Protein AF-A0A932G5Y4-F1 (afdb_monomer_lite)

pLDDT: mean 70.38, std 21.79, range [24.22, 98.75]

Radius of gyration: 27.95 Å; chains: 1; bounding box: 98×61×85 Å

Sequence (433 aa):
MRHEMVPLAVVAVMGCSGASLDVPGEEDAAAAEPRNVFELFGDGPTLMLEGSPVDPSYVAEYPNPDEVGYMKVYVQPSGLLDARCLVGPDELPCLETPFVTQVRERPDGSRSVSVWDVRGELIAALRFDAPPKGQPELPPALEELGPDESAEQLPSDADGEGAEPCGSSVLQQRLCDGVNQRLAEEDTGFEMDCDALTTPPGSRLGTERMDGSLETFLRFCASFVEEAYLPLVRECPSSAIDLVNWGMSARMELIYEGVCQHSPLVLDLDGDGVQATSLAQGASFDLLAVGEPVECAWVRGDDALLAHDVNRNGRVDDGSELFGQATGEAMFADGFAALRHFDGNSDGSIDSADPIYHEILLWNDLGGDGASQPSELRGLQEAGIRSLDLSPRAVEGAAALDVHGNTIPLQGTFERLDGTRSSLVDVFFRFRP

Secondary structure (DSSP, 8-state):
----------------------PPPS-----PPPS-EEEEEEETTEEEEE--SS-TT-EEEEE-TT-EEEEEEEE-TTS-EEEEEEETTEEEE-SS-SEEEEEEE-TTS-EEEEEEETTS-EEEEEEEPPPPBTBPPPPSS-------TT----------SS--TT-HHHHHHHHHHHHHHHHHHTT------GGG--SS-------------HHHHSS-HHHHHHHHHHHHHHH-GGGHHHHHHHHHHHHHHHHHTTSS---BEEE-SSSS---B--GGG-EEEBTTSSSS-EEE--B-TTSEEEEE-SS-SSS--BGGGBSBTT-TTS--SSHHHHHHHT-SS-SSEEETTSGGGGTEEEE--SS-SS---TTTEEETTTTTEEEEE--PEE--GGGGB-TTS-EEEEEEEEEETTS-EEEEEEEE--EE-

Foldseek 3Di:
DDDDDDDDDDDDDDDDDDDDDDDPDDDDPPPDDDQQKAKWADDPQWTWGAQGSARRHDTDIDGDPQQFGMKMWGADLVQDIWMWTDRPNDIATDPDDQKGWDWDADPQQKIWIWIAGLQQHTRDIDIGHHDPPPDDDDDDDDPDPDDDPPPPPDDPDPDDPDPDCQPLLNLLQQLLVQLQVVCVVQVVVDRDDSVQLDPAGDDDEDDDDDQHKLCQQLDDLCVSRVRRLSVVCVVHVVCNVVSVSSSVRSSVVCVQHVSHFKWFKKWQLPFPDWDWAALVLAAFAQLVPPPGTWRWIGTALNMWFKFFPPVPPLWDHHNCRGQIQNPPVHGASTSLSSVSSQPNPNPQKDFPVTPCQQRIWTARPNVNHRTTDNVRIDHCVRSQWGIWGSDWDADIGPRQQDPNGKGFGTWGWTAGNVGDIHIITIIGIDTHD

Structure (mmCIF, N/CA/C/O backbone):
data_AF-A0A932G5Y4-F1
#
_entry.id   AF-A0A932G5Y4-F1
#
loop_
_atom_site.group_PDB
_atom_site.id
_atom_site.type_symbol
_atom_site.label_atom_id
_atom_site.label_alt_id
_atom_site.label_comp_id
_atom_site.label_asym_id
_atom_site.label_entity_id
_atom_site.label_seq_id
_atom_site.pdbx_PDB_ins_code
_atom_site.Cartn_x
_atom_site.Cartn_y
_atom_site.Cartn_z
_atom_site.occupancy
_atom_site.B_iso_or_equiv
_atom_site.auth_seq_id
_atom_site.auth_comp_id
_atom_site.auth_asym_id
_atom_site.auth_atom_id
_atom_site.pdbx_PDB_model_num
ATOM 1 N N . MET A 1 1 ? 75.586 3.365 39.618 1.00 38.12 1 MET A N 1
ATOM 2 C CA . MET A 1 1 ? 75.849 2.982 38.215 1.00 38.12 1 MET A CA 1
ATOM 3 C C . MET A 1 1 ? 75.048 3.946 37.347 1.00 38.12 1 MET A C 1
ATOM 5 O O . MET A 1 1 ? 73.839 3.967 37.503 1.00 38.12 1 MET A O 1
ATOM 9 N N . ARG A 1 2 ? 75.718 4.983 36.807 1.00 33.41 2 ARG A N 1
ATOM 10 C CA . ARG A 1 2 ? 75.712 5.393 35.378 1.00 33.41 2 ARG A CA 1
ATOM 11 C C . ARG A 1 2 ? 74.294 5.417 34.780 1.00 33.41 2 ARG A C 1
ATOM 13 O O . ARG A 1 2 ? 73.737 4.355 34.566 1.00 33.41 2 ARG A O 1
ATOM 20 N N . HIS A 1 3 ? 73.602 6.555 34.656 1.00 29.25 3 HIS A N 1
ATOM 21 C CA . HIS A 1 3 ? 73.882 7.702 33.772 1.00 29.25 3 HIS A CA 1
ATOM 22 C C . HIS A 1 3 ? 74.451 7.291 32.415 1.00 29.25 3 HIS A C 1
ATOM 24 O O . HIS A 1 3 ? 75.635 6.985 32.331 1.00 29.25 3 HIS A O 1
ATOM 30 N N . GLU A 1 4 ? 73.627 7.419 31.378 1.00 30.84 4 GLU A N 1
ATOM 31 C CA . GLU A 1 4 ? 74.081 7.927 30.090 1.00 30.84 4 GLU A CA 1
ATOM 32 C C . GLU A 1 4 ? 72.994 8.814 29.480 1.00 30.84 4 GLU A C 1
ATOM 34 O O . GLU A 1 4 ? 71.800 8.528 29.533 1.00 30.84 4 GLU A O 1
ATOM 39 N N . MET A 1 5 ? 73.457 9.966 29.023 1.00 28.45 5 MET A N 1
ATOM 40 C CA . MET A 1 5 ? 72.733 11.104 28.493 1.00 28.45 5 MET A CA 1
ATOM 41 C C . MET A 1 5 ? 73.630 11.646 27.364 1.00 28.45 5 MET A C 1
ATOM 43 O O . MET A 1 5 ? 74.853 11.629 27.526 1.00 28.45 5 MET A O 1
ATOM 47 N N . VAL A 1 6 ? 72.994 12.228 26.335 1.00 29.55 6 VAL A N 1
ATOM 48 C CA . VAL A 1 6 ? 73.505 13.182 25.308 1.00 29.55 6 VAL A CA 1
ATOM 49 C C . VAL A 1 6 ? 74.447 12.594 24.206 1.00 29.55 6 VAL A C 1
ATOM 51 O O . VAL A 1 6 ? 75.144 11.629 24.501 1.00 29.55 6 VAL A O 1
ATOM 54 N N . PRO A 1 7 ? 74.532 13.148 22.954 1.00 38.22 7 PRO A N 1
ATOM 55 C CA . PRO A 1 7 ? 74.115 14.502 22.572 1.00 38.22 7 PRO A CA 1
ATOM 56 C C . PRO A 1 7 ? 73.491 14.828 21.190 1.00 38.22 7 PRO A C 1
ATOM 58 O O . PRO A 1 7 ? 73.566 14.092 20.214 1.00 38.22 7 PRO A O 1
ATOM 61 N N . LEU A 1 8 ? 72.917 16.043 21.207 1.00 25.12 8 LEU A N 1
ATOM 62 C CA . LEU A 1 8 ? 72.700 17.076 20.180 1.00 25.12 8 LEU A CA 1
ATOM 63 C C . LEU A 1 8 ? 73.517 17.005 18.874 1.00 25.12 8 LEU A C 1
ATOM 65 O O . LEU A 1 8 ? 74.736 16.853 18.905 1.00 25.12 8 LEU A O 1
ATOM 69 N N . ALA A 1 9 ? 72.875 17.456 17.789 1.00 25.50 9 ALA A N 1
ATOM 70 C CA . ALA A 1 9 ? 73.501 18.357 16.820 1.00 25.50 9 ALA A CA 1
ATOM 71 C C . ALA A 1 9 ? 72.507 19.441 16.359 1.00 25.50 9 ALA A C 1
ATOM 73 O O . ALA A 1 9 ? 71.480 19.155 15.752 1.00 25.50 9 ALA A O 1
ATOM 74 N N . VAL A 1 10 ? 72.846 20.694 16.668 1.00 26.55 10 VAL A N 1
ATOM 75 C CA . VAL A 1 10 ? 72.319 21.920 16.056 1.00 26.55 10 VAL A CA 1
ATOM 76 C C . VAL A 1 10 ? 73.395 22.414 15.093 1.00 26.55 10 VAL A C 1
ATOM 78 O O . VAL A 1 10 ? 74.541 22.568 15.510 1.00 26.55 10 VAL A O 1
ATOM 81 N N . VAL A 1 11 ? 73.029 22.727 13.851 1.00 25.98 11 VAL A N 1
ATOM 82 C CA . VAL A 1 11 ? 73.740 23.713 13.024 1.00 25.98 11 VAL A CA 1
ATOM 83 C C . VAL A 1 11 ? 72.696 24.599 12.362 1.00 25.98 11 VAL A C 1
ATOM 85 O O . VAL A 1 11 ? 71.670 24.130 11.879 1.00 25.98 11 VAL A O 1
ATOM 88 N N . ALA A 1 12 ? 72.971 25.895 12.394 1.00 24.52 12 ALA A N 1
ATOM 89 C CA . ALA A 1 12 ? 72.111 26.971 11.962 1.00 24.52 12 ALA A CA 1
ATOM 90 C C . ALA A 1 12 ? 72.820 27.837 10.899 1.00 24.52 12 ALA A C 1
ATOM 92 O O . ALA A 1 12 ? 74.048 27.888 10.866 1.00 24.52 12 ALA A O 1
ATOM 93 N N . VAL A 1 13 ? 71.999 28.605 10.168 1.00 26.42 13 VAL A N 1
ATOM 94 C CA . VAL A 1 13 ? 72.218 29.994 9.696 1.00 26.42 13 VAL A CA 1
ATOM 95 C C . VAL A 1 13 ? 72.511 30.267 8.195 1.00 26.42 13 VAL A C 1
ATOM 97 O O . VAL A 1 13 ? 73.540 29.889 7.652 1.00 26.42 13 VAL A O 1
ATOM 100 N N . MET A 1 14 ? 71.616 31.122 7.656 1.00 25.38 14 MET A N 1
ATOM 101 C CA . MET A 1 14 ? 71.732 32.229 6.671 1.00 25.38 14 MET A CA 1
ATOM 102 C C . MET A 1 14 ? 71.521 32.035 5.163 1.00 25.38 14 MET A C 1
ATOM 104 O O . MET A 1 14 ? 72.280 31.366 4.475 1.00 25.38 14 MET A O 1
ATOM 108 N N . GLY A 1 15 ? 70.588 32.859 4.655 1.00 24.22 15 GLY A N 1
ATOM 109 C CA . GLY A 1 15 ? 70.549 33.363 3.281 1.00 24.22 15 GLY A CA 1
ATOM 110 C C . GLY A 1 15 ? 69.267 34.143 2.946 1.00 24.22 15 GLY A C 1
ATOM 111 O O . GLY A 1 15 ? 68.421 33.625 2.231 1.00 24.22 15 GLY A O 1
ATOM 112 N N . CYS A 1 16 ? 69.101 35.373 3.453 1.00 27.41 16 CYS A N 1
ATOM 113 C CA . CYS A 1 16 ? 68.067 36.311 2.983 1.00 27.41 16 CYS A CA 1
ATOM 114 C C . CYS A 1 16 ? 68.412 36.839 1.580 1.00 27.41 16 CYS A C 1
ATOM 116 O O . CYS A 1 16 ? 69.549 37.264 1.378 1.00 27.41 16 CYS A O 1
ATOM 118 N N . SER A 1 17 ? 67.433 36.948 0.675 1.00 27.77 17 SER A N 1
ATOM 119 C CA . SER A 1 17 ? 67.275 38.060 -0.287 1.00 27.77 17 SER A CA 1
ATOM 120 C C . SER A 1 17 ? 65.904 37.945 -0.955 1.00 27.77 17 SER A C 1
ATOM 122 O O . SER A 1 17 ? 65.548 36.885 -1.457 1.00 27.77 17 SER A O 1
ATOM 124 N N . GLY A 1 18 ? 65.107 39.009 -0.858 1.00 27.48 18 GLY A N 1
ATOM 125 C CA . GLY A 1 18 ? 63.686 39.007 -1.195 1.00 27.48 18 GLY A CA 1
ATOM 126 C C . GLY A 1 18 ? 63.363 39.270 -2.660 1.00 27.48 18 GLY A C 1
ATOM 127 O O . GLY A 1 18 ? 64.215 39.728 -3.412 1.00 27.48 18 GLY A O 1
ATOM 128 N N . ALA A 1 19 ? 62.096 39.050 -3.007 1.00 27.09 19 ALA A N 1
ATOM 129 C CA . ALA A 1 19 ? 61.321 39.851 -3.951 1.00 27.09 19 ALA A CA 1
ATOM 130 C C . ALA A 1 19 ? 59.849 39.399 -3.925 1.00 27.09 19 ALA A C 1
ATOM 132 O O . ALA A 1 19 ? 59.573 38.208 -3.948 1.00 27.09 19 ALA A O 1
ATOM 133 N N . SER A 1 20 ? 58.969 40.401 -3.891 1.00 26.42 20 SER A N 1
ATOM 134 C CA . SER A 1 20 ? 57.554 40.447 -4.283 1.00 26.42 20 SER A CA 1
ATOM 135 C C . SER A 1 20 ? 56.532 39.477 -3.675 1.00 26.42 20 SER A C 1
ATOM 137 O O . SER A 1 20 ? 56.528 38.276 -3.913 1.00 26.42 20 SER A O 1
ATOM 139 N N . LEU A 1 21 ? 55.583 40.086 -2.958 1.00 30.03 21 LEU A N 1
ATOM 140 C CA . LEU A 1 21 ? 54.213 39.610 -2.808 1.00 30.03 21 LEU A CA 1
ATOM 141 C C . LEU A 1 21 ? 53.551 39.634 -4.192 1.00 30.03 21 LEU A C 1
ATOM 143 O O . LEU A 1 21 ? 53.260 40.720 -4.689 1.00 30.03 21 LEU A O 1
ATOM 147 N N . ASP A 1 22 ? 53.299 38.467 -4.772 1.00 26.39 22 ASP A N 1
ATOM 148 C CA . ASP A 1 22 ? 52.252 38.306 -5.777 1.00 26.39 22 ASP A CA 1
ATOM 149 C C . ASP A 1 22 ? 51.072 37.611 -5.101 1.00 26.39 22 ASP A C 1
ATOM 151 O O . ASP A 1 22 ? 51.174 36.489 -4.606 1.00 26.39 22 ASP A O 1
ATOM 155 N N . VAL A 1 23 ? 49.966 38.345 -5.021 1.00 35.00 23 VAL A N 1
ATOM 156 C CA . VAL A 1 23 ? 48.639 37.820 -4.708 1.00 35.00 23 VAL A CA 1
ATOM 157 C C . VAL A 1 23 ? 48.189 37.044 -5.949 1.00 35.00 23 VAL A C 1
ATOM 159 O O . VAL A 1 23 ? 48.040 37.679 -6.995 1.00 35.00 23 VAL A O 1
ATOM 162 N N . PRO A 1 24 ? 47.971 35.716 -5.900 1.00 30.55 24 PRO A N 1
ATOM 163 C CA . PRO A 1 24 ? 47.241 35.049 -6.964 1.00 30.55 24 PRO A CA 1
ATOM 164 C C . PRO A 1 24 ? 45.782 35.476 -6.835 1.00 30.55 24 PRO A C 1
ATOM 166 O O . PRO A 1 24 ? 45.185 35.355 -5.762 1.00 30.55 24 PRO A O 1
ATOM 169 N N . GLY A 1 25 ? 45.282 36.078 -7.910 1.00 25.53 25 GLY A N 1
ATOM 170 C CA . GLY A 1 25 ? 43.954 36.652 -8.001 1.00 25.53 25 GLY A CA 1
ATOM 171 C C . GLY A 1 25 ? 42.837 35.630 -7.836 1.00 25.53 25 GLY A C 1
ATOM 172 O O . GLY A 1 25 ? 43.020 34.427 -8.013 1.00 25.53 25 GLY A O 1
ATOM 173 N N . GLU A 1 26 ? 41.678 36.181 -7.491 1.00 40.09 26 GLU A N 1
ATOM 174 C CA . GLU A 1 26 ? 40.367 35.608 -7.757 1.00 40.09 26 GLU A CA 1
ATOM 175 C C . GLU A 1 26 ? 40.305 35.111 -9.204 1.00 40.09 26 GLU A C 1
ATOM 177 O O . GLU A 1 26 ? 40.251 35.929 -10.114 1.00 40.09 26 GLU A O 1
ATOM 182 N N . GLU A 1 27 ? 40.320 33.797 -9.408 1.00 35.78 27 GLU A N 1
ATOM 183 C CA . GLU A 1 27 ? 39.646 33.124 -10.520 1.00 35.78 27 GLU A CA 1
ATOM 184 C C . GLU A 1 27 ? 39.597 31.614 -10.230 1.00 35.78 27 GLU A C 1
ATOM 186 O O . GLU A 1 27 ? 40.544 31.030 -9.707 1.00 35.78 27 GLU A O 1
ATOM 191 N N . ASP A 1 28 ? 38.433 31.032 -10.522 1.00 28.06 28 ASP A N 1
ATOM 192 C CA . ASP A 1 28 ? 38.035 29.628 -10.378 1.00 28.06 28 ASP A CA 1
ATOM 193 C C . ASP A 1 28 ? 37.677 29.133 -8.968 1.00 28.06 28 ASP A C 1
ATOM 195 O O . ASP A 1 28 ? 38.181 28.135 -8.451 1.00 28.06 28 ASP A O 1
ATOM 199 N N . ALA A 1 29 ? 36.638 29.754 -8.399 1.00 31.83 29 ALA A N 1
ATOM 200 C CA . ALA A 1 29 ? 35.663 29.004 -7.612 1.00 31.83 29 ALA A CA 1
ATOM 201 C C . ALA A 1 29 ? 34.905 28.054 -8.558 1.00 31.83 29 ALA A C 1
ATOM 203 O O . ALA A 1 29 ? 33.784 28.335 -8.979 1.00 31.83 29 ALA A O 1
ATOM 204 N N . ALA A 1 30 ? 35.548 26.943 -8.927 1.00 32.38 30 ALA A N 1
ATOM 205 C CA . ALA A 1 30 ? 34.855 25.791 -9.478 1.00 32.38 30 ALA A CA 1
ATOM 206 C C . ALA A 1 30 ? 33.719 25.441 -8.509 1.00 32.38 30 ALA A C 1
ATOM 208 O O . ALA A 1 30 ? 33.959 25.254 -7.312 1.00 32.38 30 ALA A O 1
ATOM 209 N N . ALA A 1 31 ? 32.485 25.453 -9.013 1.00 34.34 31 ALA A N 1
ATOM 210 C CA . ALA A 1 31 ? 31.295 25.097 -8.262 1.00 34.34 31 ALA A CA 1
ATOM 211 C C . ALA A 1 31 ? 31.551 23.767 -7.543 1.00 34.34 31 ALA A C 1
ATOM 213 O O . ALA A 1 31 ? 31.746 22.738 -8.184 1.00 34.34 31 ALA A O 1
ATOM 214 N N . ALA A 1 32 ? 31.633 23.808 -6.212 1.00 34.69 32 ALA A N 1
ATOM 215 C CA . ALA A 1 32 ? 31.747 22.600 -5.419 1.00 34.69 32 ALA A CA 1
ATOM 216 C C . ALA A 1 32 ? 30.502 21.748 -5.696 1.00 34.69 32 ALA A C 1
ATOM 218 O O . ALA A 1 32 ? 29.384 22.215 -5.471 1.00 34.69 32 ALA A O 1
ATOM 219 N N . GLU A 1 33 ? 30.710 20.535 -6.208 1.00 40.84 33 GLU A N 1
ATOM 220 C CA . GLU A 1 33 ? 29.662 19.529 -6.378 1.00 40.84 33 GLU A CA 1
ATOM 221 C C . GLU A 1 33 ? 28.857 19.345 -5.075 1.00 40.84 33 GLU A C 1
ATOM 223 O O . GLU A 1 33 ? 29.393 19.565 -3.977 1.00 40.84 33 GLU A O 1
ATOM 228 N N . PRO A 1 34 ? 27.562 18.980 -5.159 1.00 44.66 34 PRO A N 1
ATOM 229 C CA . PRO A 1 34 ? 26.706 18.878 -3.984 1.00 44.66 34 PRO A CA 1
ATOM 230 C C . PRO A 1 34 ? 27.303 17.919 -2.942 1.00 44.66 34 PRO A C 1
ATOM 232 O O . PRO A 1 34 ? 27.671 16.791 -3.240 1.00 44.66 34 PRO A O 1
ATOM 235 N N . ARG A 1 35 ? 27.382 18.377 -1.687 1.00 53.78 35 ARG A N 1
ATOM 236 C CA . ARG A 1 35 ? 28.005 17.673 -0.545 1.00 53.78 35 ARG A CA 1
ATOM 237 C C . ARG A 1 35 ? 27.175 16.518 0.043 1.00 53.78 35 ARG A C 1
ATOM 239 O O . ARG A 1 35 ? 27.526 16.009 1.102 1.00 53.78 35 ARG A O 1
ATOM 246 N N . ASN A 1 36 ? 26.092 16.114 -0.615 1.00 67.38 36 ASN A N 1
ATOM 247 C CA . ASN A 1 36 ? 25.107 15.164 -0.088 1.00 67.38 36 ASN A CA 1
ATOM 248 C C . ASN A 1 36 ? 24.965 13.972 -1.034 1.00 67.38 36 ASN A C 1
ATOM 250 O O . ASN A 1 36 ? 23.913 13.784 -1.646 1.00 67.38 36 ASN A O 1
ATOM 254 N N . VAL A 1 37 ? 26.066 13.244 -1.204 1.00 65.81 37 VAL A N 1
ATOM 255 C CA . VAL A 1 37 ? 26.195 12.175 -2.194 1.00 65.81 37 VAL A CA 1
ATOM 256 C C . VAL A 1 37 ? 26.643 10.889 -1.520 1.00 65.81 37 VAL A C 1
ATOM 258 O O . VAL A 1 37 ? 27.723 10.870 -0.944 1.00 65.81 37 VAL A O 1
ATOM 261 N N . PHE A 1 38 ? 25.861 9.821 -1.621 1.00 71.19 38 PHE A N 1
ATOM 262 C CA . PHE A 1 38 ? 26.271 8.472 -1.223 1.00 71.19 38 PHE A CA 1
ATOM 263 C C . PHE A 1 38 ? 26.927 7.782 -2.400 1.00 71.19 38 PHE A C 1
ATOM 265 O O . PHE A 1 38 ? 26.487 7.965 -3.530 1.00 71.19 38 PHE A O 1
ATOM 272 N N . GLU A 1 39 ? 27.940 6.976 -2.127 1.00 69.12 39 GLU A N 1
ATOM 273 C CA . GLU A 1 39 ? 28.589 6.120 -3.111 1.00 69.12 39 GLU A CA 1
ATOM 274 C C . GLU A 1 39 ? 28.604 4.702 -2.558 1.00 69.12 39 GLU A C 1
ATOM 276 O O . GLU A 1 39 ? 28.893 4.492 -1.384 1.00 69.12 39 GLU A O 1
ATOM 281 N N . LEU A 1 40 ? 28.208 3.739 -3.379 1.00 69.31 40 LEU A N 1
ATOM 282 C CA . LEU A 1 40 ? 27.861 2.390 -2.946 1.00 69.31 40 LEU A CA 1
ATOM 283 C C . LEU A 1 40 ? 28.408 1.414 -3.980 1.00 69.31 40 LEU A C 1
ATOM 285 O O . LEU A 1 40 ? 28.384 1.738 -5.164 1.00 69.31 40 LEU A O 1
ATOM 289 N N . PHE A 1 41 ? 28.900 0.249 -3.564 1.00 68.31 41 PHE A N 1
ATOM 290 C CA . PHE A 1 41 ? 29.621 -0.668 -4.453 1.00 68.31 41 PHE A CA 1
ATOM 291 C C . PHE A 1 41 ? 29.062 -2.090 -4.332 1.00 68.31 41 PHE A C 1
ATOM 293 O O . PHE A 1 41 ? 28.794 -2.574 -3.239 1.00 68.31 41 PHE A O 1
ATOM 300 N N . GLY A 1 42 ? 28.850 -2.779 -5.449 1.00 62.81 42 GLY A N 1
ATOM 301 C CA . GLY A 1 42 ? 28.295 -4.137 -5.463 1.00 62.81 42 GLY A CA 1
ATOM 302 C C . GLY A 1 42 ? 29.279 -5.152 -6.024 1.00 62.81 42 GLY A C 1
ATOM 303 O O . GLY A 1 42 ? 29.967 -4.858 -6.999 1.00 62.81 42 GLY A O 1
ATOM 304 N N . ASP A 1 43 ? 29.309 -6.351 -5.437 1.00 57.44 43 ASP A N 1
ATOM 305 C CA . ASP A 1 43 ? 30.092 -7.492 -5.922 1.00 57.44 43 ASP A CA 1
ATOM 306 C C . ASP A 1 43 ? 29.164 -8.707 -6.099 1.00 57.44 43 ASP A C 1
ATOM 308 O O . ASP A 1 43 ? 28.712 -9.331 -5.138 1.00 57.44 43 ASP A O 1
ATOM 312 N N . GLY A 1 44 ? 28.897 -9.097 -7.347 1.00 65.31 44 GLY A N 1
ATOM 313 C CA . GLY A 1 44 ? 28.029 -10.243 -7.635 1.00 65.31 44 GLY A CA 1
ATOM 314 C C . GLY A 1 44 ? 26.566 -10.001 -7.216 1.00 65.31 44 GLY A C 1
ATOM 315 O O . GLY A 1 44 ? 26.048 -8.916 -7.466 1.00 65.31 44 GLY A O 1
ATOM 316 N N . PRO A 1 45 ? 25.863 -10.987 -6.617 1.00 67.81 45 PRO A N 1
ATOM 317 C CA . PRO A 1 45 ? 24.420 -10.905 -6.360 1.00 67.81 45 PRO A CA 1
ATOM 318 C C . PRO A 1 45 ? 24.033 -9.949 -5.223 1.00 67.81 45 PRO A C 1
ATOM 320 O O . PRO A 1 45 ? 22.848 -9.863 -4.891 1.00 67.81 45 PRO A O 1
ATOM 323 N N . THR A 1 46 ? 24.998 -9.267 -4.594 1.00 64.12 46 THR A N 1
ATOM 324 C CA . THR A 1 46 ? 24.739 -8.361 -3.477 1.00 64.12 46 THR A CA 1
ATOM 325 C C . THR A 1 46 ? 25.402 -6.997 -3.655 1.00 64.12 46 THR A C 1
ATOM 327 O O . THR A 1 46 ? 26.506 -6.861 -4.188 1.00 64.12 46 THR A O 1
ATOM 330 N N . LEU A 1 47 ? 24.672 -5.959 -3.247 1.00 71.38 47 LEU A N 1
ATOM 331 C CA . LEU A 1 47 ? 25.105 -4.569 -3.251 1.00 71.38 47 LEU A CA 1
ATOM 332 C C . LEU A 1 47 ? 25.555 -4.234 -1.827 1.00 71.38 47 LEU A C 1
ATOM 334 O O . LEU A 1 47 ? 24.727 -4.177 -0.915 1.00 71.38 47 LEU A O 1
ATOM 338 N N . MET A 1 48 ? 26.862 -4.060 -1.634 1.00 69.94 48 MET A N 1
ATOM 339 C CA . MET A 1 48 ? 27.462 -3.743 -0.341 1.00 69.94 48 MET A CA 1
ATOM 340 C C . MET A 1 48 ? 27.577 -2.228 -0.190 1.00 69.94 48 MET A C 1
ATOM 342 O O . MET A 1 48 ? 28.444 -1.558 -0.748 1.00 69.94 48 MET A O 1
ATOM 346 N N . LEU A 1 49 ? 26.687 -1.657 0.601 1.00 66.12 49 LEU A N 1
ATOM 347 C CA . LEU A 1 49 ? 26.790 -0.262 0.978 1.00 66.12 49 LEU A CA 1
ATOM 348 C C . LEU A 1 49 ? 27.861 -0.149 2.052 1.00 66.12 49 LEU A C 1
ATOM 350 O O . LEU A 1 49 ? 27.735 -0.795 3.085 1.00 66.12 49 LEU A O 1
ATOM 354 N N . GLU A 1 50 ? 28.889 0.662 1.832 1.00 62.44 50 GLU A N 1
ATOM 355 C CA . GLU A 1 50 ? 29.902 0.977 2.838 1.00 62.44 50 GLU A CA 1
ATOM 356 C C . GLU A 1 50 ? 30.154 2.486 2.840 1.00 62.44 50 GLU A C 1
ATOM 358 O O . GLU A 1 50 ? 30.512 3.059 1.816 1.00 62.44 50 GLU A O 1
ATOM 363 N N . GLY A 1 51 ? 30.016 3.124 4.003 1.00 60.69 51 GLY A N 1
ATOM 364 C CA . GLY A 1 51 ? 30.411 4.512 4.221 1.00 60.69 51 GLY A CA 1
ATOM 365 C C . GLY A 1 51 ? 29.459 5.553 3.623 1.00 60.69 51 GLY A C 1
ATOM 366 O O . GLY A 1 51 ? 29.511 5.893 2.446 1.00 60.69 51 GLY A O 1
ATOM 367 N N . SER A 1 52 ? 28.648 6.168 4.484 1.00 64.38 52 SER A N 1
ATOM 368 C CA . SER A 1 52 ? 27.938 7.417 4.188 1.00 64.38 52 SER A CA 1
ATOM 369 C C . SER A 1 52 ? 28.877 8.619 4.411 1.00 64.38 52 SER A C 1
ATOM 371 O O . SER A 1 52 ? 29.700 8.587 5.331 1.00 64.38 52 SER A O 1
ATOM 373 N N . PRO A 1 53 ? 28.765 9.729 3.651 1.00 55.66 53 PRO A N 1
ATOM 374 C CA . PRO A 1 53 ? 29.526 10.956 3.935 1.00 55.66 53 PRO A CA 1
ATOM 375 C C . PRO A 1 53 ? 29.248 11.533 5.329 1.00 55.66 53 PRO A C 1
ATOM 377 O O . PRO A 1 53 ? 30.032 12.336 5.838 1.00 55.66 53 PRO A O 1
ATOM 380 N N . VAL A 1 54 ? 28.109 11.159 5.919 1.00 62.66 54 VAL A N 1
ATOM 381 C CA . VAL A 1 54 ? 27.633 11.614 7.229 1.00 62.66 54 VAL A CA 1
ATOM 382 C C . VAL A 1 54 ? 27.894 10.561 8.307 1.00 62.66 54 VAL A C 1
ATOM 384 O O . VAL A 1 54 ? 28.285 10.928 9.415 1.00 62.66 54 VAL A O 1
ATOM 387 N N . ASP A 1 55 ? 27.731 9.275 7.976 1.00 63.97 55 ASP A N 1
ATOM 388 C CA . ASP A 1 55 ? 28.093 8.140 8.828 1.00 63.97 55 ASP A CA 1
ATOM 389 C C . ASP A 1 55 ? 29.025 7.162 8.085 1.00 63.97 55 ASP A C 1
ATOM 391 O O . ASP A 1 55 ? 28.578 6.207 7.441 1.00 63.97 55 ASP A O 1
ATOM 395 N N . PRO A 1 56 ? 30.349 7.363 8.177 1.00 67.38 56 PRO A N 1
ATOM 396 C CA . PRO A 1 56 ? 31.318 6.520 7.486 1.00 67.38 56 PRO A CA 1
ATOM 397 C C . PRO A 1 56 ? 31.412 5.094 8.059 1.00 67.38 56 PRO A C 1
ATOM 399 O O . PRO A 1 56 ? 32.214 4.308 7.561 1.00 67.38 56 PRO A O 1
ATOM 402 N N . SER A 1 57 ? 30.650 4.758 9.109 1.00 68.00 57 SER A N 1
ATOM 403 C CA . SER A 1 57 ? 30.605 3.416 9.702 1.00 68.00 57 SER A CA 1
ATOM 404 C C . SER A 1 57 ? 29.430 2.558 9.232 1.00 68.00 57 SER A C 1
ATOM 406 O O . SER A 1 57 ? 29.407 1.364 9.531 1.00 68.00 57 SER A O 1
ATOM 408 N N . TYR A 1 58 ? 28.490 3.140 8.483 1.00 73.50 58 TYR A N 1
ATOM 409 C CA . TYR A 1 58 ? 27.356 2.421 7.914 1.00 73.50 58 TYR A CA 1
ATOM 410 C C . TYR A 1 58 ? 27.826 1.352 6.920 1.00 73.50 58 TYR A C 1
ATOM 412 O O . TYR A 1 58 ? 28.565 1.663 5.982 1.00 73.50 58 TYR A O 1
ATOM 420 N N . VAL A 1 59 ? 27.398 0.105 7.137 1.00 73.31 59 VAL A N 1
ATOM 421 C CA . VAL A 1 59 ? 27.635 -1.021 6.228 1.00 73.31 59 VAL A CA 1
ATOM 422 C C . VAL A 1 59 ? 26.376 -1.869 6.120 1.00 73.31 59 VAL A C 1
ATOM 424 O O . VAL A 1 59 ? 25.812 -2.260 7.142 1.00 73.31 59 VAL A O 1
ATOM 427 N N . ALA A 1 60 ? 25.946 -2.170 4.900 1.00 70.94 60 ALA A N 1
ATOM 428 C CA . ALA A 1 60 ? 24.642 -2.763 4.660 1.00 70.94 60 ALA A CA 1
ATOM 429 C C . ALA A 1 60 ? 24.605 -3.543 3.336 1.00 70.94 60 ALA A C 1
ATOM 431 O O . ALA A 1 60 ? 25.031 -3.047 2.306 1.00 70.94 60 ALA A O 1
ATOM 432 N N . GLU A 1 61 ? 24.076 -4.768 3.353 1.00 74.06 61 GLU A N 1
ATOM 433 C CA . GLU A 1 61 ? 24.012 -5.642 2.167 1.00 74.06 61 GLU A CA 1
ATOM 434 C C . GLU A 1 61 ? 22.589 -5.707 1.595 1.00 74.06 61 GLU A C 1
ATOM 436 O O . GLU A 1 61 ? 21.668 -6.026 2.346 1.00 74.06 61 GLU A O 1
ATOM 441 N N . TYR A 1 62 ? 22.393 -5.436 0.303 1.00 70.12 62 TYR A N 1
ATOM 442 C CA . TYR A 1 62 ? 21.091 -5.571 -0.377 1.00 70.12 62 TYR A CA 1
ATOM 443 C C . TYR A 1 62 ? 21.151 -6.631 -1.465 1.00 70.12 62 TYR A C 1
ATOM 445 O O . TYR A 1 62 ? 22.215 -6.830 -2.060 1.00 70.12 62 TYR A O 1
ATOM 453 N N . PRO A 1 63 ? 20.018 -7.286 -1.773 1.00 66.62 63 PRO A N 1
ATOM 454 C CA . PRO A 1 63 ? 19.877 -8.003 -3.030 1.00 66.62 63 PRO A CA 1
ATOM 455 C C . PRO A 1 63 ? 20.246 -7.085 -4.198 1.00 66.62 63 PRO A C 1
ATOM 457 O O . PRO A 1 63 ? 19.802 -5.942 -4.251 1.00 66.62 63 PRO A O 1
ATOM 460 N N . ASN A 1 64 ? 21.059 -7.590 -5.120 1.00 69.06 64 ASN A N 1
ATOM 461 C CA . ASN A 1 64 ? 21.456 -6.880 -6.330 1.00 69.06 64 ASN A CA 1
ATOM 462 C C . ASN A 1 64 ? 21.015 -7.672 -7.568 1.00 69.06 64 ASN A C 1
ATOM 464 O O . ASN A 1 64 ? 21.860 -8.245 -8.263 1.00 69.06 64 ASN A O 1
ATOM 468 N N . PRO A 1 65 ? 19.696 -7.781 -7.818 1.00 59.94 65 PRO A N 1
ATOM 469 C CA . PRO A 1 65 ? 19.177 -8.529 -8.964 1.00 59.94 65 PRO A CA 1
ATOM 470 C C . PRO A 1 65 ? 19.635 -7.931 -10.305 1.00 59.94 65 PRO A C 1
ATOM 472 O O . PRO A 1 65 ? 19.684 -8.643 -11.306 1.00 59.94 65 PRO A O 1
ATOM 475 N N . ASP A 1 66 ? 20.029 -6.655 -10.303 1.00 66.75 66 ASP A N 1
ATOM 476 C CA . ASP A 1 66 ? 20.419 -5.894 -11.488 1.00 66.75 66 ASP A CA 1
ATOM 477 C C . ASP A 1 66 ? 21.924 -5.808 -11.744 1.00 66.75 66 ASP A C 1
ATOM 479 O O . ASP A 1 66 ? 22.343 -5.092 -12.651 1.00 66.75 66 ASP A O 1
ATOM 483 N N . GLU A 1 67 ? 22.740 -6.541 -10.979 1.00 75.31 67 GLU A N 1
ATOM 484 C CA . GLU A 1 67 ? 24.207 -6.543 -11.107 1.00 75.31 67 GLU A CA 1
ATOM 485 C C . GLU A 1 67 ? 24.822 -5.125 -11.062 1.00 75.31 67 GLU A C 1
ATOM 487 O O . GLU A 1 67 ? 25.831 -4.835 -11.711 1.00 75.31 67 GLU A O 1
ATOM 492 N N . VAL A 1 68 ? 24.223 -4.225 -10.277 1.00 79.69 68 VAL A N 1
ATOM 493 C CA . VAL A 1 68 ? 24.720 -2.867 -10.037 1.00 79.69 68 VAL A CA 1
ATOM 494 C C . VAL A 1 68 ? 26.092 -2.952 -9.368 1.00 79.69 68 VAL A C 1
ATOM 496 O O . VAL A 1 68 ? 26.211 -3.378 -8.221 1.00 79.69 68 VAL A O 1
ATOM 499 N N . GLY A 1 69 ? 27.142 -2.549 -10.078 1.00 77.00 69 GLY A N 1
ATOM 500 C CA . GLY A 1 69 ? 28.511 -2.521 -9.557 1.00 77.00 69 GLY A CA 1
ATOM 501 C C . GLY A 1 69 ? 28.814 -1.262 -8.746 1.00 77.00 69 GLY A C 1
ATOM 502 O O . GLY A 1 69 ? 29.696 -1.273 -7.888 1.00 77.00 69 GLY A O 1
ATOM 503 N N . TYR A 1 70 ? 28.080 -0.176 -8.997 1.00 81.81 70 TYR A N 1
ATOM 504 C CA . TYR A 1 70 ? 28.218 1.083 -8.270 1.00 81.81 70 TYR A CA 1
ATOM 505 C C . TYR A 1 70 ? 26.906 1.871 -8.269 1.00 81.81 70 TYR A C 1
ATOM 507 O O . TYR A 1 70 ? 26.210 1.886 -9.275 1.00 81.81 70 TYR A O 1
ATOM 515 N N . MET A 1 71 ? 26.570 2.545 -7.172 1.00 82.81 71 MET A N 1
ATOM 516 C CA . MET A 1 71 ? 25.423 3.450 -7.094 1.00 82.81 71 MET A CA 1
ATOM 517 C C . MET A 1 71 ? 25.813 4.763 -6.415 1.00 82.81 71 MET A C 1
ATOM 519 O O . MET A 1 71 ? 26.416 4.762 -5.342 1.00 82.81 71 MET A O 1
ATOM 523 N N . LYS A 1 72 ? 25.420 5.883 -7.024 1.00 81.25 72 LYS A N 1
ATOM 524 C CA . LYS A 1 72 ? 25.631 7.243 -6.531 1.00 81.25 72 LYS A CA 1
ATOM 525 C C . LYS A 1 72 ? 24.297 7.920 -6.247 1.00 81.25 72 LYS A C 1
ATOM 527 O O . LYS A 1 72 ? 23.530 8.128 -7.179 1.00 81.25 72 LYS A O 1
ATOM 532 N N . VAL A 1 73 ? 24.014 8.276 -4.995 1.00 79.62 73 VAL A N 1
ATOM 533 C CA . VAL A 1 73 ? 22.708 8.834 -4.587 1.00 79.62 73 VAL A CA 1
ATOM 534 C C . VAL A 1 73 ? 22.843 10.267 -4.098 1.00 79.62 73 VAL A C 1
ATOM 536 O O . VAL A 1 73 ? 23.644 10.546 -3.216 1.00 79.62 73 VAL A O 1
ATOM 539 N N . TYR A 1 74 ? 22.024 11.164 -4.626 1.00 78.56 74 TYR A N 1
ATOM 540 C CA . TYR A 1 74 ? 21.961 12.586 -4.322 1.00 78.56 74 TYR A CA 1
ATOM 541 C C . TYR A 1 74 ? 20.711 12.891 -3.492 1.00 78.56 74 TYR A C 1
ATOM 543 O O . TYR A 1 74 ? 19.606 12.543 -3.898 1.00 78.56 74 TYR A O 1
ATOM 551 N N . VAL A 1 75 ? 20.868 13.594 -2.364 1.00 75.62 75 VAL A N 1
ATOM 552 C CA . VAL A 1 75 ? 19.730 14.007 -1.515 1.00 75.62 75 VAL A CA 1
ATOM 553 C C . VAL A 1 75 ? 19.481 15.502 -1.606 1.00 75.62 75 VAL A C 1
ATOM 555 O O . VAL A 1 75 ? 20.356 16.322 -1.291 1.00 75.62 75 VAL A O 1
ATOM 558 N N . GLN A 1 76 ? 18.248 15.854 -1.954 1.00 72.00 76 GLN A N 1
ATOM 559 C CA . GLN A 1 76 ? 17.790 17.236 -2.020 1.00 72.00 76 GLN A CA 1
ATOM 560 C C . GLN A 1 76 ? 17.167 17.715 -0.693 1.00 72.00 76 GLN A C 1
ATOM 562 O O . GLN A 1 76 ? 16.674 16.907 0.095 1.00 72.00 76 GLN A O 1
ATOM 567 N N . PRO A 1 77 ? 17.109 19.041 -0.436 1.00 64.94 77 PRO A N 1
ATOM 568 C CA . PRO A 1 77 ? 16.419 19.598 0.736 1.00 64.94 77 PRO A CA 1
ATOM 569 C C . PRO A 1 77 ? 14.914 19.285 0.794 1.00 64.94 77 PRO A C 1
ATOM 571 O O . PRO A 1 77 ? 14.305 19.421 1.855 1.00 64.94 77 PRO A O 1
ATOM 574 N N . SER A 1 78 ? 14.308 18.936 -0.345 1.00 59.53 78 SER A N 1
ATOM 575 C CA . SER A 1 78 ? 12.920 18.476 -0.467 1.00 59.53 78 SER A CA 1
ATOM 576 C C . SER A 1 78 ? 12.711 17.040 0.010 1.00 59.53 78 SER A C 1
ATOM 578 O O . SER A 1 78 ? 11.566 16.641 0.149 1.00 59.53 78 SER A O 1
ATOM 580 N N . GLY A 1 79 ? 13.779 16.271 0.248 1.00 55.25 79 GLY A N 1
ATOM 581 C CA . GLY A 1 79 ? 13.704 14.827 0.477 1.00 55.25 79 GLY A CA 1
ATOM 582 C C . GLY A 1 79 ? 13.858 13.990 -0.794 1.00 55.25 79 GLY A C 1
ATOM 583 O O . GLY A 1 79 ? 14.110 12.796 -0.687 1.00 55.25 79 GLY A O 1
ATOM 584 N N . LEU A 1 80 ? 13.801 14.589 -1.986 1.00 64.44 80 LEU A N 1
ATOM 585 C CA . LEU A 1 80 ? 13.957 13.843 -3.234 1.00 64.44 80 LEU A CA 1
ATOM 586 C C . LEU A 1 80 ? 15.344 13.181 -3.328 1.00 64.44 80 LEU A C 1
ATOM 588 O O . LEU A 1 80 ? 16.368 13.831 -3.070 1.00 64.44 80 LEU A O 1
ATOM 592 N N . LEU A 1 81 ? 15.347 11.910 -3.733 1.00 66.94 81 LEU A N 1
ATOM 593 C CA . LEU A 1 81 ? 16.534 11.138 -4.086 1.00 66.94 81 LEU A CA 1
ATOM 594 C C . LEU A 1 81 ? 16.692 11.108 -5.612 1.00 66.94 81 LEU A C 1
ATOM 596 O O . LEU A 1 81 ? 15.759 10.745 -6.317 1.00 66.94 81 LEU A O 1
ATOM 600 N N . ASP A 1 82 ? 17.870 11.474 -6.118 1.00 72.38 82 ASP A N 1
ATOM 601 C CA . ASP A 1 82 ? 18.300 11.142 -7.488 1.00 72.38 82 ASP A CA 1
ATOM 602 C C . ASP A 1 82 ? 19.429 10.124 -7.379 1.00 72.38 82 ASP A C 1
ATOM 604 O O . ASP A 1 82 ? 20.337 10.313 -6.574 1.00 72.38 82 ASP A O 1
ATOM 608 N N . ALA A 1 83 ? 19.398 9.044 -8.146 1.00 78.50 83 ALA A N 1
ATOM 609 C CA . ALA A 1 83 ? 20.378 7.978 -8.017 1.00 78.50 83 ALA A CA 1
ATOM 610 C C . ALA A 1 83 ? 20.875 7.501 -9.382 1.00 78.50 83 ALA A C 1
ATOM 612 O O . ALA A 1 83 ? 20.100 7.361 -10.327 1.00 78.50 83 ALA A O 1
ATOM 613 N N . ARG A 1 84 ? 22.186 7.267 -9.484 1.00 83.12 84 ARG A N 1
ATOM 614 C CA . ARG A 1 84 ? 22.882 6.812 -10.693 1.00 83.12 84 ARG A CA 1
ATOM 615 C C . ARG A 1 84 ? 23.551 5.473 -10.433 1.00 83.12 84 ARG A C 1
ATOM 617 O O . ARG A 1 84 ? 24.391 5.377 -9.545 1.00 83.12 84 ARG A O 1
ATOM 624 N N . CYS A 1 85 ? 23.175 4.459 -11.192 1.00 82.06 85 CYS A N 1
ATOM 625 C CA . CYS A 1 85 ? 23.612 3.082 -11.057 1.00 82.06 85 CYS A CA 1
ATOM 626 C C . CYS A 1 85 ? 24.511 2.707 -12.235 1.00 82.06 85 CYS A C 1
ATOM 628 O O . CYS A 1 85 ? 24.145 2.894 -13.392 1.00 82.06 85 CYS A O 1
ATOM 630 N N . LEU A 1 86 ? 25.680 2.154 -11.934 1.00 84.88 86 LEU A N 1
ATOM 631 C CA . LEU A 1 86 ? 26.579 1.533 -12.890 1.00 84.88 86 LEU A CA 1
ATOM 632 C C . LEU A 1 86 ? 26.213 0.055 -13.017 1.00 84.88 86 LEU A C 1
ATOM 634 O O . LEU A 1 86 ? 26.442 -0.723 -12.088 1.00 84.88 86 LEU A O 1
ATOM 638 N N . VAL A 1 87 ? 25.689 -0.333 -14.171 1.00 77.81 87 VAL A N 1
ATOM 639 C CA . VAL A 1 87 ? 25.380 -1.727 -14.507 1.00 77.81 87 VAL A CA 1
ATOM 640 C C . VAL A 1 87 ? 26.280 -2.116 -15.674 1.00 77.81 87 VAL A C 1
ATOM 642 O O . VAL A 1 87 ? 26.104 -1.655 -16.800 1.00 77.81 87 VAL A O 1
ATOM 645 N N . GLY A 1 88 ? 27.313 -2.918 -15.406 1.00 75.06 88 GLY A N 1
ATOM 646 C CA . GLY A 1 88 ? 28.367 -3.164 -16.394 1.00 75.06 88 GLY A CA 1
ATOM 647 C C . GLY A 1 88 ? 29.159 -1.880 -16.723 1.00 75.06 88 GLY A C 1
ATOM 648 O O . GLY A 1 88 ? 29.725 -1.286 -15.805 1.00 75.06 88 GLY A O 1
ATOM 649 N N . PRO A 1 89 ? 29.289 -1.469 -18.003 1.00 73.44 89 PRO A N 1
ATOM 650 C CA . PRO A 1 89 ? 29.982 -0.235 -18.384 1.00 73.44 89 PRO A CA 1
ATOM 651 C C . PRO A 1 89 ? 29.091 1.022 -18.370 1.00 73.44 89 PRO A C 1
ATOM 653 O O . PRO A 1 89 ? 29.622 2.118 -18.552 1.00 73.44 89 PRO A O 1
ATOM 656 N N . ASP A 1 90 ? 27.776 0.872 -18.195 1.00 69.06 90 ASP A N 1
ATOM 657 C CA . ASP A 1 90 ? 26.791 1.930 -18.424 1.00 69.06 90 ASP A CA 1
ATOM 658 C C . ASP A 1 90 ? 26.306 2.557 -17.111 1.00 69.06 90 ASP A C 1
ATOM 660 O O . ASP A 1 90 ? 26.012 1.849 -16.148 1.00 69.06 90 ASP A O 1
ATOM 664 N N . GLU A 1 91 ? 26.202 3.890 -17.081 1.00 77.62 91 GLU A N 1
ATOM 665 C CA . GLU A 1 91 ? 25.639 4.660 -15.964 1.00 77.62 91 GLU A CA 1
ATOM 666 C C . GLU A 1 91 ? 24.195 5.070 -16.291 1.00 77.62 91 GLU A C 1
ATOM 668 O O . GLU A 1 91 ? 23.940 5.796 -17.254 1.00 77.62 91 GLU A O 1
ATOM 673 N N . LEU A 1 92 ? 23.243 4.594 -15.490 1.00 71.75 92 LEU A N 1
ATOM 674 C CA . LEU A 1 92 ? 21.800 4.716 -15.705 1.00 71.75 92 LEU A CA 1
ATOM 675 C C . LEU A 1 92 ? 21.109 5.273 -14.449 1.00 71.75 92 LEU A C 1
ATOM 677 O O . LEU A 1 92 ? 21.667 5.169 -13.360 1.00 71.75 92 LEU A O 1
ATOM 681 N N . PRO A 1 93 ? 19.904 5.865 -14.536 1.00 64.12 93 PRO A N 1
ATOM 682 C CA . PRO A 1 93 ? 19.098 6.140 -13.346 1.00 64.12 93 PRO A CA 1
ATOM 683 C C . PRO A 1 93 ? 18.841 4.851 -12.547 1.00 64.12 93 PRO A C 1
ATOM 685 O O . PRO A 1 93 ? 18.517 3.821 -13.137 1.00 64.12 93 PRO A O 1
ATOM 688 N N . CYS A 1 94 ? 18.978 4.899 -11.222 1.00 63.66 94 CYS A N 1
ATOM 689 C CA . CYS A 1 94 ? 18.574 3.785 -10.366 1.00 63.66 94 CYS A CA 1
ATOM 690 C C . CYS A 1 94 ? 17.054 3.787 -10.233 1.00 63.66 94 CYS A C 1
ATOM 692 O O . CYS A 1 94 ? 16.474 4.768 -9.769 1.00 63.66 94 CYS A O 1
ATOM 694 N N . LEU A 1 95 ? 16.433 2.693 -10.655 1.00 53.09 95 LEU A N 1
ATOM 695 C CA . LEU A 1 95 ? 14.978 2.567 -10.735 1.00 53.09 95 LEU A CA 1
ATOM 696 C C . LEU A 1 95 ? 14.382 2.157 -9.385 1.00 53.09 95 LEU A C 1
ATOM 698 O O . LEU A 1 95 ? 13.346 2.682 -8.993 1.00 53.09 95 LEU A O 1
ATOM 702 N N . GLU A 1 96 ? 15.115 1.338 -8.630 1.00 54.66 96 GLU A N 1
ATOM 703 C CA . GLU A 1 96 ? 14.873 1.096 -7.213 1.00 54.66 96 GLU A CA 1
ATOM 704 C C . GLU A 1 96 ? 16.117 1.470 -6.412 1.00 54.66 96 GLU A C 1
ATOM 706 O O . GLU A 1 96 ? 17.207 0.924 -6.602 1.00 54.66 96 GLU A O 1
ATOM 711 N N . THR A 1 97 ? 15.967 2.424 -5.499 1.00 69.00 97 THR A N 1
ATOM 712 C CA . THR A 1 97 ? 16.990 2.693 -4.491 1.00 69.00 97 THR A CA 1
ATOM 713 C C . THR A 1 97 ? 16.582 2.016 -3.193 1.00 69.00 97 THR A C 1
ATOM 715 O O . THR A 1 97 ? 15.436 2.190 -2.778 1.00 69.00 97 THR A O 1
ATOM 718 N N . PRO A 1 98 ? 17.491 1.331 -2.477 1.00 69.75 98 PRO A N 1
ATOM 719 C CA . PRO A 1 98 ? 17.187 0.715 -1.189 1.00 69.75 98 PRO A CA 1
ATOM 720 C C . PRO A 1 98 ? 17.071 1.760 -0.066 1.00 69.75 98 PRO A C 1
ATOM 722 O O . PRO A 1 98 ? 17.410 1.472 1.081 1.00 69.75 98 PRO A O 1
ATOM 725 N N . PHE A 1 99 ? 16.614 2.971 -0.387 1.00 67.88 99 PHE A N 1
ATOM 726 C CA . PHE A 1 99 ? 16.589 4.135 0.478 1.00 67.88 99 PHE A CA 1
ATOM 727 C C . PHE A 1 99 ? 15.267 4.862 0.400 1.00 67.88 99 PHE A C 1
ATOM 729 O O . PHE A 1 99 ? 14.631 4.933 -0.646 1.00 67.88 99 PHE A O 1
ATOM 736 N N . VAL A 1 100 ? 14.946 5.508 1.506 1.00 57.44 100 VAL A N 1
ATOM 737 C CA . VAL A 1 100 ? 13.838 6.443 1.623 1.00 57.44 100 VAL A CA 1
ATOM 738 C C . VAL A 1 100 ? 14.293 7.686 2.359 1.00 57.44 100 VAL A C 1
ATOM 740 O O . VAL A 1 100 ? 15.334 7.690 3.028 1.00 57.44 100 VAL A O 1
ATOM 743 N N . THR A 1 101 ? 13.485 8.737 2.305 1.00 57.91 101 THR A N 1
ATOM 744 C CA . THR A 1 101 ? 13.746 9.949 3.070 1.00 57.91 101 THR A CA 1
ATOM 745 C C . THR A 1 101 ? 12.573 10.338 3.953 1.00 57.91 101 THR A C 1
ATOM 747 O O . THR A 1 101 ? 11.408 10.133 3.636 1.00 57.91 101 THR A O 1
ATOM 750 N N . GLN A 1 102 ? 12.900 10.945 5.090 1.00 55.34 102 GLN A N 1
ATOM 751 C CA . GLN A 1 102 ? 11.949 11.642 5.941 1.00 55.34 102 GLN A CA 1
ATOM 752 C C . GLN A 1 102 ? 12.381 13.098 6.071 1.00 55.34 102 GLN A C 1
ATOM 754 O O . GLN A 1 102 ? 13.493 13.391 6.518 1.00 55.34 102 GLN A O 1
ATOM 759 N N . VAL A 1 103 ? 11.477 14.021 5.749 1.00 63.06 103 VAL A N 1
ATOM 760 C CA . VAL A 1 103 ? 11.709 15.461 5.884 1.00 63.06 103 VAL A CA 1
ATOM 761 C C . VAL A 1 103 ? 11.011 15.988 7.132 1.00 63.06 103 VAL A C 1
ATOM 763 O O . VAL A 1 103 ? 9.824 15.767 7.352 1.00 63.06 103 VAL A O 1
ATOM 766 N N . ARG A 1 104 ? 11.746 16.735 7.956 1.00 57.00 104 ARG A N 1
ATOM 767 C CA . ARG A 1 104 ? 11.198 17.486 9.090 1.00 57.00 104 ARG A CA 1
ATOM 768 C C . ARG A 1 104 ? 11.539 18.958 8.959 1.00 57.00 104 ARG A C 1
ATOM 770 O O . ARG A 1 104 ? 12.713 19.337 9.011 1.00 57.00 104 ARG A O 1
ATOM 777 N N . GLU A 1 105 ? 10.512 19.788 8.851 1.00 69.94 105 GLU A N 1
ATOM 778 C CA . GLU A 1 105 ? 10.654 21.237 8.942 1.00 69.94 105 GLU A CA 1
ATOM 779 C C . GLU A 1 105 ? 10.760 21.681 10.402 1.00 69.94 105 GLU A C 1
ATOM 781 O O . GLU A 1 105 ? 10.106 21.140 11.297 1.00 69.94 105 GLU A O 1
ATOM 786 N N . ARG A 1 106 ? 11.611 22.674 10.659 1.00 70.94 106 ARG A N 1
ATOM 787 C CA . ARG A 1 106 ? 11.809 23.244 11.990 1.00 70.94 106 ARG A CA 1
ATOM 788 C C . ARG A 1 106 ? 11.191 24.637 12.095 1.00 70.94 106 ARG A C 1
ATOM 790 O O . ARG A 1 106 ? 11.091 25.347 11.098 1.00 70.94 106 ARG A O 1
ATOM 797 N N . PRO A 1 107 ? 10.871 25.099 13.319 1.00 65.31 107 PRO A N 1
ATOM 798 C CA . PRO A 1 107 ? 10.313 26.436 13.542 1.00 65.31 107 PRO A CA 1
ATOM 799 C C . PRO A 1 107 ? 11.196 27.598 13.056 1.00 65.31 107 PRO A C 1
ATOM 801 O O . PRO A 1 107 ? 10.711 28.716 12.907 1.00 65.31 107 PRO A O 1
ATOM 804 N N . ASP A 1 108 ? 12.494 27.360 12.848 1.00 73.50 108 ASP A N 1
ATOM 805 C CA . ASP A 1 108 ? 13.443 28.333 12.299 1.00 73.50 108 ASP A CA 1
ATOM 806 C C . ASP A 1 108 ? 13.468 28.356 10.755 1.00 73.50 108 ASP A C 1
ATOM 808 O O . ASP A 1 108 ? 14.262 29.094 10.174 1.00 73.50 108 ASP A O 1
ATOM 812 N N . GLY A 1 109 ? 12.605 27.571 10.098 1.00 67.19 109 GLY A N 1
ATOM 813 C CA . GLY A 1 109 ? 12.538 27.406 8.646 1.00 67.19 109 GLY A CA 1
ATOM 814 C C . GLY A 1 109 ? 13.612 26.478 8.074 1.00 67.19 109 GLY A C 1
ATOM 815 O O . GLY A 1 109 ? 13.643 26.269 6.865 1.00 67.19 109 GLY A O 1
ATOM 816 N N . SER A 1 110 ? 14.506 25.932 8.909 1.00 76.12 110 SER A N 1
ATOM 817 C CA . SER A 1 110 ? 15.480 24.929 8.469 1.00 76.12 110 SER A CA 1
ATOM 818 C C . SER A 1 110 ? 14.813 23.565 8.302 1.00 76.12 110 SER A C 1
ATOM 820 O O . SER A 1 110 ? 13.852 23.239 9.003 1.00 76.12 110 SER A O 1
ATOM 822 N N . ARG A 1 111 ? 15.343 22.738 7.401 1.00 74.38 111 ARG A N 1
ATOM 823 C CA . ARG A 1 111 ? 14.873 21.364 7.184 1.00 74.38 111 ARG A CA 1
ATOM 824 C C . ARG A 1 111 ? 15.909 20.370 7.686 1.00 74.38 111 ARG A C 1
ATOM 826 O O . ARG A 1 111 ? 17.115 20.597 7.592 1.00 74.38 111 ARG A O 1
ATOM 833 N N . SER A 1 112 ? 15.454 19.264 8.253 1.00 75.62 112 SER A N 1
ATOM 834 C CA . SER A 1 112 ? 16.268 18.053 8.372 1.00 75.62 112 SER A CA 1
ATOM 835 C C . SER A 1 112 ? 15.709 16.983 7.464 1.00 75.62 112 SER A C 1
ATOM 837 O O . SER A 1 112 ? 14.511 16.732 7.517 1.00 75.62 112 SER A O 1
ATOM 839 N N . VAL A 1 113 ? 16.584 16.358 6.687 1.00 73.31 113 VAL A N 1
ATOM 840 C CA . VAL A 1 113 ? 16.264 15.187 5.876 1.00 73.31 113 VAL A CA 1
ATOM 841 C C . VAL A 1 113 ? 17.025 14.014 6.470 1.00 73.31 113 VAL A C 1
ATOM 843 O O . VAL A 1 113 ? 18.254 14.050 6.542 1.00 73.31 113 VAL A O 1
ATOM 846 N N . SER A 1 114 ? 16.297 13.008 6.930 1.00 71.25 114 SER A N 1
ATOM 847 C CA . SER A 1 114 ? 16.865 11.726 7.332 1.00 71.25 114 SER A CA 1
ATOM 848 C C . SER A 1 114 ? 16.734 10.755 6.168 1.00 71.25 114 SER A C 1
ATOM 850 O O . SER A 1 114 ? 15.654 10.658 5.597 1.00 71.25 114 SER A O 1
ATOM 852 N N . VAL A 1 115 ? 17.811 10.064 5.820 1.00 71.19 115 VAL A N 1
ATOM 853 C CA . VAL A 1 115 ? 17.838 8.992 4.824 1.00 71.19 115 VAL A CA 1
ATOM 854 C C . VAL A 1 115 ? 17.940 7.678 5.573 1.00 71.19 115 VAL A C 1
ATOM 856 O O . VAL A 1 115 ? 18.861 7.508 6.377 1.00 71.19 115 VAL A O 1
ATOM 859 N N . TRP A 1 116 ? 17.013 6.775 5.302 1.00 65.31 116 TRP A N 1
ATOM 860 C CA . TRP A 1 116 ? 16.962 5.442 5.891 1.00 65.31 116 TRP A CA 1
ATOM 861 C C . TRP A 1 116 ? 17.103 4.418 4.784 1.00 65.31 116 TRP A C 1
ATOM 863 O O . TRP A 1 116 ? 16.710 4.696 3.651 1.00 65.31 116 TRP A O 1
ATOM 873 N N . ASP A 1 117 ? 17.637 3.245 5.095 1.00 66.69 117 ASP A N 1
ATOM 874 C CA . ASP A 1 117 ? 17.479 2.130 4.177 1.00 66.69 117 ASP A CA 1
ATOM 875 C C . ASP A 1 117 ? 16.103 1.471 4.294 1.00 66.69 117 ASP A C 1
ATOM 877 O O . ASP A 1 117 ? 15.369 1.657 5.261 1.00 66.69 117 ASP A O 1
ATOM 881 N N . VAL A 1 118 ? 15.770 0.642 3.306 1.00 55.00 118 VAL A N 1
ATOM 882 C CA . VAL A 1 118 ? 14.550 -0.183 3.293 1.00 55.00 118 VAL A CA 1
ATOM 883 C C . VAL A 1 118 ? 14.477 -1.217 4.428 1.00 55.00 118 VAL A C 1
ATOM 885 O O . VAL A 1 118 ? 13.459 -1.890 4.561 1.00 55.00 118 VAL A O 1
ATOM 888 N N . ARG A 1 119 ? 15.528 -1.370 5.248 1.00 51.12 119 ARG A N 1
ATOM 889 C CA . ARG A 1 119 ? 15.527 -2.196 6.467 1.00 51.12 119 ARG A CA 1
ATOM 890 C C . ARG A 1 119 ? 15.337 -1.377 7.747 1.00 51.12 119 ARG A C 1
ATOM 892 O O . ARG A 1 119 ? 15.315 -1.975 8.816 1.00 51.12 119 ARG A O 1
ATOM 899 N N . GLY A 1 120 ? 15.197 -0.056 7.647 1.00 46.91 120 GLY A N 1
ATOM 900 C CA . GLY A 1 120 ? 14.971 0.836 8.782 1.00 46.91 120 GLY A CA 1
ATOM 901 C C . GLY A 1 120 ? 16.237 1.381 9.452 1.00 46.91 120 GLY A C 1
ATOM 902 O O . GLY A 1 120 ? 16.123 2.072 10.461 1.00 46.91 120 GLY A O 1
ATOM 903 N N . GLU A 1 121 ? 17.442 1.146 8.921 1.00 59.41 121 GLU A N 1
ATOM 904 C CA . GLU A 1 121 ? 18.671 1.726 9.488 1.00 59.41 121 GLU A CA 1
ATOM 905 C C . GLU A 1 121 ? 18.899 3.159 8.980 1.00 59.41 121 GLU A C 1
ATOM 907 O O . GLU A 1 121 ? 18.781 3.455 7.787 1.00 59.41 121 GLU A O 1
ATOM 912 N N . LEU A 1 122 ? 19.254 4.072 9.891 1.00 66.44 122 LEU A N 1
ATOM 913 C CA . LEU A 1 122 ? 19.532 5.472 9.560 1.00 66.44 122 LEU A CA 1
ATOM 914 C C . LEU A 1 122 ? 20.913 5.609 8.901 1.00 66.44 122 LEU A C 1
ATOM 916 O O . LEU A 1 122 ? 21.940 5.401 9.541 1.00 66.44 122 LEU A O 1
ATOM 920 N N . ILE A 1 123 ? 20.944 6.067 7.653 1.00 72.31 123 ILE A N 1
ATOM 921 C CA . ILE A 1 123 ? 22.167 6.190 6.839 1.00 72.31 123 ILE A CA 1
ATOM 922 C C . ILE A 1 123 ? 22.763 7.594 6.923 1.00 72.31 123 ILE A C 1
ATOM 924 O O . ILE A 1 123 ? 23.983 7.799 6.946 1.00 72.31 123 ILE A O 1
ATOM 928 N N . ALA A 1 124 ? 21.891 8.600 6.912 1.00 74.94 124 ALA A N 1
ATOM 929 C CA . ALA A 1 124 ? 22.296 9.991 7.008 1.00 74.94 124 ALA A CA 1
ATOM 930 C C . ALA A 1 124 ? 21.212 10.853 7.629 1.00 74.94 124 ALA A C 1
ATOM 932 O O . ALA A 1 124 ? 20.030 10.702 7.351 1.00 74.94 124 ALA A O 1
ATOM 933 N N . ALA A 1 125 ? 21.645 11.842 8.402 1.00 76.94 125 ALA A N 1
ATOM 934 C CA . ALA A 1 125 ? 20.800 12.927 8.865 1.00 76.94 125 ALA A CA 1
ATOM 935 C C . ALA A 1 125 ? 21.408 14.247 8.391 1.00 76.94 125 ALA A C 1
ATOM 937 O O . ALA A 1 125 ? 22.398 14.740 8.937 1.00 76.94 125 ALA A O 1
ATOM 938 N N . LEU A 1 126 ? 20.818 14.815 7.347 1.00 80.19 126 LEU A N 1
ATOM 939 C CA . LEU A 1 126 ? 21.254 16.053 6.725 1.00 80.19 126 LEU A CA 1
ATOM 940 C C . LEU A 1 126 ? 20.446 17.221 7.279 1.00 80.19 126 LEU A C 1
ATOM 942 O O . LEU A 1 126 ? 19.233 17.133 7.477 1.00 80.19 126 LEU A O 1
ATOM 946 N N . ARG A 1 127 ? 21.120 18.344 7.523 1.00 80.94 127 ARG A N 1
ATOM 947 C CA . ARG A 1 127 ? 20.465 19.604 7.876 1.00 80.94 127 ARG A CA 1
ATOM 948 C C . ARG A 1 127 ? 20.670 20.604 6.753 1.00 80.94 127 ARG A C 1
ATOM 950 O O . ARG A 1 127 ? 21.800 20.867 6.357 1.00 80.94 127 ARG A O 1
ATOM 957 N N . PHE A 1 128 ? 19.568 21.188 6.314 1.00 79.88 128 PHE A N 1
ATOM 958 C CA . PHE A 1 128 ? 19.527 22.238 5.316 1.00 79.88 128 PHE A CA 1
ATOM 959 C C . PHE A 1 128 ? 19.063 23.524 5.984 1.00 79.88 128 PHE A C 1
ATOM 961 O O . PHE A 1 128 ? 18.050 23.542 6.690 1.00 79.88 128 PHE A O 1
ATOM 968 N N . ASP A 1 129 ? 19.829 24.592 5.796 1.00 80.88 129 ASP A N 1
ATOM 969 C CA . ASP A 1 129 ? 19.465 25.906 6.310 1.00 80.88 129 ASP A CA 1
ATOM 970 C C . ASP A 1 129 ? 18.188 26.421 5.636 1.00 80.88 129 ASP A C 1
ATOM 972 O O . ASP A 1 129 ? 17.849 26.030 4.518 1.00 80.88 129 ASP A O 1
ATOM 976 N N . ALA A 1 130 ? 17.475 27.305 6.335 1.00 70.00 130 ALA A N 1
ATOM 977 C CA . ALA A 1 130 ? 16.289 27.944 5.785 1.00 70.00 130 ALA A CA 1
ATOM 978 C C . ALA A 1 130 ? 16.650 28.702 4.494 1.00 70.00 130 ALA A C 1
ATOM 980 O O . ALA A 1 130 ? 17.656 29.427 4.488 1.00 70.00 130 ALA A O 1
ATOM 981 N N . PRO A 1 131 ? 15.845 28.593 3.420 1.00 59.50 131 PRO A N 1
ATOM 982 C CA . PRO A 1 131 ? 16.099 29.346 2.202 1.00 59.50 131 PRO A CA 1
ATOM 983 C C . PRO A 1 131 ? 16.126 30.856 2.506 1.00 59.50 131 PRO A C 1
ATOM 985 O O . PRO A 1 131 ? 15.351 31.349 3.339 1.00 59.50 131 PRO A O 1
ATOM 988 N N . PRO A 1 132 ? 17.033 31.626 1.879 1.00 56.38 132 PRO A N 1
ATOM 989 C CA . PRO A 1 132 ? 17.139 33.057 2.128 1.00 56.38 132 PRO A CA 1
ATOM 990 C C . PRO A 1 132 ? 15.822 33.760 1.773 1.00 56.38 132 PRO A C 1
ATOM 992 O O . PRO A 1 132 ? 15.236 33.537 0.714 1.00 56.38 132 PRO A O 1
ATOM 995 N N . LYS A 1 133 ? 15.351 34.636 2.672 1.00 47.19 133 LYS A N 1
ATOM 996 C CA . LYS A 1 133 ? 14.076 35.354 2.514 1.00 47.19 133 LYS A CA 1
ATOM 997 C C . LYS A 1 133 ? 14.012 36.072 1.161 1.00 47.19 133 LYS A C 1
ATOM 999 O O . LYS A 1 133 ? 14.769 37.016 0.939 1.00 47.19 133 LYS A O 1
ATOM 1004 N N . GLY A 1 134 ? 13.062 35.671 0.314 1.00 49.19 134 GLY A N 1
ATOM 1005 C CA . GLY A 1 134 ? 12.793 36.296 -0.985 1.00 49.19 134 GLY A CA 1
ATOM 1006 C C . GLY A 1 134 ? 13.083 35.426 -2.211 1.00 49.19 134 GLY A C 1
ATOM 1007 O O . GLY A 1 134 ? 12.867 35.908 -3.319 1.00 49.19 134 GLY A O 1
ATOM 1008 N N . GLN A 1 135 ? 13.536 34.179 -2.044 1.00 41.62 135 GLN A N 1
ATOM 10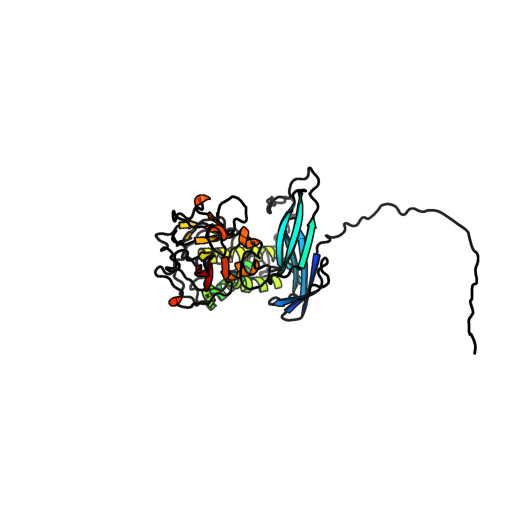09 C CA . GLN A 1 135 ? 13.473 33.175 -3.112 1.00 41.62 135 GLN A CA 1
ATOM 1010 C C . GLN A 1 135 ? 12.135 32.420 -3.044 1.00 41.62 135 GLN A C 1
ATOM 1012 O O . GLN A 1 135 ? 11.674 32.144 -1.933 1.00 41.62 135 GLN A O 1
ATOM 1017 N N . PRO A 1 136 ? 11.489 32.125 -4.188 1.00 38.81 136 PRO A N 1
ATOM 1018 C CA . PRO A 1 136 ? 10.331 31.238 -4.205 1.00 38.81 136 PRO A CA 1
ATOM 1019 C C . PRO A 1 136 ? 10.733 29.855 -3.676 1.00 38.81 136 PRO A C 1
ATOM 1021 O O . PRO A 1 136 ? 11.864 29.412 -3.888 1.00 38.81 136 PRO A O 1
ATOM 1024 N N . GLU A 1 137 ? 9.816 29.196 -2.965 1.00 43.66 137 GLU A N 1
ATOM 1025 C CA . GLU A 1 137 ? 9.908 27.754 -2.722 1.00 43.66 137 GLU A CA 1
ATOM 1026 C C . GLU A 1 137 ? 10.131 27.061 -4.071 1.00 43.66 137 GLU A C 1
ATOM 1028 O O . GLU A 1 137 ? 9.492 27.435 -5.058 1.00 43.66 137 GLU A O 1
ATOM 1033 N N . LEU A 1 138 ? 11.067 26.102 -4.138 1.00 39.88 138 LEU A N 1
ATOM 1034 C CA . LEU A 1 138 ? 11.141 25.243 -5.317 1.00 39.88 138 LEU A CA 1
ATOM 1035 C C . LEU A 1 138 ? 9.750 24.623 -5.505 1.00 39.88 138 LEU A C 1
ATOM 1037 O O . LEU A 1 138 ? 9.217 24.086 -4.529 1.00 39.88 138 LEU A O 1
ATOM 1041 N N . PRO A 1 139 ? 9.156 24.723 -6.704 1.00 30.72 139 PRO A N 1
ATOM 1042 C CA . PRO A 1 139 ? 7.859 24.120 -6.937 1.00 30.72 139 PRO A CA 1
ATOM 1043 C C . PRO A 1 139 ? 7.965 22.597 -6.739 1.00 30.72 139 PRO A C 1
ATOM 1045 O O . PRO A 1 139 ? 9.031 22.024 -7.003 1.00 30.72 139 PRO A O 1
ATOM 1048 N N . PRO A 1 140 ? 6.892 21.927 -6.277 1.00 35.91 140 PRO A N 1
ATOM 1049 C CA . PRO A 1 140 ? 6.775 20.488 -6.473 1.00 35.91 140 PRO A CA 1
ATOM 1050 C C . PRO A 1 140 ? 6.896 20.195 -7.977 1.00 35.91 140 PRO A C 1
ATOM 1052 O O . PRO A 1 140 ? 6.568 21.045 -8.806 1.00 35.91 140 PRO A O 1
ATOM 1055 N N . ALA A 1 141 ? 7.471 19.042 -8.311 1.00 36.38 141 ALA A N 1
ATOM 1056 C CA . ALA A 1 141 ? 7.899 18.686 -9.659 1.00 36.38 141 ALA A CA 1
ATOM 1057 C C . ALA A 1 141 ? 6.841 18.963 -10.749 1.00 36.38 141 ALA A C 1
ATOM 1059 O O . ALA A 1 141 ? 5.644 18.830 -10.510 1.00 36.38 141 ALA A O 1
ATOM 1060 N N . LEU A 1 142 ? 7.347 19.263 -11.955 1.00 35.22 142 LEU A N 1
ATOM 1061 C CA . LEU A 1 142 ? 6.647 19.558 -13.218 1.00 35.22 142 LEU A CA 1
ATOM 1062 C C . LEU A 1 142 ? 6.202 21.021 -13.409 1.00 35.22 142 LEU A C 1
ATOM 1064 O O . LEU A 1 142 ? 5.018 21.334 -13.477 1.00 35.22 142 LEU A O 1
ATOM 1068 N N . GLU A 1 143 ? 7.166 21.918 -13.648 1.00 31.78 143 GLU A N 1
ATOM 1069 C CA . GLU A 1 143 ? 6.916 22.964 -14.649 1.00 31.78 143 GLU A CA 1
ATOM 1070 C C . GLU A 1 143 ? 7.103 22.330 -16.030 1.00 31.78 143 GLU A C 1
ATOM 1072 O O . GLU A 1 143 ? 8.161 21.775 -16.333 1.00 31.78 143 GLU A O 1
ATOM 1077 N N . GLU A 1 144 ? 6.045 22.377 -16.840 1.00 36.53 144 GLU A N 1
ATOM 1078 C CA . GLU A 1 144 ? 6.042 21.948 -18.232 1.00 36.53 144 GLU A CA 1
ATOM 1079 C C . GLU A 1 144 ? 7.277 22.488 -18.962 1.00 36.53 144 GLU A C 1
ATOM 1081 O O . GLU A 1 144 ? 7.457 23.702 -19.107 1.00 36.53 144 GLU A O 1
ATOM 1086 N N . LEU A 1 145 ? 8.109 21.583 -19.481 1.00 30.23 145 LEU A N 1
ATOM 1087 C CA . LEU A 1 145 ? 8.986 21.916 -20.593 1.00 30.23 145 LEU A CA 1
ATOM 1088 C C . LEU A 1 145 ? 8.075 22.258 -21.775 1.00 30.23 145 LEU A C 1
ATOM 1090 O O . LEU A 1 145 ? 7.671 21.393 -22.550 1.00 30.23 145 LEU A O 1
ATOM 1094 N N . GLY A 1 146 ? 7.714 23.537 -21.883 1.00 31.09 146 GLY A N 1
ATOM 1095 C CA . GLY A 1 146 ? 7.177 24.090 -23.115 1.00 31.09 146 GLY A CA 1
ATOM 1096 C C . GLY A 1 146 ? 8.118 23.735 -24.273 1.00 31.09 146 GLY A C 1
ATOM 1097 O O . GLY A 1 146 ? 9.326 23.600 -24.057 1.00 31.09 146 GLY A O 1
ATOM 1098 N N . PRO A 1 147 ? 7.592 23.548 -25.493 1.00 30.17 147 PRO A N 1
ATOM 1099 C CA . PRO A 1 147 ? 8.390 23.072 -26.611 1.00 30.17 147 PRO A CA 1
ATOM 1100 C C . PRO A 1 147 ? 9.546 24.043 -26.856 1.00 30.17 147 PRO A C 1
ATOM 1102 O O . PRO A 1 147 ? 9.331 25.224 -27.131 1.00 30.17 147 PRO A O 1
ATOM 1105 N N . ASP A 1 148 ? 10.773 23.547 -26.730 1.00 28.64 148 ASP A N 1
ATOM 1106 C CA . ASP A 1 148 ? 11.968 24.298 -27.082 1.00 28.64 148 ASP A CA 1
ATOM 1107 C C . ASP A 1 148 ? 11.955 24.546 -28.602 1.00 28.64 148 ASP A C 1
ATOM 1109 O O . ASP A 1 148 ? 12.189 23.641 -29.405 1.00 28.64 148 ASP A O 1
ATOM 1113 N N . GLU A 1 149 ? 11.660 25.783 -29.018 1.00 36.97 149 GLU A N 1
ATOM 1114 C CA . GLU A 1 149 ? 11.744 26.242 -30.416 1.00 36.97 149 GLU A CA 1
ATOM 1115 C C . GLU A 1 149 ? 13.199 26.370 -30.925 1.00 36.97 149 GLU A C 1
ATOM 1117 O O . GLU A 1 149 ? 13.472 27.083 -31.893 1.00 36.97 149 GLU A O 1
ATOM 1122 N N . SER A 1 150 ? 14.156 25.668 -30.315 1.00 33.06 150 SER A N 1
ATOM 1123 C CA . SER A 1 150 ? 15.532 25.578 -30.804 1.00 33.06 150 SER A CA 1
ATOM 1124 C C . SER A 1 150 ? 16.076 24.154 -30.935 1.00 33.06 150 SER A C 1
ATOM 1126 O O . SER A 1 150 ? 17.289 23.949 -30.959 1.00 33.06 150 SER A O 1
ATOM 1128 N N . ALA A 1 151 ? 15.196 23.173 -31.161 1.00 34.53 151 ALA A N 1
ATOM 1129 C CA . ALA A 1 151 ? 15.601 21.929 -31.806 1.00 34.53 151 ALA A CA 1
ATOM 1130 C C . ALA A 1 151 ? 16.061 22.230 -33.246 1.00 34.53 151 ALA A C 1
ATOM 1132 O O . ALA A 1 151 ? 15.252 22.373 -34.167 1.00 34.53 151 ALA A O 1
ATOM 1133 N N . GLU A 1 152 ? 17.377 22.341 -33.446 1.00 34.16 152 GLU A N 1
ATOM 1134 C CA . GLU A 1 152 ? 17.981 22.141 -34.760 1.00 34.16 152 GLU A CA 1
ATOM 1135 C C . GLU A 1 152 ? 17.391 20.856 -35.346 1.00 34.16 152 GLU A C 1
ATOM 1137 O O . GLU A 1 152 ? 17.508 19.779 -34.763 1.00 34.16 152 GLU A O 1
ATOM 1142 N N . GLN A 1 153 ? 16.700 20.992 -36.478 1.00 33.44 153 GLN A N 1
ATOM 1143 C CA . GLN A 1 153 ? 16.159 19.875 -37.235 1.00 33.44 153 GLN A CA 1
ATOM 1144 C C . GLN A 1 153 ? 17.287 18.901 -37.571 1.00 33.44 153 GLN A C 1
ATOM 1146 O O . GLN A 1 153 ? 18.039 19.097 -38.528 1.00 33.44 153 GLN A O 1
ATOM 1151 N N . LEU A 1 154 ? 17.384 17.841 -36.770 1.00 31.05 154 LEU A N 1
ATOM 1152 C CA . LEU A 1 154 ? 18.105 16.634 -37.125 1.00 31.05 154 LEU A CA 1
ATOM 1153 C C . LEU A 1 154 ? 17.478 16.100 -38.422 1.00 31.05 154 LEU A C 1
ATOM 1155 O O . LEU A 1 154 ? 16.247 16.036 -38.525 1.00 31.05 154 LEU A O 1
ATOM 1159 N N . PRO A 1 155 ? 18.287 15.798 -39.449 1.00 31.39 155 PRO A N 1
ATOM 1160 C CA . PRO A 1 155 ? 17.766 15.430 -40.752 1.00 31.39 155 PRO A CA 1
ATOM 1161 C C . PRO A 1 155 ? 16.954 14.139 -40.654 1.00 31.39 155 PRO A C 1
ATOM 1163 O O . PRO A 1 155 ? 17.407 13.127 -40.124 1.00 31.39 155 PRO A O 1
ATOM 1166 N N . SER A 1 156 ? 15.738 14.192 -41.195 1.00 39.59 156 SER A N 1
ATOM 1167 C CA . SER A 1 156 ? 14.912 13.025 -41.467 1.00 39.59 156 SER A CA 1
ATOM 1168 C C . SER A 1 156 ? 15.507 12.264 -42.653 1.00 39.59 156 SER A C 1
ATOM 1170 O O . SER A 1 156 ? 15.122 12.503 -43.801 1.00 39.59 156 SER A O 1
ATOM 1172 N N . ASP A 1 157 ? 16.445 11.364 -42.389 1.00 35.00 157 ASP A N 1
ATOM 1173 C CA . ASP A 1 157 ? 16.898 10.407 -43.392 1.00 35.00 157 ASP A CA 1
ATOM 1174 C C . ASP A 1 157 ? 15.972 9.186 -43.365 1.00 35.00 157 ASP A C 1
ATOM 1176 O O . ASP A 1 157 ? 16.178 8.200 -42.662 1.00 35.00 157 ASP A O 1
ATOM 1180 N N . ALA A 1 158 ? 14.905 9.279 -44.159 1.00 42.19 158 ALA A N 1
ATOM 1181 C CA . ALA A 1 158 ? 14.295 8.100 -44.747 1.00 42.19 158 ALA A CA 1
ATOM 1182 C C . ALA A 1 158 ? 15.220 7.625 -45.873 1.00 42.19 158 ALA A C 1
ATOM 1184 O O . ALA A 1 158 ? 15.396 8.358 -46.840 1.00 42.19 158 ALA A O 1
ATOM 1185 N N . ASP A 1 159 ? 15.830 6.448 -45.704 1.00 36.69 159 ASP A N 1
ATOM 1186 C CA . ASP A 1 159 ? 16.065 5.425 -46.738 1.00 36.69 159 ASP A CA 1
ATOM 1187 C C . ASP A 1 159 ? 17.047 4.360 -46.203 1.00 36.69 159 ASP A C 1
ATOM 1189 O O . ASP A 1 159 ? 18.260 4.564 -46.172 1.00 36.69 159 ASP A O 1
ATOM 1193 N N . GLY A 1 160 ? 16.536 3.185 -45.816 1.00 34.72 160 GLY A N 1
ATOM 1194 C CA . GLY A 1 160 ? 17.375 2.028 -45.489 1.00 34.72 160 GLY A CA 1
ATOM 1195 C C . GLY A 1 160 ? 16.611 0.875 -44.840 1.00 34.72 160 GLY A C 1
ATOM 1196 O O . GLY A 1 160 ? 16.139 0.989 -43.716 1.00 34.72 160 GLY A O 1
ATOM 1197 N N . GLU A 1 161 ? 16.492 -0.251 -45.545 1.00 43.19 161 GLU A N 1
ATOM 1198 C CA . GLU A 1 161 ? 15.999 -1.520 -44.999 1.00 43.19 161 GLU A CA 1
ATOM 1199 C C . GLU A 1 161 ? 16.873 -1.974 -43.817 1.00 43.19 161 GLU A C 1
ATOM 1201 O O . GLU A 1 161 ? 18.007 -2.420 -43.996 1.00 43.19 161 GLU A O 1
ATOM 1206 N N . GLY A 1 162 ? 16.316 -1.859 -42.613 1.00 43.91 162 GLY A N 1
ATOM 1207 C CA . GLY A 1 162 ? 16.906 -2.291 -41.350 1.00 43.91 162 GLY A CA 1
ATOM 1208 C C . GLY A 1 162 ? 16.517 -1.311 -40.253 1.00 43.91 162 GLY A C 1
ATOM 1209 O O . GLY A 1 162 ? 17.201 -0.314 -40.067 1.00 43.91 162 GLY A O 1
ATOM 1210 N N . ALA A 1 163 ? 15.397 -1.558 -39.565 1.00 54.59 163 ALA A N 1
ATOM 1211 C CA . ALA A 1 163 ? 15.002 -0.724 -38.434 1.00 54.59 163 ALA A CA 1
ATOM 1212 C C . ALA A 1 163 ? 16.126 -0.745 -37.386 1.00 54.59 163 ALA A C 1
ATOM 1214 O O . ALA A 1 163 ? 16.568 -1.826 -36.987 1.00 54.59 163 ALA A O 1
ATOM 1215 N N . GLU A 1 164 ? 16.626 0.429 -36.993 1.00 70.06 164 GLU A N 1
ATOM 1216 C CA . GLU A 1 164 ? 17.639 0.516 -35.944 1.00 70.06 164 GLU A CA 1
ATOM 1217 C C . GLU A 1 164 ? 17.102 -0.148 -34.665 1.00 70.06 164 GLU A C 1
ATOM 1219 O O . GLU A 1 164 ? 15.947 0.086 -34.297 1.00 70.06 164 GLU A O 1
ATOM 1224 N N . PRO A 1 165 ? 17.907 -0.977 -33.978 1.00 77.12 165 PRO A N 1
ATOM 1225 C CA . PRO A 1 165 ? 17.448 -1.767 -32.831 1.00 77.12 165 PRO A CA 1
ATOM 1226 C C . PRO A 1 165 ? 16.932 -0.908 -31.665 1.00 77.12 165 PRO A C 1
ATOM 1228 O O . PRO A 1 165 ? 16.093 -1.376 -30.898 1.00 77.12 165 PRO A O 1
ATOM 1231 N N . CYS A 1 166 ? 17.382 0.351 -31.585 1.00 80.50 166 CYS A N 1
ATOM 1232 C CA . CYS A 1 166 ? 16.949 1.349 -30.607 1.00 80.50 166 CYS A CA 1
ATOM 1233 C C . CYS A 1 166 ? 15.955 2.382 -31.169 1.00 80.50 166 CYS A C 1
ATOM 1235 O O . CYS A 1 166 ? 15.736 3.428 -30.562 1.00 80.50 166 CYS A O 1
ATOM 1237 N N . GLY A 1 167 ? 15.358 2.130 -32.337 1.00 81.31 167 GLY A N 1
ATOM 1238 C CA . GLY A 1 167 ? 14.295 2.985 -32.857 1.00 81.31 167 GLY A CA 1
ATOM 1239 C C . GLY A 1 167 ? 13.082 2.964 -31.924 1.00 81.31 167 GLY A C 1
ATOM 1240 O O . GLY A 1 167 ? 12.646 1.895 -31.508 1.00 81.31 167 GLY A O 1
ATOM 1241 N N . SER A 1 168 ? 12.505 4.132 -31.631 1.00 74.69 168 SER A N 1
ATOM 1242 C CA . SER A 1 168 ? 11.395 4.293 -30.673 1.00 74.69 168 SER A CA 1
ATOM 1243 C C . SER A 1 168 ? 10.240 3.296 -30.899 1.00 74.69 168 SER A C 1
ATOM 1245 O O . SER A 1 168 ? 9.889 2.556 -29.987 1.00 74.69 168 SER A O 1
ATOM 1247 N N . SER A 1 169 ? 9.742 3.163 -32.137 1.00 78.62 169 SER A N 1
ATOM 1248 C CA . SER A 1 169 ? 8.690 2.181 -32.484 1.00 78.62 169 SER A CA 1
ATOM 1249 C C . SER A 1 169 ? 9.099 0.714 -32.280 1.00 78.62 169 SER A C 1
ATOM 1251 O O . SER A 1 169 ? 8.272 -0.116 -31.919 1.00 78.62 169 SER A O 1
ATOM 1253 N N . VAL A 1 170 ? 10.380 0.385 -32.480 1.00 87.75 170 VAL A N 1
ATOM 1254 C CA . VAL A 1 170 ? 10.912 -0.969 -32.264 1.00 87.75 170 VAL A CA 1
ATOM 1255 C C . VAL A 1 170 ? 10.986 -1.267 -30.769 1.00 87.75 170 VAL A C 1
ATOM 1257 O O . VAL A 1 170 ? 10.595 -2.349 -30.343 1.00 87.75 170 VAL A O 1
ATOM 1260 N N . LEU A 1 171 ? 11.458 -0.314 -29.964 1.00 83.88 171 LEU A N 1
ATOM 1261 C CA . LEU A 1 171 ? 11.563 -0.464 -28.512 1.00 83.88 171 LEU A CA 1
ATOM 1262 C C . LEU A 1 171 ? 10.200 -0.524 -27.825 1.00 83.88 171 LEU A C 1
ATOM 1264 O O . LEU A 1 171 ? 10.010 -1.362 -26.949 1.00 83.88 171 LEU A O 1
ATOM 1268 N N . GLN A 1 172 ? 9.249 0.301 -28.258 1.00 80.44 172 GLN A N 1
ATOM 1269 C CA . GLN A 1 172 ? 7.871 0.276 -27.771 1.00 80.44 172 GLN A CA 1
ATOM 1270 C C . GLN A 1 172 ? 7.216 -1.093 -28.015 1.00 80.44 172 GLN A C 1
ATOM 1272 O O . GLN A 1 172 ? 6.655 -1.682 -27.091 1.00 80.44 172 GLN A O 1
ATOM 1277 N N . GLN A 1 173 ? 7.362 -1.643 -29.227 1.00 88.25 173 GLN A N 1
ATOM 1278 C CA . GLN A 1 173 ? 6.851 -2.975 -29.554 1.00 88.25 173 GLN A CA 1
ATOM 1279 C C . GLN A 1 173 ? 7.527 -4.062 -28.712 1.00 88.25 173 GLN A C 1
ATOM 1281 O O . GLN A 1 173 ? 6.852 -4.913 -28.148 1.00 88.25 173 GLN A O 1
ATOM 1286 N N . ARG A 1 174 ? 8.858 -4.021 -28.582 1.00 91.38 174 ARG A N 1
ATOM 1287 C CA . ARG A 1 174 ? 9.612 -5.016 -27.805 1.00 91.38 174 ARG A CA 1
ATOM 1288 C C . ARG A 1 174 ? 9.269 -4.989 -26.319 1.00 91.38 174 ARG A C 1
ATOM 1290 O O . ARG A 1 174 ? 9.230 -6.047 -25.699 1.00 91.38 174 ARG A O 1
ATOM 1297 N N . LEU A 1 175 ? 9.029 -3.803 -25.758 1.00 84.69 175 LEU A N 1
ATOM 1298 C CA . LEU A 1 175 ? 8.558 -3.657 -24.385 1.00 84.69 175 LEU A CA 1
ATOM 1299 C C . LEU A 1 175 ? 7.191 -4.322 -24.228 1.00 84.69 175 LEU A C 1
ATOM 1301 O O . LEU A 1 175 ? 7.024 -5.161 -23.348 1.00 84.69 175 LEU A O 1
ATOM 1305 N N . CYS A 1 176 ? 6.243 -3.995 -25.109 1.00 88.56 176 CYS A N 1
ATOM 1306 C CA . CYS A 1 176 ? 4.918 -4.602 -25.085 1.00 88.56 176 CYS A CA 1
ATOM 1307 C C . CYS A 1 176 ? 4.966 -6.128 -25.217 1.00 88.56 176 CYS A C 1
ATOM 1309 O O . CYS A 1 176 ? 4.346 -6.832 -24.426 1.00 88.56 176 CYS A O 1
ATOM 1311 N N . ASP A 1 177 ? 5.732 -6.639 -26.183 1.00 91.25 177 ASP A N 1
ATOM 1312 C CA . ASP A 1 177 ? 5.888 -8.075 -26.413 1.00 91.25 177 ASP A CA 1
ATOM 1313 C C . ASP A 1 177 ? 6.456 -8.772 -25.168 1.00 91.25 177 ASP A C 1
ATOM 1315 O O . ASP A 1 177 ? 6.005 -9.859 -24.809 1.00 91.25 177 ASP A O 1
ATOM 1319 N N . GLY A 1 178 ? 7.413 -8.134 -24.483 1.00 89.06 178 GLY A N 1
ATOM 1320 C CA . GLY A 1 178 ? 7.959 -8.623 -23.219 1.00 89.06 178 GLY A CA 1
ATOM 1321 C C . GLY A 1 178 ? 6.902 -8.684 -22.115 1.00 89.06 178 GLY A C 1
ATOM 1322 O O . GLY A 1 178 ? 6.771 -9.715 -21.459 1.00 89.06 178 GLY A O 1
ATOM 1323 N N . VAL A 1 179 ? 6.098 -7.629 -21.956 1.00 83.19 179 VAL A N 1
ATOM 1324 C CA . VAL A 1 179 ? 4.984 -7.607 -20.992 1.00 83.19 179 VAL A CA 1
ATOM 1325 C C . VAL A 1 179 ? 3.970 -8.710 -21.317 1.00 83.19 179 VAL A C 1
ATOM 1327 O O . VAL A 1 179 ? 3.639 -9.513 -20.447 1.00 83.19 179 VAL A O 1
ATOM 1330 N N . ASN A 1 180 ? 3.537 -8.827 -22.576 1.00 86.75 180 ASN A N 1
ATOM 1331 C CA . ASN A 1 180 ? 2.597 -9.857 -23.034 1.00 86.75 180 ASN A CA 1
ATOM 1332 C C . ASN A 1 180 ? 3.132 -11.278 -22.859 1.00 86.75 180 ASN A C 1
ATOM 1334 O O . ASN A 1 180 ? 2.374 -12.186 -22.515 1.00 86.75 180 ASN A O 1
ATOM 1338 N N . GLN A 1 181 ? 4.437 -11.484 -23.036 1.00 86.25 181 GLN A N 1
ATOM 1339 C CA . GLN A 1 181 ? 5.063 -12.765 -22.737 1.00 86.25 181 GLN A CA 1
ATOM 1340 C C . GLN A 1 181 ? 4.909 -13.115 -21.252 1.00 86.25 181 GLN A C 1
ATOM 1342 O O . GLN A 1 181 ? 4.504 -14.233 -20.935 1.00 86.25 181 GLN A O 1
ATOM 1347 N N . ARG A 1 182 ? 5.199 -12.174 -20.346 1.00 79.75 182 ARG A N 1
ATOM 1348 C CA . ARG A 1 182 ? 5.072 -12.404 -18.899 1.00 79.75 182 ARG A CA 1
ATOM 1349 C C . ARG A 1 182 ? 3.620 -12.654 -18.489 1.00 79.75 182 ARG A C 1
ATOM 1351 O O . ARG A 1 182 ? 3.355 -13.582 -17.733 1.00 79.75 182 ARG A O 1
ATOM 1358 N N . LEU A 1 183 ? 2.676 -11.890 -19.037 1.00 76.44 183 LEU A N 1
ATOM 1359 C CA . LEU A 1 183 ? 1.241 -12.099 -18.821 1.00 76.44 183 LEU A CA 1
ATOM 1360 C C . LEU A 1 183 ? 0.787 -13.504 -19.244 1.00 76.44 183 LEU A C 1
ATOM 1362 O O . LEU A 1 183 ? 0.046 -14.163 -18.516 1.00 76.44 183 LEU A O 1
ATOM 1366 N N . ALA A 1 184 ? 1.264 -13.985 -20.394 1.00 78.62 184 ALA A N 1
ATOM 1367 C CA . ALA A 1 184 ? 0.951 -15.323 -20.883 1.00 78.62 184 ALA A CA 1
ATOM 1368 C C . ALA A 1 184 ? 1.601 -16.435 -20.040 1.00 78.62 184 ALA A C 1
ATOM 1370 O O . ALA A 1 184 ? 0.996 -17.489 -19.848 1.00 78.62 184 ALA A O 1
ATOM 1371 N N . GLU A 1 185 ? 2.822 -16.223 -19.541 1.00 75.19 185 GLU A N 1
ATOM 1372 C CA . GLU A 1 185 ? 3.510 -17.168 -18.648 1.00 75.19 185 GLU A CA 1
ATOM 1373 C C . GLU A 1 185 ? 2.782 -17.341 -17.307 1.00 75.19 185 GLU A C 1
ATOM 1375 O O . GLU A 1 185 ? 2.793 -18.440 -16.750 1.00 75.19 185 GLU A O 1
ATOM 1380 N N . GLU A 1 186 ? 2.109 -16.291 -16.835 1.00 63.00 186 GLU A N 1
ATOM 1381 C CA . GLU A 1 186 ? 1.328 -16.278 -15.592 1.00 63.00 186 GLU A CA 1
ATOM 1382 C C . GLU A 1 186 ? -0.173 -16.581 -15.805 1.00 63.00 186 GLU A C 1
ATOM 1384 O O . GLU A 1 186 ? -0.959 -16.469 -14.867 1.00 63.00 186 GLU A O 1
ATOM 1389 N N . ASP A 1 187 ? -0.577 -16.986 -17.018 1.00 64.75 187 ASP A N 1
ATOM 1390 C CA . ASP A 1 187 ? -1.956 -17.363 -17.390 1.00 64.75 187 ASP A CA 1
ATOM 1391 C C . ASP A 1 187 ? -3.010 -16.310 -16.993 1.00 64.75 187 ASP A C 1
ATOM 1393 O O . ASP A 1 187 ? -4.126 -16.632 -16.586 1.00 64.75 187 ASP A O 1
ATOM 1397 N N . THR A 1 188 ? -2.665 -15.023 -17.113 1.00 61.19 188 THR A N 1
ATOM 1398 C CA . THR A 1 188 ? -3.559 -13.921 -16.712 1.00 61.19 188 THR A CA 1
ATOM 1399 C C . THR A 1 188 ? -4.800 -13.811 -17.601 1.00 61.19 188 THR A C 1
ATOM 1401 O O . THR A 1 188 ? -5.786 -13.179 -17.228 1.00 61.19 188 THR A O 1
ATOM 1404 N N . GLY A 1 189 ? -4.757 -14.396 -18.803 1.00 66.38 189 GLY A N 1
ATOM 1405 C CA . GLY A 1 189 ? -5.802 -14.260 -19.820 1.00 66.38 189 GLY A CA 1
ATOM 1406 C C . GLY A 1 189 ? -5.887 -12.863 -20.448 1.00 66.38 189 GLY A C 1
ATOM 1407 O O . GLY A 1 189 ? -6.778 -12.629 -21.264 1.00 66.38 189 GLY A O 1
ATOM 1408 N N . PHE A 1 190 ? -4.971 -11.952 -20.098 1.00 72.50 190 PHE A N 1
ATOM 1409 C CA . PHE A 1 190 ? -4.902 -10.591 -20.620 1.00 72.50 190 PHE A CA 1
ATOM 1410 C C . PHE A 1 190 ? -3.760 -10.445 -21.637 1.00 72.50 190 PHE A C 1
ATOM 1412 O O . PHE A 1 190 ? -2.660 -10.952 -21.428 1.00 72.50 190 PHE A O 1
ATOM 1419 N N . GLU A 1 191 ? -4.026 -9.731 -22.731 1.00 81.50 191 GLU A N 1
ATOM 1420 C CA . GLU A 1 191 ? -3.042 -9.369 -23.754 1.00 81.50 191 GLU A CA 1
ATOM 1421 C C . GLU A 1 191 ? -3.153 -7.863 -24.008 1.00 81.50 191 GLU A C 1
ATOM 1423 O O . GLU A 1 191 ? -4.199 -7.361 -24.422 1.00 81.50 191 GLU A O 1
ATOM 1428 N N . MET A 1 192 ? -2.070 -7.147 -23.731 1.00 80.50 192 MET A N 1
ATOM 1429 C CA . MET A 1 192 ? -1.956 -5.707 -23.892 1.00 80.50 192 MET A CA 1
ATOM 1430 C C . MET A 1 192 ? -1.905 -5.326 -25.375 1.00 80.50 192 MET A C 1
ATOM 1432 O O . MET A 1 192 ? -1.164 -5.923 -26.161 1.00 80.50 192 MET A O 1
ATOM 1436 N N . ASP A 1 193 ? -2.662 -4.292 -25.748 1.00 80.31 193 ASP A N 1
ATOM 1437 C CA . ASP A 1 193 ? -2.629 -3.699 -27.086 1.00 80.31 193 ASP A CA 1
ATOM 1438 C C . ASP A 1 193 ? -1.348 -2.863 -27.242 1.00 80.31 193 ASP A C 1
ATOM 1440 O O . ASP A 1 193 ? -1.227 -1.769 -26.692 1.00 80.31 193 ASP A O 1
ATOM 1444 N N . CYS A 1 194 ? -0.365 -3.377 -27.981 1.00 79.88 194 CYS A N 1
ATOM 1445 C CA . CYS A 1 194 ? 0.929 -2.710 -28.152 1.00 79.88 194 CYS A CA 1
ATOM 1446 C C . CYS A 1 194 ? 0.836 -1.356 -28.861 1.00 79.88 194 CYS A C 1
ATOM 1448 O O . CYS A 1 194 ? 1.681 -0.490 -28.630 1.00 79.88 194 CYS A O 1
ATOM 1450 N N . ASP A 1 195 ? -0.213 -1.145 -29.662 1.00 72.06 195 ASP A N 1
ATOM 1451 C CA . ASP A 1 195 ? -0.489 0.144 -30.297 1.00 72.06 195 ASP A CA 1
ATOM 1452 C C . ASP A 1 195 ? -1.054 1.171 -29.289 1.00 72.06 195 ASP A C 1
ATOM 1454 O O . ASP A 1 195 ? -1.091 2.369 -29.583 1.00 72.06 195 ASP A O 1
ATOM 1458 N N . ALA A 1 196 ? -1.484 0.725 -28.100 1.00 61.94 196 ALA A N 1
ATOM 1459 C CA . ALA A 1 196 ? -2.061 1.555 -27.041 1.00 61.94 196 ALA A CA 1
ATOM 1460 C C . ALA A 1 196 ? -1.037 2.078 -26.015 1.00 61.94 196 ALA A C 1
ATOM 1462 O O . ALA A 1 196 ? -1.405 2.897 -25.172 1.00 61.94 196 ALA A O 1
ATOM 1463 N N . LEU A 1 197 ? 0.246 1.685 -26.097 1.00 61.88 197 LEU A N 1
ATOM 1464 C CA . LEU A 1 197 ? 1.330 2.210 -25.247 1.00 61.88 197 LEU A CA 1
ATOM 1465 C C . LEU A 1 197 ? 1.694 3.667 -25.592 1.00 61.88 197 LEU A C 1
ATOM 1467 O O . LEU A 1 197 ? 2.821 3.971 -25.972 1.00 61.88 197 LEU A O 1
ATOM 1471 N N . THR A 1 198 ? 0.756 4.599 -25.474 1.00 52.81 198 THR A N 1
ATOM 1472 C CA . THR A 1 198 ? 0.981 6.038 -25.666 1.00 52.81 198 THR A CA 1
ATOM 1473 C C . THR A 1 198 ? 0.863 6.789 -24.343 1.00 52.81 198 THR A C 1
ATOM 1475 O O . THR A 1 198 ? 0.090 6.405 -23.474 1.00 52.81 198 THR A O 1
ATOM 1478 N N . THR A 1 199 ? 1.567 7.910 -24.197 1.00 43.38 199 THR A N 1
ATOM 1479 C CA . THR A 1 199 ? 1.271 8.900 -23.152 1.00 43.38 199 THR A CA 1
ATOM 1480 C C . THR A 1 199 ? -0.083 9.579 -23.434 1.00 43.38 199 THR A C 1
ATOM 1482 O O . THR A 1 199 ? -0.242 10.074 -24.553 1.00 43.38 199 THR A O 1
ATOM 1485 N N . PRO A 1 200 ? -1.030 9.764 -22.481 1.00 38.16 200 PRO A N 1
ATOM 1486 C CA . PRO A 1 200 ? -1.479 8.969 -21.317 1.00 38.16 200 PRO A CA 1
ATOM 1487 C C . PRO A 1 200 ? -2.547 7.899 -21.703 1.00 38.16 200 PRO A C 1
ATOM 1489 O O . PRO A 1 200 ? -3.002 7.896 -22.851 1.00 38.16 200 PRO A O 1
ATOM 1492 N N . PRO A 1 201 ? -2.989 7.021 -20.770 1.00 36.53 201 PRO A N 1
ATOM 1493 C CA . PRO A 1 201 ? -3.821 5.852 -21.080 1.00 36.53 201 PRO A CA 1
ATOM 1494 C C . PRO A 1 201 ? -5.223 6.207 -21.595 1.00 36.53 201 PRO A C 1
ATOM 1496 O O . PRO A 1 201 ? -5.897 7.116 -21.106 1.00 36.53 201 PRO A O 1
ATOM 1499 N N . GLY A 1 202 ? -5.666 5.456 -22.604 1.00 34.78 202 GLY A N 1
ATOM 1500 C CA . GLY A 1 202 ? -6.985 5.569 -23.211 1.00 34.78 202 GLY A CA 1
ATOM 1501 C C . GLY A 1 202 ? -7.882 4.399 -22.824 1.00 34.78 202 GLY A C 1
ATOM 1502 O O . GLY A 1 202 ? -7.684 3.292 -23.296 1.00 34.78 202 GLY A O 1
ATOM 1503 N N . SER A 1 203 ? -8.935 4.699 -22.063 1.00 32.72 203 SER A N 1
ATOM 1504 C CA . SER A 1 203 ? -10.100 3.863 -21.724 1.00 32.72 203 SER A CA 1
ATOM 1505 C C . SER A 1 203 ? -10.408 2.687 -22.676 1.00 32.72 203 SER A C 1
ATOM 1507 O O . SER A 1 203 ? -11.118 2.854 -23.678 1.00 32.72 203 SER A O 1
ATOM 1509 N N . ARG A 1 204 ? -9.963 1.479 -22.322 1.00 35.19 204 ARG A N 1
ATOM 1510 C CA . ARG A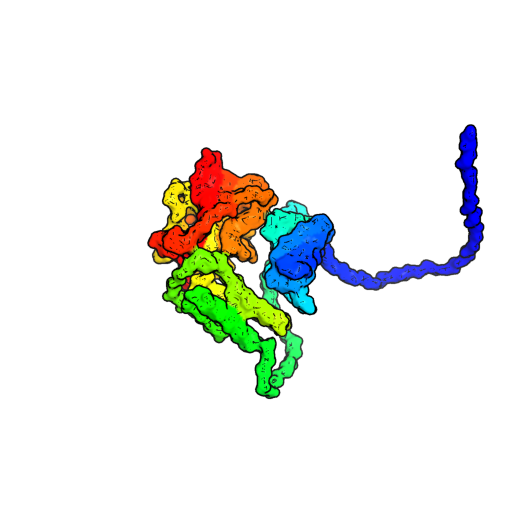 1 204 ? -10.581 0.212 -22.739 1.00 35.19 204 ARG A CA 1
ATOM 1511 C C . ARG A 1 204 ? -10.742 -0.703 -21.520 1.00 35.19 204 ARG A C 1
ATOM 1513 O O . ARG A 1 204 ? -10.208 -0.424 -20.461 1.00 35.19 204 ARG A O 1
ATOM 1520 N N . LEU A 1 205 ? -11.693 -1.626 -21.652 1.00 31.47 205 LEU A N 1
ATOM 1521 C CA . LEU A 1 205 ? -12.299 -2.426 -20.587 1.00 31.47 205 LEU A CA 1
ATOM 1522 C C . LEU A 1 205 ? -12.134 -3.905 -20.941 1.00 31.47 205 LEU A C 1
ATOM 1524 O O . LEU A 1 205 ? -12.773 -4.366 -21.896 1.00 31.47 205 LEU A O 1
ATOM 1528 N N . GLY A 1 206 ? -11.410 -4.657 -20.127 1.00 32.97 206 GLY A N 1
ATOM 1529 C CA . GLY A 1 206 ? -11.457 -6.111 -20.056 1.00 32.97 206 GLY A CA 1
ATOM 1530 C C . GLY A 1 206 ? -12.186 -6.572 -18.802 1.00 32.97 206 GLY A C 1
ATOM 1531 O O . GLY A 1 206 ? -11.993 -6.112 -17.682 1.00 32.97 206 GLY A O 1
ATOM 1532 N N . THR A 1 207 ? -13.128 -7.481 -19.018 1.00 34.03 207 THR A N 1
ATOM 1533 C CA . THR A 1 207 ? -14.039 -7.999 -18.004 1.00 34.03 207 THR A CA 1
ATOM 1534 C C . THR A 1 207 ? -13.816 -9.488 -17.826 1.00 34.03 207 THR A C 1
ATOM 1536 O O . THR A 1 207 ? -14.716 -10.248 -18.170 1.00 34.03 207 THR A O 1
ATOM 1539 N N . GLU A 1 208 ? -12.679 -9.942 -17.306 1.00 32.59 208 GLU A N 1
ATOM 1540 C CA . GLU A 1 208 ? -12.548 -11.350 -16.910 1.00 32.59 208 GLU A CA 1
ATOM 1541 C C . GLU A 1 208 ? -11.884 -11.529 -15.543 1.00 32.59 208 GLU A C 1
ATOM 1543 O O . GLU A 1 208 ? -11.233 -10.659 -14.981 1.00 32.59 208 GLU A O 1
ATOM 1548 N N . ARG A 1 209 ? -12.261 -12.639 -14.919 1.00 37.47 209 ARG A N 1
ATOM 1549 C CA . ARG A 1 209 ? -12.124 -12.935 -13.498 1.00 37.47 209 ARG A CA 1
ATOM 1550 C C . ARG A 1 209 ? -10.836 -13.730 -13.319 1.00 37.47 209 ARG A C 1
ATOM 1552 O O . ARG A 1 209 ? -10.826 -14.878 -13.740 1.00 37.47 209 ARG A O 1
ATOM 1559 N N . MET A 1 210 ? -9.816 -13.163 -12.679 1.00 42.47 210 MET A N 1
ATOM 1560 C CA . MET A 1 210 ? -8.581 -13.906 -12.410 1.00 42.47 210 MET A CA 1
ATOM 1561 C C . MET A 1 210 ? -8.753 -14.886 -11.247 1.00 42.47 210 MET A C 1
ATOM 1563 O O . MET A 1 210 ? -9.150 -14.512 -10.140 1.00 42.47 210 MET A O 1
ATOM 1567 N N . ASP A 1 211 ? -8.465 -16.157 -11.507 1.00 36.50 211 ASP A N 1
ATOM 1568 C CA . ASP A 1 211 ? -8.337 -17.247 -10.545 1.00 36.50 211 ASP A CA 1
ATOM 1569 C C . ASP A 1 211 ? -6.853 -17.501 -10.218 1.00 36.50 211 ASP A C 1
ATOM 1571 O O . ASP A 1 211 ? -6.302 -18.562 -10.486 1.00 36.50 211 ASP A O 1
ATOM 1575 N N . GLY A 1 212 ? -6.195 -16.508 -9.613 1.00 37.72 212 GLY A N 1
ATOM 1576 C CA . GLY A 1 212 ? -4.762 -16.548 -9.300 1.00 37.72 212 GLY A CA 1
ATOM 1577 C C . GLY A 1 212 ? -4.396 -17.197 -7.957 1.00 37.72 212 GLY A C 1
ATOM 1578 O O . GLY A 1 212 ? -5.195 -17.270 -7.019 1.00 37.72 212 GLY A O 1
ATOM 1579 N N . SER A 1 213 ? -3.144 -17.651 -7.851 1.00 40.69 213 SER A N 1
ATOM 1580 C CA . SER A 1 213 ? -2.517 -18.102 -6.599 1.00 40.69 213 SER A CA 1
ATOM 1581 C C . SER A 1 213 ? -2.151 -16.910 -5.693 1.00 40.69 213 SER A C 1
ATOM 1583 O O . SER A 1 213 ? -2.137 -15.771 -6.150 1.00 40.69 213 SER A O 1
ATOM 1585 N N . LEU A 1 214 ? -1.815 -17.133 -4.414 1.00 37.88 214 LEU A N 1
ATOM 1586 C CA . LEU A 1 214 ? -1.297 -16.070 -3.527 1.00 37.88 214 LEU A CA 1
ATOM 1587 C C . LEU A 1 214 ? -0.076 -15.362 -4.138 1.00 37.88 214 LEU A C 1
ATOM 1589 O O . LEU A 1 214 ? 0.052 -14.149 -4.044 1.00 37.88 214 LEU A O 1
ATOM 1593 N N . GLU A 1 215 ? 0.781 -16.122 -4.816 1.00 39.06 215 GLU A N 1
ATOM 1594 C CA . GLU A 1 215 ? 1.944 -15.609 -5.537 1.00 39.06 215 GLU A CA 1
ATOM 1595 C C . GLU A 1 215 ? 1.553 -14.710 -6.721 1.00 39.06 215 GLU A C 1
ATOM 1597 O O . GLU A 1 215 ? 2.368 -13.914 -7.150 1.00 39.06 215 GLU A O 1
ATOM 1602 N N . THR A 1 216 ? 0.323 -14.807 -7.234 1.00 44.09 216 THR A N 1
ATOM 1603 C CA . THR A 1 216 ? -0.232 -13.965 -8.309 1.00 44.09 216 THR A CA 1
ATOM 1604 C C . THR A 1 216 ? -0.825 -12.665 -7.753 1.00 44.09 216 THR A C 1
ATOM 1606 O O . THR A 1 216 ? -0.636 -11.612 -8.341 1.00 44.09 216 THR A O 1
ATOM 1609 N N . PHE A 1 217 ? -1.489 -12.717 -6.590 1.00 42.84 217 PHE A N 1
ATOM 1610 C CA . PHE A 1 217 ? -2.024 -11.525 -5.907 1.00 42.84 217 PHE A CA 1
ATOM 1611 C C . PHE A 1 217 ? -0.934 -10.679 -5.232 1.00 42.84 217 PHE A C 1
ATOM 1613 O O . PHE A 1 217 ? -1.071 -9.466 -5.132 1.00 42.84 217 PHE A O 1
ATOM 1620 N N . LEU A 1 218 ? 0.146 -11.320 -4.769 1.00 42.09 218 LEU A N 1
ATOM 1621 C CA . LEU A 1 218 ? 1.305 -10.658 -4.162 1.00 42.09 218 LEU A CA 1
ATOM 1622 C C . LEU A 1 218 ? 2.412 -10.321 -5.179 1.00 42.09 218 LEU A C 1
ATOM 1624 O O . LEU A 1 218 ? 3.402 -9.692 -4.805 1.00 42.09 218 LEU A O 1
ATOM 1628 N N . ARG A 1 219 ? 2.292 -10.742 -6.450 1.00 48.50 219 ARG A N 1
ATOM 1629 C CA . ARG A 1 219 ? 3.249 -10.359 -7.496 1.00 48.50 219 ARG A CA 1
ATOM 1630 C C . ARG A 1 219 ? 2.906 -8.980 -8.033 1.00 48.50 219 ARG A C 1
ATOM 1632 O O . ARG A 1 219 ? 1.853 -8.744 -8.612 1.00 48.50 219 ARG A O 1
ATOM 1639 N N . PHE A 1 220 ? 3.858 -8.085 -7.819 1.00 51.66 220 PHE A N 1
ATOM 1640 C CA . PHE A 1 220 ? 3.859 -6.701 -8.246 1.00 51.66 220 PHE A CA 1
ATOM 1641 C C . PHE A 1 220 ? 3.468 -6.503 -9.714 1.00 51.66 220 PHE A C 1
ATOM 1643 O O . PHE A 1 220 ? 3.991 -7.173 -10.607 1.00 51.66 220 PHE A O 1
ATOM 1650 N N . CYS A 1 221 ? 2.728 -5.423 -9.962 1.00 50.41 221 CYS A N 1
ATOM 1651 C CA . CYS A 1 221 ? 2.646 -4.791 -11.279 1.00 50.41 221 CYS A CA 1
ATOM 1652 C C . CYS A 1 221 ? 4.026 -4.381 -11.829 1.00 50.41 221 CYS A C 1
ATOM 1654 O O . CYS A 1 221 ? 4.252 -4.372 -13.037 1.00 50.41 221 CYS A O 1
ATOM 1656 N N . ALA A 1 222 ? 4.953 -4.090 -10.914 1.00 47.91 222 ALA A N 1
ATOM 1657 C CA . ALA A 1 222 ? 6.357 -3.824 -11.182 1.00 47.91 222 ALA A CA 1
ATOM 1658 C C . ALA A 1 222 ? 7.018 -4.996 -11.941 1.00 47.91 222 ALA A C 1
ATOM 1660 O O . ALA A 1 222 ? 7.592 -4.768 -12.995 1.00 47.91 222 ALA A O 1
ATOM 1661 N N . SER A 1 223 ? 6.784 -6.259 -11.548 1.00 56.75 223 SER A N 1
ATOM 1662 C CA . SER A 1 223 ? 7.472 -7.429 -12.134 1.00 56.75 223 SER A CA 1
ATOM 1663 C C . SER A 1 223 ? 7.176 -7.693 -13.620 1.00 56.75 223 SER A C 1
ATOM 1665 O O . SER A 1 223 ? 8.088 -8.009 -14.381 1.00 56.75 223 SER A O 1
ATOM 1667 N N . PHE A 1 224 ? 5.929 -7.516 -14.073 1.00 61.59 224 PHE A N 1
ATOM 1668 C CA . PHE A 1 224 ? 5.555 -7.756 -15.477 1.00 61.59 224 PHE A CA 1
ATOM 1669 C C . PHE A 1 224 ? 6.223 -6.773 -16.438 1.00 61.59 224 PHE A C 1
ATOM 1671 O O . PHE A 1 224 ? 6.591 -7.133 -17.557 1.00 61.59 224 PHE A O 1
ATOM 1678 N N . VAL A 1 225 ? 6.358 -5.527 -15.993 1.00 66.56 225 VAL A N 1
ATOM 1679 C CA . VAL A 1 225 ? 6.878 -4.425 -16.796 1.00 66.56 225 VAL A CA 1
ATOM 1680 C C . VAL A 1 225 ? 8.388 -4.287 -16.624 1.00 66.56 225 VAL A C 1
ATOM 1682 O O . VAL A 1 225 ? 9.089 -4.100 -17.615 1.00 66.56 225 VAL A O 1
ATOM 1685 N N . GLU A 1 226 ? 8.907 -4.433 -15.404 1.00 63.59 226 GLU A N 1
ATOM 1686 C CA . GLU A 1 226 ? 10.337 -4.349 -15.078 1.00 63.59 226 GLU A CA 1
ATOM 1687 C C . GLU A 1 226 ? 11.159 -5.408 -15.782 1.00 63.59 226 GLU A C 1
ATOM 1689 O O . GLU A 1 226 ? 12.144 -5.078 -16.447 1.00 63.59 226 GLU A O 1
ATOM 1694 N N . GLU A 1 227 ? 10.719 -6.663 -15.735 1.00 67.81 227 GLU A N 1
ATOM 1695 C CA . GLU A 1 227 ? 11.417 -7.750 -16.419 1.00 67.81 227 GLU A CA 1
ATOM 1696 C C . GLU A 1 227 ? 11.435 -7.558 -17.945 1.00 67.81 227 GLU A C 1
ATOM 1698 O O . GLU A 1 227 ? 12.370 -8.001 -18.617 1.00 67.81 227 GLU A O 1
ATOM 1703 N N . ALA A 1 228 ? 10.435 -6.861 -18.496 1.00 73.69 228 ALA A N 1
ATOM 1704 C CA . ALA A 1 228 ? 10.340 -6.555 -19.919 1.00 73.69 228 ALA A CA 1
ATOM 1705 C C . ALA A 1 228 ? 11.172 -5.326 -20.328 1.00 73.69 228 ALA A C 1
ATOM 1707 O O . ALA A 1 228 ? 11.780 -5.330 -21.402 1.00 73.69 228 ALA A O 1
ATOM 1708 N N . TYR A 1 229 ? 11.229 -4.276 -19.499 1.00 72.56 229 TYR A N 1
ATOM 1709 C CA . TYR A 1 229 ? 11.907 -3.026 -19.859 1.00 72.56 229 TYR A CA 1
ATOM 1710 C C . TYR A 1 229 ? 13.399 -3.017 -19.510 1.00 72.56 229 TYR A C 1
ATOM 1712 O O . TYR A 1 229 ? 14.183 -2.437 -20.267 1.00 72.56 229 TYR A O 1
ATOM 1720 N N . LEU A 1 230 ? 13.826 -3.641 -18.403 1.00 67.56 230 LEU A N 1
ATOM 1721 C CA . LEU A 1 230 ? 15.222 -3.595 -17.940 1.00 67.56 230 LEU A CA 1
ATOM 1722 C C . LEU A 1 230 ? 16.227 -4.079 -19.005 1.00 67.56 230 LEU A C 1
ATOM 1724 O O . LEU A 1 230 ? 17.239 -3.401 -19.219 1.00 67.56 230 LEU A O 1
ATOM 1728 N N . PRO A 1 231 ? 15.972 -5.178 -19.750 1.00 79.31 231 PRO A N 1
ATOM 1729 C CA . PRO A 1 231 ? 16.848 -5.589 -20.845 1.00 79.31 231 PRO A CA 1
ATOM 1730 C C . PRO A 1 231 ? 16.944 -4.544 -21.967 1.00 79.31 231 PRO A C 1
ATOM 1732 O O . PRO A 1 231 ? 18.007 -4.380 -22.563 1.00 79.31 231 PRO A O 1
ATOM 1735 N N . LEU A 1 232 ? 15.855 -3.818 -22.239 1.00 79.06 232 LEU A N 1
ATOM 1736 C CA . LEU A 1 232 ? 15.791 -2.802 -23.294 1.00 79.06 232 LEU A CA 1
ATOM 1737 C C . LEU A 1 232 ? 16.540 -1.528 -22.906 1.00 79.06 232 LEU A C 1
ATOM 1739 O O . LEU A 1 232 ? 17.208 -0.942 -23.752 1.00 79.06 232 LEU A O 1
ATOM 1743 N N . VAL A 1 233 ? 16.488 -1.127 -21.632 1.00 67.81 233 VAL A N 1
ATOM 1744 C CA . VAL A 1 233 ? 17.270 0.013 -21.125 1.00 67.81 233 VAL A CA 1
ATOM 1745 C C . VAL A 1 233 ? 18.767 -0.287 -21.192 1.00 67.81 233 VAL A C 1
ATOM 1747 O O . VAL A 1 233 ? 19.540 0.584 -21.583 1.00 67.81 233 VAL A O 1
ATOM 1750 N N . ARG A 1 234 ? 19.176 -1.527 -20.885 1.00 73.75 234 ARG A N 1
ATOM 1751 C CA . ARG A 1 234 ? 20.575 -1.971 -21.026 1.00 73.75 234 ARG A CA 1
ATOM 1752 C C . ARG A 1 234 ? 21.037 -1.980 -22.485 1.00 73.75 234 ARG A C 1
ATOM 1754 O O . ARG A 1 234 ? 22.181 -1.651 -22.767 1.00 73.75 234 ARG A O 1
ATOM 1761 N N . GLU A 1 235 ? 20.166 -2.357 -23.419 1.00 78.94 235 GLU A N 1
ATOM 1762 C CA . GLU A 1 235 ? 20.494 -2.361 -24.850 1.00 78.94 235 GLU A CA 1
ATOM 1763 C C . GLU A 1 235 ? 20.504 -0.950 -25.461 1.00 78.94 235 GLU A C 1
ATOM 1765 O O . GLU A 1 235 ? 21.323 -0.659 -26.335 1.00 78.94 235 GLU A O 1
ATOM 1770 N N . CYS A 1 236 ? 19.608 -0.075 -24.998 1.00 74.94 236 CYS A N 1
ATOM 1771 C CA . CYS A 1 236 ? 19.340 1.240 -25.575 1.00 74.94 236 CYS A CA 1
ATOM 1772 C C . CYS A 1 236 ? 19.263 2.332 -24.489 1.00 74.94 236 CYS A C 1
ATOM 1774 O O . CYS A 1 236 ? 18.196 2.909 -24.253 1.00 74.94 236 CYS A O 1
ATOM 1776 N N . PRO A 1 237 ? 20.394 2.681 -23.850 1.00 62.78 237 PRO A N 1
ATOM 1777 C CA . PRO A 1 237 ? 20.428 3.585 -22.697 1.00 62.78 237 PRO A CA 1
ATOM 1778 C C . PRO A 1 237 ? 19.963 5.012 -23.028 1.00 62.78 237 PRO A C 1
ATOM 1780 O O . PRO A 1 237 ? 19.373 5.689 -22.188 1.00 62.78 237 PRO A O 1
ATOM 1783 N N . SER A 1 238 ? 20.148 5.468 -24.272 1.00 66.12 238 SER A N 1
ATOM 1784 C CA . SER A 1 238 ? 19.654 6.777 -24.728 1.00 66.12 238 SER A CA 1
ATOM 1785 C C . SER A 1 238 ? 18.126 6.878 -24.790 1.00 66.12 238 SER A C 1
ATOM 1787 O O . SER A 1 238 ? 17.606 7.985 -24.879 1.00 66.12 238 SER A O 1
ATOM 1789 N N . SER A 1 239 ? 17.413 5.750 -24.733 1.00 66.12 239 SER A N 1
ATOM 1790 C CA . SER A 1 239 ? 15.947 5.674 -24.740 1.00 66.12 239 SER A CA 1
ATOM 1791 C C . SER A 1 239 ? 15.366 5.341 -23.361 1.00 66.12 239 SER A C 1
ATOM 1793 O O . SER A 1 239 ? 14.186 5.016 -23.260 1.00 66.12 239 SER A O 1
ATOM 1795 N N . ALA A 1 240 ? 16.168 5.420 -22.289 1.00 56.31 240 ALA A N 1
ATOM 1796 C CA . ALA A 1 240 ? 15.741 5.044 -20.941 1.00 56.31 240 ALA A CA 1
ATOM 1797 C C . ALA A 1 240 ? 14.497 5.812 -20.465 1.00 56.31 240 ALA A C 1
ATOM 1799 O O . ALA A 1 240 ? 13.603 5.217 -19.877 1.00 56.31 240 ALA A O 1
ATOM 1800 N N . ILE A 1 241 ? 14.406 7.111 -20.766 1.00 49.03 241 ILE A N 1
ATOM 1801 C CA . ILE A 1 241 ? 13.247 7.938 -20.393 1.00 49.03 241 ILE A CA 1
ATOM 1802 C C . ILE A 1 241 ? 11.974 7.452 -21.105 1.00 49.03 241 ILE A C 1
ATOM 1804 O O . ILE A 1 241 ? 10.936 7.303 -20.465 1.00 49.03 241 ILE A O 1
ATOM 1808 N N . ASP A 1 242 ? 12.052 7.161 -22.406 1.00 59.50 242 ASP A N 1
ATOM 1809 C CA . ASP A 1 242 ? 10.907 6.667 -23.180 1.00 59.50 242 ASP A CA 1
ATOM 1810 C C . ASP A 1 242 ? 10.449 5.291 -22.681 1.00 59.50 242 ASP A C 1
ATOM 1812 O O . ASP A 1 242 ? 9.259 5.070 -22.475 1.00 59.50 242 ASP A O 1
ATOM 1816 N N . LEU A 1 243 ? 11.397 4.390 -22.403 1.00 61.38 243 LEU A N 1
ATOM 1817 C CA . LEU A 1 243 ? 11.124 3.058 -21.856 1.00 61.38 243 LEU A CA 1
ATOM 1818 C C . LEU A 1 243 ? 10.487 3.116 -20.462 1.00 61.38 243 LEU A C 1
ATOM 1820 O O . LEU A 1 243 ? 9.556 2.360 -20.200 1.00 61.38 243 LEU A O 1
ATOM 1824 N N . VAL A 1 244 ? 10.931 4.032 -19.595 1.00 56.22 244 VAL A N 1
ATOM 1825 C CA . VAL A 1 244 ? 10.313 4.265 -18.278 1.00 56.22 244 VAL A CA 1
ATOM 1826 C C . VAL A 1 244 ? 8.882 4.783 -18.433 1.00 56.22 244 VAL A C 1
ATOM 1828 O O . VAL A 1 244 ? 7.971 4.280 -17.778 1.00 56.22 244 VAL A O 1
ATOM 1831 N N . ASN A 1 245 ? 8.651 5.736 -19.338 1.00 54.97 245 ASN A N 1
ATOM 1832 C CA . ASN A 1 245 ? 7.318 6.293 -19.578 1.00 54.97 245 ASN A CA 1
ATOM 1833 C C . ASN A 1 245 ? 6.346 5.257 -20.167 1.00 54.97 245 ASN A C 1
ATOM 1835 O O . ASN A 1 245 ? 5.196 5.156 -19.729 1.00 54.97 245 ASN A O 1
ATOM 1839 N N . TRP A 1 246 ? 6.789 4.461 -21.143 1.00 66.88 246 TRP A N 1
ATOM 1840 C CA . TRP A 1 246 ? 5.980 3.371 -21.691 1.00 66.88 246 TRP A CA 1
ATOM 1841 C C . TRP A 1 246 ? 5.775 2.250 -20.682 1.00 66.88 246 TRP A C 1
ATOM 1843 O O . TRP A 1 246 ? 4.687 1.689 -20.632 1.00 66.88 246 TRP A O 1
ATOM 1853 N N . GLY A 1 247 ? 6.772 1.957 -19.844 1.00 64.38 247 GLY A N 1
ATOM 1854 C CA . GLY A 1 247 ? 6.632 1.008 -18.747 1.00 64.38 247 GLY A CA 1
ATOM 1855 C C . GLY A 1 247 ? 5.554 1.455 -17.760 1.00 64.38 247 GLY A C 1
ATOM 1856 O O . GLY A 1 247 ? 4.648 0.690 -17.440 1.00 64.38 247 GLY A O 1
ATOM 1857 N N . MET A 1 248 ? 5.565 2.726 -17.360 1.00 56.78 248 MET A N 1
ATOM 1858 C CA . MET A 1 248 ? 4.502 3.286 -16.523 1.00 56.78 248 MET A CA 1
ATOM 1859 C C . MET A 1 248 ? 3.130 3.206 -17.209 1.00 56.78 248 MET A C 1
ATOM 1861 O O . MET A 1 248 ? 2.139 2.875 -16.568 1.00 56.78 248 MET A O 1
ATOM 1865 N N . SER A 1 249 ? 3.071 3.437 -18.523 1.00 62.38 249 SER A N 1
ATOM 1866 C CA . SER A 1 249 ? 1.826 3.319 -19.297 1.00 62.38 249 SER A CA 1
ATOM 1867 C C . SER A 1 249 ? 1.313 1.874 -19.343 1.00 62.38 249 SER A C 1
ATOM 1869 O O . SER A 1 249 ? 0.133 1.641 -19.102 1.00 62.38 249 SER A O 1
ATOM 1871 N N . ALA A 1 250 ? 2.199 0.901 -19.576 1.00 67.38 250 ALA A N 1
ATOM 1872 C CA . ALA A 1 250 ? 1.877 -0.524 -19.532 1.00 67.38 250 ALA A CA 1
ATOM 1873 C C . ALA A 1 250 ? 1.347 -0.916 -18.152 1.00 67.38 250 ALA A C 1
ATOM 1875 O O . ALA A 1 250 ? 0.300 -1.538 -18.033 1.00 67.38 250 ALA A O 1
ATOM 1876 N N . ARG A 1 251 ? 2.036 -0.482 -17.094 1.00 67.00 251 ARG A N 1
ATOM 1877 C CA . ARG A 1 251 ? 1.635 -0.712 -15.706 1.00 67.00 251 ARG A CA 1
ATOM 1878 C C . ARG A 1 251 ? 0.237 -0.161 -15.423 1.00 67.00 251 ARG A C 1
ATOM 1880 O O . ARG A 1 251 ? -0.570 -0.852 -14.813 1.00 67.00 251 ARG A O 1
ATOM 1887 N N . MET A 1 252 ? -0.051 1.056 -15.877 1.00 57.66 252 MET A N 1
ATOM 1888 C CA . MET A 1 252 ? -1.373 1.664 -15.739 1.00 57.66 252 MET A CA 1
ATOM 1889 C C . MET A 1 252 ? -2.453 0.861 -16.460 1.00 57.66 252 MET A C 1
ATOM 1891 O O . MET A 1 252 ? -3.518 0.644 -15.891 1.00 57.66 252 MET A O 1
ATOM 1895 N N . GLU A 1 253 ? -2.169 0.362 -17.661 1.00 68.25 253 GLU A N 1
ATOM 1896 C CA . GLU A 1 253 ? -3.096 -0.508 -18.388 1.00 68.25 253 GLU A CA 1
ATOM 1897 C C . GLU A 1 253 ? -3.364 -1.806 -17.616 1.00 68.25 253 GLU A C 1
ATOM 1899 O O . GLU A 1 253 ? -4.513 -2.194 -17.457 1.00 68.25 253 GLU A O 1
ATOM 1904 N N . LEU A 1 254 ? -2.334 -2.445 -17.048 1.00 69.88 254 LEU A N 1
ATOM 1905 C CA . LEU A 1 254 ? -2.507 -3.649 -16.224 1.00 69.88 254 LEU A CA 1
ATOM 1906 C C . LEU A 1 254 ? -3.354 -3.386 -14.971 1.00 69.88 254 LEU A C 1
ATOM 1908 O O . LEU A 1 254 ? -4.145 -4.236 -14.559 1.00 69.88 254 LEU A O 1
ATOM 1912 N N . ILE A 1 255 ? -3.198 -2.214 -14.361 1.00 60.38 255 ILE A N 1
ATOM 1913 C CA . ILE A 1 255 ? -4.018 -1.791 -13.226 1.00 60.38 255 ILE A CA 1
ATOM 1914 C C . ILE A 1 255 ? -5.473 -1.584 -13.666 1.00 60.38 255 ILE A C 1
ATOM 1916 O O . ILE A 1 255 ? -6.379 -2.142 -13.047 1.00 60.38 255 ILE A O 1
ATOM 1920 N N . TYR A 1 256 ? -5.715 -0.841 -14.750 1.00 56.66 256 TYR A N 1
ATOM 1921 C CA . TYR A 1 256 ? -7.067 -0.649 -15.282 1.00 56.66 256 TYR A CA 1
ATOM 1922 C C . TYR A 1 256 ? -7.696 -1.973 -15.712 1.00 56.66 256 TYR A C 1
ATOM 1924 O O . TYR A 1 256 ? -8.861 -2.231 -15.463 1.00 56.66 256 TYR A O 1
ATOM 1932 N N . GLU A 1 257 ? -6.937 -2.900 -16.259 1.00 63.88 257 GLU A N 1
ATOM 1933 C CA . GLU A 1 257 ? -7.476 -4.186 -16.696 1.00 63.88 257 GLU A CA 1
ATOM 1934 C C . GLU A 1 257 ? -7.687 -5.166 -15.523 1.00 63.88 257 GLU A C 1
ATOM 1936 O O . GLU A 1 257 ? -8.095 -6.313 -15.706 1.00 63.88 257 GLU A O 1
ATOM 1941 N N . GLY A 1 258 ? -7.452 -4.711 -14.283 1.00 57.72 258 GLY A N 1
ATOM 1942 C CA . GLY A 1 258 ? -7.637 -5.494 -13.062 1.00 57.72 258 GLY A CA 1
ATOM 1943 C C . GLY A 1 258 ? -6.643 -6.649 -12.925 1.00 57.72 258 GLY A C 1
ATOM 1944 O O . GLY A 1 258 ? -6.841 -7.517 -12.070 1.00 57.72 258 GLY A O 1
ATOM 1945 N N . VAL A 1 259 ? -5.596 -6.648 -13.760 1.00 63.94 259 VAL A N 1
ATOM 1946 C CA . VAL A 1 259 ? -4.451 -7.566 -13.728 1.00 63.94 259 VAL A CA 1
ATOM 1947 C C . VAL A 1 259 ? -3.600 -7.271 -12.502 1.00 63.94 259 VAL A C 1
ATOM 1949 O O . VAL A 1 259 ? -3.178 -8.185 -11.800 1.00 63.94 259 VAL A O 1
ATOM 1952 N N . CYS A 1 260 ? -3.403 -5.985 -12.220 1.00 65.31 260 CYS A N 1
ATOM 1953 C CA . CYS A 1 260 ? -2.774 -5.512 -11.004 1.00 65.31 260 CYS A CA 1
ATOM 1954 C C . CYS A 1 260 ? -3.822 -4.913 -10.084 1.00 65.31 260 CYS A C 1
ATOM 1956 O O . CYS A 1 260 ? -4.628 -4.077 -10.488 1.00 65.31 260 CYS A O 1
ATOM 1958 N N . GLN A 1 261 ? -3.795 -5.333 -8.830 1.00 67.94 261 GLN A N 1
ATOM 1959 C CA . GLN A 1 261 ? -4.704 -4.834 -7.815 1.00 67.94 261 GLN A CA 1
ATOM 1960 C C . GLN A 1 261 ? -3.901 -4.066 -6.783 1.00 67.94 261 GLN A C 1
ATOM 1962 O O . GLN A 1 261 ? -2.742 -4.386 -6.555 1.00 67.94 261 GLN A O 1
ATOM 1967 N N . HIS A 1 262 ? -4.527 -3.058 -6.191 1.00 74.94 262 HIS A N 1
ATOM 1968 C CA . HIS A 1 262 ? -4.010 -2.382 -5.016 1.00 74.94 262 HIS A CA 1
ATOM 1969 C C . HIS A 1 262 ? -4.828 -2.813 -3.816 1.00 74.94 262 HIS A C 1
ATOM 1971 O O . HIS A 1 262 ? -6.031 -3.083 -3.911 1.00 74.94 262 HIS A O 1
ATOM 1977 N N . SER A 1 263 ? -4.157 -2.861 -2.684 1.00 86.06 263 SER A N 1
ATOM 1978 C CA . SER A 1 263 ? -4.772 -3.186 -1.420 1.00 86.06 263 SER A CA 1
ATOM 1979 C C . SER A 1 263 ? -4.584 -2.055 -0.426 1.00 86.06 263 SER A C 1
ATOM 1981 O O . SER A 1 263 ? -3.561 -1.365 -0.471 1.00 86.06 263 SER A O 1
ATOM 1983 N N . PRO A 1 264 ? -5.551 -1.876 0.480 1.00 93.75 264 PRO A N 1
ATOM 1984 C CA . PRO A 1 264 ? -5.289 -1.261 1.760 1.00 93.75 264 PRO A CA 1
ATOM 1985 C C . PRO A 1 264 ? -5.378 -2.276 2.908 1.00 93.75 264 PRO A C 1
ATOM 1987 O O . PRO A 1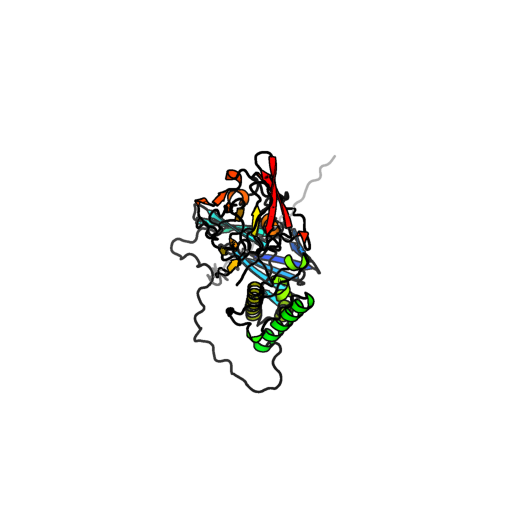 264 ? -6.046 -3.313 2.838 1.00 93.75 264 PRO A O 1
ATOM 1990 N N . LEU A 1 265 ? -4.742 -1.922 4.020 1.00 98.00 265 LEU A N 1
ATOM 1991 C CA . LEU A 1 265 ? -4.879 -2.588 5.299 1.00 98.00 265 LEU A CA 1
ATOM 1992 C C . LEU A 1 265 ? -6.190 -2.185 5.973 1.00 98.00 265 LEU A C 1
ATOM 1994 O O . LEU A 1 265 ? -6.523 -1.003 6.083 1.00 98.00 265 LEU A O 1
ATOM 1998 N N . VAL A 1 266 ? -6.900 -3.184 6.489 1.00 98.38 266 VAL A N 1
ATOM 1999 C CA . VAL A 1 266 ? -8.186 -3.035 7.170 1.00 98.38 266 VAL A CA 1
ATOM 2000 C C . VAL A 1 266 ? -8.130 -3.657 8.562 1.00 98.38 266 VAL A C 1
ATOM 2002 O O . VAL A 1 266 ? -7.609 -4.760 8.751 1.00 98.38 266 VAL A O 1
ATOM 2005 N N . LEU A 1 267 ? -8.682 -2.948 9.545 1.00 98.50 267 LEU A N 1
ATOM 2006 C CA . LEU A 1 267 ? -8.788 -3.381 10.932 1.00 98.50 267 LEU A CA 1
ATOM 2007 C C . LEU A 1 267 ? -10.215 -3.802 11.259 1.00 98.50 267 LEU A C 1
ATOM 2009 O O . LEU A 1 267 ? -11.147 -3.016 11.109 1.00 98.50 267 LEU A O 1
ATOM 2013 N N . ASP A 1 268 ? -10.327 -5.005 11.815 1.00 98.06 268 ASP A N 1
ATOM 2014 C CA . ASP A 1 268 ? -11.546 -5.551 12.408 1.00 98.06 268 ASP A CA 1
ATOM 2015 C C . ASP A 1 268 ? -11.788 -4.908 13.783 1.00 98.06 268 ASP A C 1
ATOM 2017 O O . ASP A 1 268 ? -11.115 -5.244 14.776 1.00 98.06 268 ASP A O 1
ATOM 2021 N N . LEU A 1 269 ? -12.702 -3.936 13.856 1.00 96.81 269 LEU A N 1
ATOM 2022 C CA . LEU A 1 269 ? -12.875 -3.144 15.077 1.00 96.81 269 LEU A CA 1
ATOM 2023 C C . LEU A 1 269 ? -13.910 -3.700 16.053 1.00 96.81 269 LEU A C 1
ATOM 2025 O O . LEU A 1 269 ? -13.855 -3.301 17.224 1.00 96.81 269 LEU A O 1
ATOM 2029 N N . ASP A 1 270 ? -14.792 -4.605 15.652 1.00 95.69 270 ASP A N 1
ATOM 2030 C CA . ASP A 1 270 ? -15.817 -5.175 16.531 1.00 95.69 270 ASP A CA 1
ATOM 2031 C C . ASP A 1 270 ? -15.585 -6.662 16.872 1.00 95.69 270 ASP A C 1
ATOM 2033 O O . ASP A 1 270 ? -16.188 -7.182 17.818 1.00 95.69 270 ASP A O 1
ATOM 2037 N N . GLY A 1 271 ? -14.611 -7.297 16.214 1.00 95.31 271 GLY A N 1
ATOM 2038 C CA . GLY A 1 271 ? -14.163 -8.662 16.455 1.00 95.31 271 GLY A CA 1
ATOM 2039 C C . GLY A 1 271 ? -15.013 -9.719 15.755 1.00 95.31 271 GLY A C 1
ATOM 2040 O O . GLY A 1 271 ? -14.980 -10.881 16.184 1.00 95.31 271 GLY A O 1
ATOM 2041 N N . ASP A 1 272 ? -15.805 -9.344 14.746 1.00 94.50 272 ASP A N 1
ATOM 2042 C CA . ASP A 1 272 ? -16.615 -10.274 13.955 1.00 94.50 272 ASP A CA 1
ATOM 2043 C C . ASP A 1 272 ? -15.970 -10.688 12.613 1.00 94.50 272 ASP A C 1
ATOM 2045 O O . ASP A 1 272 ? -16.488 -11.572 11.916 1.00 94.50 272 ASP A O 1
ATOM 2049 N N . GLY A 1 273 ? -14.755 -10.188 12.363 1.00 93.75 273 GLY A N 1
ATOM 2050 C CA . GLY A 1 273 ? -13.949 -10.422 11.170 1.00 93.75 273 GLY A CA 1
ATOM 2051 C C . GLY A 1 273 ? -14.138 -9.313 10.139 1.00 93.75 273 GLY A C 1
ATOM 2052 O O . GLY A 1 273 ? -15.225 -8.780 10.001 1.00 93.75 273 GLY A O 1
ATOM 2053 N N . VAL A 1 274 ? -13.098 -9.014 9.353 1.00 94.81 274 VAL A N 1
ATOM 2054 C CA . VAL A 1 274 ? -13.178 -7.932 8.358 1.00 94.81 274 VAL A CA 1
ATOM 2055 C C . VAL A 1 274 ? -14.288 -8.173 7.336 1.00 94.81 274 VAL A C 1
ATOM 2057 O O . VAL A 1 274 ? -14.335 -9.226 6.687 1.00 94.81 274 VAL A O 1
ATOM 2060 N N . GLN A 1 275 ? -15.143 -7.167 7.155 1.00 92.75 275 GLN A N 1
ATOM 2061 C CA . GLN A 1 275 ? -16.264 -7.201 6.228 1.00 92.75 275 GLN A CA 1
ATOM 2062 C C . GLN A 1 275 ? -16.099 -6.169 5.114 1.00 92.75 275 GLN A C 1
ATOM 2064 O O . GLN A 1 275 ? -16.047 -4.961 5.340 1.00 92.75 275 GLN A O 1
ATOM 2069 N N . ALA A 1 276 ? -16.113 -6.655 3.876 1.00 94.00 276 ALA A N 1
ATOM 2070 C CA . ALA A 1 276 ? -16.169 -5.821 2.687 1.00 94.00 276 ALA A CA 1
ATOM 2071 C C . ALA A 1 276 ? -17.529 -5.955 1.990 1.00 94.00 276 ALA A C 1
ATOM 2073 O O . ALA A 1 276 ? -18.250 -6.942 2.159 1.00 94.00 276 ALA A O 1
ATOM 2074 N N . THR A 1 277 ? -17.904 -4.956 1.202 1.00 94.75 277 THR A N 1
ATOM 2075 C CA . THR A 1 277 ? -19.100 -4.983 0.366 1.00 94.75 277 THR A CA 1
ATOM 2076 C C . THR A 1 277 ? -18.835 -5.731 -0.941 1.00 94.75 277 THR A C 1
ATOM 2078 O O . THR A 1 277 ? -17.706 -6.045 -1.322 1.00 94.75 277 THR A O 1
ATOM 2081 N N . SER A 1 278 ? -19.904 -6.033 -1.676 1.00 91.00 278 SER A N 1
ATOM 2082 C CA . SER A 1 278 ? -19.763 -6.362 -3.096 1.00 91.00 278 SER A CA 1
ATOM 2083 C C . SER A 1 278 ? -19.454 -5.105 -3.905 1.00 91.00 278 SER A C 1
ATOM 2085 O O . SER A 1 278 ? -19.994 -4.053 -3.585 1.00 91.00 278 SER A O 1
ATOM 2087 N N . LEU A 1 279 ? -18.778 -5.247 -5.046 1.00 87.06 279 LEU A N 1
ATOM 2088 C CA . LEU A 1 279 ? -18.564 -4.163 -6.017 1.00 87.06 279 LEU A CA 1
ATOM 2089 C C . LEU A 1 279 ? -19.843 -3.368 -6.373 1.00 87.06 279 LEU A C 1
ATOM 2091 O O . LEU A 1 279 ? -19.794 -2.171 -6.601 1.00 87.06 279 LEU A O 1
ATOM 2095 N N . ALA A 1 280 ? -21.016 -4.012 -6.412 1.00 88.00 280 ALA A N 1
ATOM 2096 C CA . ALA A 1 280 ? -22.285 -3.336 -6.727 1.00 88.00 280 ALA A CA 1
ATOM 2097 C C . ALA A 1 280 ? -22.821 -2.427 -5.600 1.00 88.00 280 ALA A C 1
ATOM 2099 O O . ALA A 1 280 ? -23.778 -1.688 -5.812 1.00 88.00 280 ALA A O 1
ATOM 2100 N N . GLN A 1 281 ? -22.260 -2.553 -4.401 1.00 91.69 281 GLN A N 1
ATOM 2101 C CA . GLN A 1 281 ? -22.564 -1.774 -3.196 1.00 91.69 281 GLN A CA 1
ATOM 2102 C C . GLN A 1 281 ? -21.277 -1.124 -2.667 1.00 91.69 281 GLN A C 1
ATOM 2104 O O . GLN A 1 281 ? -21.110 -0.957 -1.462 1.00 91.69 281 GLN A O 1
ATOM 2109 N N . GLY A 1 282 ? -20.339 -0.894 -3.581 1.00 93.56 282 GLY A N 1
ATOM 2110 C CA . GLY A 1 282 ? -19.045 -0.308 -3.322 1.00 93.56 282 GLY A CA 1
ATOM 2111 C C . GLY A 1 282 ? -19.094 1.206 -3.166 1.00 93.56 282 GLY A C 1
ATOM 2112 O O . GLY A 1 282 ? -20.171 1.793 -3.036 1.00 93.56 282 GLY A O 1
ATOM 2113 N N . ALA A 1 283 ? -17.915 1.806 -3.234 1.00 94.94 283 ALA A N 1
ATOM 2114 C CA . ALA A 1 283 ? -17.700 3.241 -3.243 1.00 94.94 283 ALA A CA 1
ATOM 2115 C C . ALA A 1 283 ? -16.853 3.649 -4.457 1.00 94.94 283 ALA A C 1
ATOM 2117 O O . ALA A 1 283 ? -16.197 2.817 -5.084 1.00 94.94 283 ALA A O 1
ATOM 2118 N N . SER A 1 284 ? -16.859 4.944 -4.762 1.00 92.88 284 SER A N 1
ATOM 2119 C CA . SER A 1 284 ? -15.980 5.543 -5.764 1.00 92.88 284 SER A CA 1
ATOM 2120 C C . SER A 1 284 ? -14.793 6.175 -5.045 1.00 92.88 284 SER A C 1
ATOM 2122 O O . SER A 1 284 ? -14.975 7.169 -4.345 1.00 92.88 284 SER A O 1
ATOM 2124 N N . PHE A 1 285 ? -13.591 5.633 -5.230 1.00 91.94 285 PHE A N 1
ATOM 2125 C CA . PHE A 1 285 ? -12.374 6.111 -4.566 1.00 91.94 285 PHE A CA 1
ATOM 2126 C C . PHE A 1 285 ? -11.161 5.968 -5.488 1.00 91.94 285 PHE A C 1
ATOM 2128 O O . PHE A 1 285 ? -11.081 5.009 -6.258 1.00 91.94 285 PHE A O 1
ATOM 2135 N N . ASP A 1 286 ? -10.209 6.899 -5.414 1.00 84.94 286 ASP A N 1
ATOM 2136 C CA . ASP A 1 286 ? -8.925 6.783 -6.118 1.00 84.94 286 ASP A CA 1
ATOM 2137 C C . ASP A 1 286 ? -8.002 5.812 -5.374 1.00 84.94 286 ASP A C 1
ATOM 2139 O O . ASP A 1 286 ? -6.995 6.184 -4.785 1.00 84.94 286 ASP A O 1
ATOM 2143 N N . LEU A 1 287 ? -8.375 4.530 -5.377 1.00 83.00 287 LEU A N 1
ATOM 2144 C CA . LEU A 1 287 ? -7.651 3.460 -4.683 1.00 83.00 287 LEU A CA 1
ATOM 2145 C C . LEU A 1 287 ? -6.211 3.286 -5.188 1.00 83.00 287 LEU A C 1
ATOM 2147 O O . LEU A 1 287 ? -5.372 2.706 -4.502 1.00 83.00 287 LEU A O 1
ATOM 2151 N N . LEU A 1 288 ? -5.950 3.754 -6.404 1.00 73.50 288 LEU A N 1
ATOM 2152 C CA . LEU A 1 288 ? -4.713 3.538 -7.139 1.00 73.50 288 LEU A CA 1
ATOM 2153 C C . LEU A 1 288 ? -3.737 4.712 -6.989 1.00 73.50 288 LEU A C 1
ATOM 2155 O O . LEU A 1 288 ? -2.567 4.548 -7.327 1.00 73.50 288 LEU A O 1
ATOM 2159 N N . ALA A 1 289 ? -4.207 5.856 -6.475 1.00 73.25 289 ALA A N 1
ATOM 2160 C CA . ALA A 1 289 ? -3.470 7.117 -6.379 1.00 73.25 289 ALA A CA 1
ATOM 2161 C C . ALA A 1 289 ? -2.999 7.641 -7.744 1.00 73.25 289 ALA A C 1
ATOM 2163 O O . ALA A 1 289 ? -1.846 8.034 -7.933 1.00 73.25 289 ALA A O 1
ATOM 2164 N N . VAL A 1 290 ? -3.897 7.599 -8.730 1.00 65.50 290 VAL A N 1
ATOM 2165 C CA . VAL A 1 290 ? -3.602 7.971 -10.128 1.00 65.50 290 VAL A CA 1
ATOM 2166 C C . VAL A 1 290 ? -4.392 9.195 -10.591 1.00 65.50 290 VAL A C 1
ATOM 2168 O O . VAL A 1 290 ? -4.293 9.597 -11.750 1.00 65.50 290 VAL A O 1
ATOM 2171 N N . GLY A 1 291 ? -5.160 9.803 -9.688 1.00 68.19 291 GLY A N 1
ATOM 2172 C CA . GLY A 1 291 ? -6.001 10.973 -9.916 1.00 68.19 291 GLY A CA 1
ATOM 2173 C C . GLY A 1 291 ? -7.400 10.656 -10.450 1.00 68.19 291 GLY A C 1
ATOM 2174 O O . GLY A 1 291 ? -8.199 11.579 -10.610 1.00 68.19 291 GLY A O 1
ATOM 2175 N N . GLU A 1 292 ? -7.714 9.386 -10.718 1.00 71.88 292 GLU A N 1
ATOM 2176 C CA . GLU A 1 292 ? -8.988 8.947 -11.298 1.00 71.88 292 GLU A CA 1
ATOM 2177 C C . GLU A 1 292 ? -9.655 7.895 -10.391 1.00 71.88 292 GLU A C 1
ATOM 2179 O O . GLU A 1 292 ? -9.156 6.772 -10.273 1.00 71.88 292 GLU A O 1
ATOM 2184 N N . PRO A 1 293 ? -10.787 8.228 -9.739 1.00 81.56 293 PRO A N 1
ATOM 2185 C CA . PRO A 1 293 ? -11.507 7.290 -8.887 1.00 81.56 293 PRO A CA 1
ATOM 2186 C C . PRO A 1 293 ? -12.066 6.092 -9.653 1.00 81.56 293 PRO A C 1
ATOM 2188 O O . PRO A 1 293 ? -12.661 6.248 -10.718 1.00 81.56 293 PRO A O 1
ATOM 2191 N N . VAL A 1 294 ? -11.975 4.912 -9.041 1.00 78.62 294 VAL A N 1
ATOM 2192 C CA . VAL A 1 294 ? -12.592 3.675 -9.530 1.00 78.62 294 VAL A CA 1
ATOM 2193 C C . VAL A 1 294 ? -13.769 3.276 -8.647 1.00 78.62 294 VAL A C 1
ATOM 2195 O O . VAL A 1 294 ? -13.788 3.529 -7.440 1.00 78.62 294 VAL A O 1
ATOM 2198 N N . GLU A 1 295 ? -14.752 2.597 -9.234 1.00 86.75 295 GLU A N 1
ATOM 2199 C CA . GLU A 1 295 ? -15.819 1.961 -8.462 1.00 86.75 295 GLU A CA 1
ATOM 2200 C C . GLU A 1 295 ? -15.256 0.682 -7.843 1.00 86.75 295 GLU A C 1
ATOM 2202 O O . GLU A 1 295 ? -14.913 -0.253 -8.562 1.00 86.75 295 GLU A O 1
ATOM 2207 N N . CYS A 1 296 ? -15.162 0.600 -6.522 1.00 88.44 296 CYS A N 1
ATOM 2208 C CA . CYS A 1 296 ? -14.560 -0.531 -5.828 1.00 88.44 296 CYS A CA 1
ATOM 2209 C C . CYS A 1 296 ? -15.455 -1.059 -4.714 1.00 88.44 296 CYS A C 1
ATOM 2211 O O . CYS A 1 296 ? -16.197 -0.323 -4.073 1.00 88.44 296 CYS A O 1
ATOM 2213 N N . ALA A 1 297 ? -15.401 -2.370 -4.481 1.00 92.44 297 ALA A N 1
ATOM 2214 C CA . ALA A 1 297 ? -15.847 -2.942 -3.222 1.00 92.44 297 ALA A CA 1
ATOM 2215 C C . ALA A 1 297 ? -15.181 -2.187 -2.069 1.00 92.44 297 ALA A C 1
ATOM 2217 O O . ALA A 1 297 ? -14.069 -1.688 -2.209 1.00 92.44 297 ALA A O 1
ATOM 2218 N N . TRP A 1 298 ? -15.878 -2.098 -0.945 1.00 96.06 298 TRP A N 1
ATOM 2219 C CA . TRP A 1 298 ? -15.486 -1.176 0.107 1.00 96.06 298 TRP A CA 1
ATOM 2220 C C . TRP A 1 298 ? -15.546 -1.822 1.477 1.00 96.06 298 TRP A C 1
ATOM 2222 O O . TRP A 1 298 ? -16.300 -2.774 1.682 1.00 96.06 298 TRP A O 1
ATOM 2232 N N . VAL A 1 299 ? -14.773 -1.303 2.425 1.00 96.44 299 VAL A N 1
ATOM 2233 C CA . VAL A 1 299 ? -14.882 -1.702 3.829 1.00 96.44 299 VAL A CA 1
ATOM 2234 C C . VAL A 1 299 ? -16.255 -1.299 4.382 1.00 96.44 299 VAL A C 1
ATOM 2236 O O . VAL A 1 299 ? -16.831 -0.286 3.979 1.00 96.44 299 VAL A O 1
ATOM 2239 N N . ARG A 1 300 ? -16.820 -2.088 5.297 1.00 94.62 300 ARG A N 1
ATOM 2240 C CA . ARG A 1 300 ? -18.027 -1.682 6.029 1.00 94.62 300 ARG A CA 1
ATOM 2241 C C . ARG A 1 300 ? -17.651 -0.779 7.207 1.00 94.62 300 ARG A C 1
ATOM 2243 O O . ARG A 1 300 ? -16.599 -0.943 7.806 1.00 94.62 300 ARG A O 1
ATOM 2250 N N . GLY A 1 301 ? -18.508 0.189 7.542 1.00 91.25 301 GLY A N 1
ATOM 2251 C CA . GLY A 1 301 ? -18.170 1.251 8.505 1.00 91.25 301 GLY A CA 1
ATOM 2252 C C . GLY A 1 301 ? -17.970 0.816 9.967 1.00 91.25 301 GLY A C 1
ATOM 2253 O O . GLY A 1 301 ? -17.548 1.627 10.794 1.00 91.25 301 GLY A O 1
ATOM 2254 N N . ASP A 1 302 ? -18.293 -0.432 10.308 1.00 93.94 302 ASP A N 1
ATOM 2255 C CA . ASP A 1 302 ? -17.912 -1.080 11.566 1.00 93.94 302 ASP A CA 1
ATOM 2256 C C . ASP A 1 302 ? -16.410 -1.390 11.641 1.00 93.94 302 ASP A C 1
ATOM 2258 O O . ASP A 1 302 ? -15.851 -1.311 12.733 1.00 93.94 302 ASP A O 1
ATOM 2262 N N . ASP A 1 303 ? -15.751 -1.593 10.502 1.00 97.31 303 ASP A N 1
ATOM 2263 C CA . ASP A 1 303 ? -14.302 -1.739 10.356 1.00 97.31 303 ASP A CA 1
ATOM 2264 C C . ASP A 1 303 ? -13.639 -0.426 9.917 1.00 97.31 303 ASP A C 1
ATOM 2266 O O . ASP A 1 303 ? -14.304 0.591 9.692 1.00 97.31 303 ASP A O 1
ATOM 2270 N N . ALA A 1 304 ? -12.307 -0.411 9.840 1.00 97.94 304 ALA A N 1
ATOM 2271 C CA . ALA A 1 304 ? -11.565 0.780 9.431 1.00 97.94 304 ALA A CA 1
ATOM 2272 C C . ALA A 1 304 ? -10.420 0.490 8.468 1.00 97.94 304 ALA A C 1
ATOM 2274 O O . ALA A 1 304 ? -9.655 -0.450 8.671 1.00 97.94 304 ALA A O 1
ATOM 2275 N N . LEU A 1 305 ? -10.253 1.377 7.489 1.00 98.50 305 LEU A N 1
ATOM 2276 C CA . LEU A 1 305 ? -9.034 1.478 6.693 1.00 98.50 305 LEU A CA 1
ATOM 2277 C C . LEU A 1 305 ? -7.922 2.098 7.542 1.00 98.50 305 LEU A C 1
ATOM 2279 O O . LEU A 1 305 ? -8.157 3.046 8.298 1.00 98.50 305 LEU A O 1
ATOM 2283 N N . LEU A 1 306 ? -6.711 1.565 7.416 1.00 98.44 306 LEU A N 1
ATOM 2284 C CA . LEU A 1 306 ? -5.522 2.143 8.025 1.00 98.44 306 LEU A CA 1
ATOM 2285 C C . LEU A 1 306 ? -4.939 3.204 7.090 1.00 98.44 306 LEU A C 1
ATOM 2287 O O . LEU A 1 306 ? -4.650 2.909 5.932 1.00 98.44 306 LEU A O 1
ATOM 2291 N N . ALA A 1 307 ? -4.746 4.419 7.593 1.00 97.94 307 ALA A N 1
ATOM 2292 C CA . ALA A 1 307 ? -4.387 5.569 6.775 1.00 97.94 307 ALA A CA 1
ATOM 2293 C C . ALA A 1 307 ? -3.295 6.442 7.405 1.00 97.94 307 ALA A C 1
ATOM 2295 O O . ALA A 1 307 ? -3.048 6.399 8.613 1.00 97.94 307 ALA A O 1
ATOM 2296 N N . HIS A 1 308 ? -2.668 7.266 6.577 1.00 95.19 308 HIS A N 1
ATOM 2297 C CA . HIS A 1 308 ? -1.744 8.327 6.944 1.00 95.19 308 HIS A CA 1
ATOM 2298 C C . HIS A 1 308 ? -1.986 9.504 5.994 1.00 95.19 308 HIS A C 1
ATOM 2300 O O . HIS A 1 308 ? -1.743 9.381 4.803 1.00 95.19 308 HIS A O 1
ATOM 2306 N N . ASP A 1 309 ? -2.475 10.625 6.527 1.00 92.56 309 ASP A N 1
ATOM 2307 C CA . ASP A 1 309 ? -2.708 11.870 5.776 1.00 92.56 309 ASP A CA 1
ATOM 2308 C C . ASP A 1 309 ? -1.351 12.511 5.427 1.00 92.56 309 ASP A C 1
ATOM 2310 O O . ASP A 1 309 ? -0.795 13.317 6.187 1.00 92.56 309 ASP A O 1
ATOM 2314 N N . VAL A 1 310 ? -0.769 12.059 4.311 1.00 85.06 310 VAL A N 1
ATOM 2315 C CA . VAL A 1 310 ? 0.586 12.407 3.862 1.00 85.06 310 VAL A CA 1
ATOM 2316 C C . VAL A 1 310 ? 0.657 13.893 3.530 1.00 85.06 310 VAL A C 1
ATOM 2318 O O . VAL A 1 310 ? 1.641 14.567 3.862 1.00 85.06 310 VAL A O 1
ATOM 2321 N N . ASN A 1 311 ? -0.393 14.421 2.899 1.00 81.50 311 ASN A N 1
ATOM 2322 C CA . ASN A 1 311 ? -0.436 15.805 2.439 1.00 81.50 311 ASN A CA 1
ATOM 2323 C C . ASN A 1 311 ? -0.934 16.791 3.526 1.00 81.50 311 ASN A C 1
ATOM 2325 O O . ASN A 1 311 ? -0.803 18.012 3.369 1.00 81.50 311 ASN A O 1
ATOM 2329 N N . ARG A 1 312 ? -1.408 16.274 4.668 1.00 88.56 312 ARG A N 1
ATOM 2330 C CA . ARG A 1 312 ? -1.896 17.000 5.854 1.00 88.56 312 ARG A CA 1
ATOM 2331 C C . ARG A 1 312 ? -3.100 17.894 5.580 1.00 88.56 312 ARG A C 1
ATOM 2333 O O . ARG A 1 312 ? -3.226 18.971 6.184 1.00 88.56 312 ARG A O 1
ATOM 2340 N N . ASN A 1 313 ? -3.984 17.486 4.677 1.00 84.31 313 ASN A N 1
ATOM 2341 C CA . ASN A 1 313 ? -5.187 18.246 4.343 1.00 84.31 313 ASN A CA 1
ATOM 2342 C C . ASN A 1 313 ? -6.385 17.936 5.266 1.00 84.31 313 ASN A C 1
ATOM 2344 O O . ASN A 1 313 ? -7.418 18.617 5.198 1.00 84.31 313 ASN A O 1
ATOM 2348 N N . GLY A 1 314 ? -6.227 16.977 6.183 1.00 89.88 314 GLY A N 1
ATOM 2349 C CA . GLY A 1 314 ? -7.222 16.556 7.162 1.00 89.88 314 GLY A CA 1
ATOM 2350 C C . GLY A 1 314 ? -8.237 15.550 6.622 1.00 89.88 314 GLY A C 1
ATOM 2351 O O . GLY A 1 314 ? -9.331 15.438 7.191 1.00 89.88 314 GLY A O 1
ATOM 2352 N N . ARG A 1 315 ? -7.926 14.876 5.514 1.00 93.50 315 ARG A N 1
ATOM 2353 C CA . ARG A 1 315 ? -8.732 13.833 4.872 1.00 93.50 315 ARG A CA 1
ATOM 2354 C C . ARG A 1 315 ? -7.813 12.713 4.382 1.00 93.50 315 ARG A C 1
ATOM 2356 O O . ARG A 1 315 ? -6.605 12.831 4.474 1.00 93.50 315 ARG A O 1
ATOM 2363 N N . VAL A 1 316 ? -8.440 11.630 3.939 1.00 96.56 316 VAL A N 1
ATOM 2364 C CA . VAL A 1 316 ? -7.821 10.573 3.140 1.00 96.56 316 VAL A CA 1
ATOM 2365 C C . VAL A 1 316 ? -8.455 10.695 1.761 1.00 96.56 316 VAL A C 1
ATOM 2367 O O . VAL A 1 316 ? -9.662 10.457 1.638 1.00 96.56 316 VAL A O 1
ATOM 2370 N N . ASP A 1 317 ? -7.715 11.191 0.774 1.00 89.06 317 ASP A N 1
ATOM 2371 C CA . ASP A 1 317 ? -8.270 11.518 -0.546 1.00 89.06 317 ASP A CA 1
ATOM 2372 C C . ASP A 1 317 ? -7.924 10.522 -1.656 1.00 89.06 317 ASP A C 1
ATOM 2374 O O . ASP A 1 317 ? -8.724 10.378 -2.584 1.00 89.06 317 ASP A O 1
ATOM 2378 N N . ASP A 1 318 ? -6.830 9.775 -1.519 1.00 88.44 318 ASP A N 1
ATOM 2379 C CA . ASP A 1 318 ? -6.453 8.719 -2.456 1.00 88.44 318 ASP A CA 1
ATOM 2380 C C . ASP A 1 318 ? -5.705 7.544 -1.788 1.00 88.44 318 ASP A C 1
ATOM 2382 O O . ASP A 1 318 ? -5.478 7.496 -0.574 1.00 88.44 318 ASP A O 1
ATOM 2386 N N . GLY A 1 319 ? -5.367 6.535 -2.592 1.00 88.00 319 GLY A N 1
ATOM 2387 C CA . GLY A 1 319 ? -4.692 5.313 -2.166 1.00 88.00 319 GLY A CA 1
ATOM 2388 C C . GLY A 1 319 ? -3.277 5.519 -1.623 1.00 88.00 319 GLY A C 1
ATOM 2389 O O . GLY A 1 319 ? -2.793 4.641 -0.910 1.00 88.00 319 GLY A O 1
ATOM 2390 N N . SER A 1 320 ? -2.632 6.660 -1.891 1.00 83.75 320 SER A N 1
ATOM 2391 C CA . SER A 1 320 ? -1.318 6.989 -1.329 1.00 83.75 320 SER A CA 1
ATOM 2392 C C . SER A 1 320 ? -1.395 7.307 0.159 1.00 83.75 320 SER A C 1
ATOM 2394 O O . SER A 1 320 ? -0.426 7.136 0.899 1.00 83.75 320 SER A O 1
ATOM 2396 N N . GLU A 1 321 ? -2.577 7.682 0.635 1.00 94.25 321 GLU A N 1
ATOM 2397 C CA . GLU A 1 321 ? -2.839 7.944 2.044 1.00 94.25 321 GLU A CA 1
ATOM 2398 C C . GLU A 1 321 ? -3.363 6.706 2.783 1.00 94.25 321 GLU A C 1
ATOM 2400 O O . GLU A 1 321 ? -3.607 6.755 3.990 1.00 94.25 321 GLU A O 1
ATOM 2405 N N . LEU A 1 322 ? -3.505 5.569 2.095 1.00 96.44 322 LEU A N 1
ATOM 2406 C CA . LEU A 1 322 ? -3.839 4.280 2.693 1.00 96.44 322 LEU A CA 1
ATOM 2407 C C . LEU A 1 322 ? -2.580 3.433 2.887 1.00 96.44 322 LEU A C 1
ATOM 2409 O O . LEU A 1 322 ? -1.732 3.332 2.002 1.00 96.44 322 LEU A O 1
ATOM 2413 N N . PHE A 1 323 ? -2.476 2.760 4.035 1.00 95.12 323 PHE A N 1
ATOM 2414 C CA . PHE A 1 323 ? -1.453 1.732 4.200 1.00 95.12 323 PHE A CA 1
ATOM 2415 C C . PHE A 1 323 ? -1.803 0.538 3.334 1.00 95.12 323 PHE A C 1
ATOM 2417 O O . PHE A 1 323 ? -2.865 -0.046 3.492 1.00 95.12 323 PHE A O 1
ATOM 2424 N N . GLY A 1 324 ? -0.894 0.165 2.452 1.00 88.56 324 GLY A N 1
ATOM 2425 C CA . GLY A 1 324 ? -1.156 -0.721 1.336 1.00 88.56 324 GLY A CA 1
ATOM 2426 C C . GLY A 1 324 ? 0.023 -0.759 0.377 1.00 88.56 324 GLY A C 1
ATOM 2427 O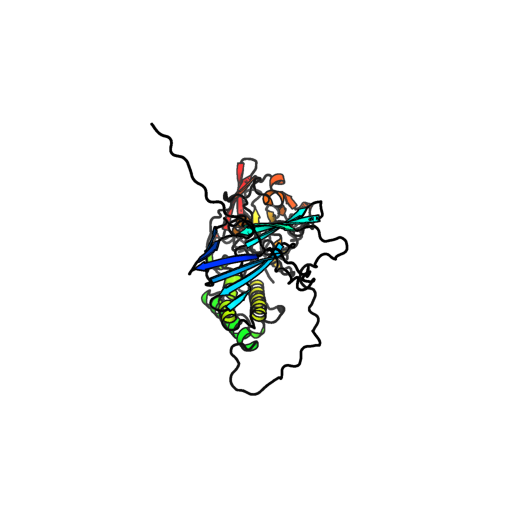 O . GLY A 1 324 ? 1.114 -0.271 0.689 1.00 88.56 324 GLY A O 1
ATOM 2428 N N . GLN A 1 325 ? -0.199 -1.282 -0.824 1.00 76.94 325 GLN A N 1
ATOM 2429 C CA . GLN A 1 325 ? 0.853 -1.296 -1.843 1.00 76.94 325 GLN A CA 1
ATOM 2430 C C . GLN A 1 325 ? 1.235 0.113 -2.312 1.00 76.94 325 GLN A C 1
ATOM 2432 O O . GLN A 1 325 ? 2.405 0.344 -2.577 1.00 76.94 325 GLN A O 1
ATOM 2437 N N . ALA A 1 326 ? 0.297 1.064 -2.350 1.00 74.75 326 ALA A N 1
ATOM 2438 C CA . ALA A 1 326 ? 0.546 2.431 -2.819 1.00 74.75 326 ALA A CA 1
ATOM 2439 C C . ALA A 1 326 ? 0.936 3.437 -1.723 1.00 74.75 326 ALA A C 1
ATOM 2441 O O . ALA A 1 326 ? 0.867 4.627 -1.976 1.00 74.75 326 ALA A O 1
ATOM 2442 N N . THR A 1 327 ? 1.321 3.003 -0.517 1.00 80.19 327 THR A N 1
ATOM 2443 C CA . THR A 1 327 ? 1.530 3.927 0.618 1.00 80.19 327 THR A CA 1
ATOM 2444 C C . THR A 1 327 ? 2.559 5.029 0.308 1.00 80.19 327 THR A C 1
ATOM 2446 O O . THR A 1 327 ? 3.746 4.763 0.108 1.00 80.19 327 THR A O 1
ATOM 2449 N N . GLY A 1 328 ? 2.131 6.287 0.376 1.00 77.56 328 GLY A N 1
ATOM 2450 C CA . GLY A 1 328 ? 2.928 7.467 0.055 1.00 77.56 328 GLY A CA 1
ATOM 2451 C C . GLY A 1 328 ? 3.354 7.511 -1.414 1.00 77.56 328 GLY A C 1
ATOM 2452 O O . GLY A 1 328 ? 2.605 7.165 -2.315 1.00 77.56 328 GLY A O 1
ATOM 2453 N N . GLU A 1 329 ? 4.589 7.942 -1.667 1.00 62.81 329 GLU A N 1
ATOM 2454 C CA . GLU A 1 329 ? 5.164 7.965 -3.024 1.00 62.81 329 GLU A CA 1
ATOM 2455 C C . GLU A 1 329 ? 5.839 6.631 -3.404 1.00 62.81 329 GLU A C 1
ATOM 2457 O O . GLU A 1 329 ? 6.424 6.505 -4.480 1.00 62.81 329 GLU A O 1
ATOM 2462 N N . ALA A 1 330 ? 5.805 5.639 -2.509 1.00 58.75 330 ALA A N 1
ATOM 2463 C CA . ALA A 1 330 ? 6.491 4.366 -2.670 1.00 58.75 330 ALA A CA 1
ATOM 2464 C C . ALA A 1 330 ? 5.519 3.242 -3.044 1.00 58.75 330 ALA A C 1
ATOM 2466 O O . ALA A 1 330 ? 4.324 3.288 -2.758 1.00 58.75 330 ALA A O 1
ATOM 2467 N N . MET A 1 331 ? 6.063 2.193 -3.663 1.00 63.94 331 MET A N 1
ATOM 2468 C CA . MET A 1 331 ? 5.333 0.960 -3.929 1.00 63.94 331 MET A CA 1
ATOM 2469 C C . MET A 1 331 ? 5.871 -0.155 -3.037 1.00 63.94 331 MET A C 1
ATOM 2471 O O . MET A 1 331 ? 7.050 -0.498 -3.102 1.00 63.94 331 MET A O 1
ATOM 2475 N N . PHE A 1 332 ? 5.007 -0.728 -2.210 1.00 67.94 332 PHE A N 1
ATOM 2476 C CA . PHE A 1 332 ? 5.338 -1.831 -1.314 1.00 67.94 332 PHE A CA 1
ATOM 2477 C C . PHE A 1 332 ? 4.790 -3.153 -1.851 1.00 67.94 332 PHE A C 1
ATOM 2479 O O . PHE A 1 332 ? 3.812 -3.177 -2.594 1.00 67.94 332 PHE A O 1
ATOM 2486 N N . ALA A 1 333 ? 5.404 -4.270 -1.444 1.00 61.75 333 ALA A N 1
ATOM 2487 C CA . ALA A 1 333 ? 4.926 -5.610 -1.810 1.00 61.75 333 ALA A CA 1
ATOM 2488 C C . ALA A 1 333 ? 3.504 -5.869 -1.309 1.00 61.75 333 ALA A C 1
ATOM 2490 O O . ALA A 1 333 ? 2.689 -6.482 -1.995 1.00 61.75 333 ALA A O 1
ATOM 2491 N N . ASP A 1 334 ? 3.229 -5.368 -0.110 1.00 76.81 334 ASP A N 1
ATOM 2492 C CA . ASP A 1 334 ? 1.980 -5.506 0.610 1.00 76.81 334 ASP A CA 1
ATOM 2493 C C . ASP A 1 334 ? 1.883 -4.400 1.676 1.00 76.81 334 ASP A C 1
ATOM 2495 O O . ASP A 1 334 ? 2.869 -3.715 1.980 1.00 76.81 334 ASP A O 1
ATOM 2499 N N . GLY A 1 335 ? 0.707 -4.228 2.274 1.00 86.69 335 GLY A N 1
ATOM 2500 C CA . GLY A 1 335 ? 0.482 -3.218 3.301 1.00 86.69 335 GLY A CA 1
ATOM 2501 C C . GLY A 1 335 ? 1.271 -3.459 4.593 1.00 86.69 335 GLY A C 1
ATOM 2502 O O . GLY A 1 335 ? 1.648 -2.507 5.277 1.00 86.69 335 GLY A O 1
ATOM 2503 N N . PHE A 1 336 ? 1.608 -4.708 4.934 1.00 86.56 336 PHE A N 1
ATOM 2504 C CA . PHE A 1 336 ? 2.478 -4.983 6.084 1.00 86.56 336 PHE A CA 1
ATOM 2505 C C . PHE A 1 336 ? 3.938 -4.632 5.786 1.00 86.56 336 PHE A C 1
ATOM 2507 O O . PHE A 1 336 ? 4.666 -4.253 6.698 1.00 86.56 336 PHE A O 1
ATOM 2514 N N . ALA A 1 337 ? 4.381 -4.729 4.531 1.00 78.94 337 ALA A N 1
ATOM 2515 C CA . ALA A 1 337 ? 5.669 -4.216 4.076 1.00 78.94 337 ALA A CA 1
ATOM 2516 C C . ALA A 1 337 ? 5.712 -2.694 4.209 1.00 78.94 337 ALA A C 1
ATOM 2518 O O . ALA A 1 337 ? 6.705 -2.174 4.719 1.00 78.94 337 ALA A O 1
ATOM 2519 N N . ALA A 1 338 ? 4.618 -2.013 3.859 1.00 84.44 338 ALA A N 1
ATOM 2520 C CA . ALA A 1 338 ? 4.477 -0.589 4.128 1.00 84.44 338 ALA A CA 1
ATOM 2521 C C . ALA A 1 338 ? 4.554 -0.282 5.629 1.00 84.44 338 ALA A C 1
ATOM 2523 O O . ALA A 1 338 ? 5.239 0.650 6.013 1.00 84.44 338 ALA A O 1
ATOM 2524 N N . LEU A 1 339 ? 3.945 -1.076 6.514 1.00 89.94 339 LEU A N 1
ATOM 2525 C CA . LEU A 1 339 ? 4.094 -0.850 7.959 1.00 89.94 339 LEU A CA 1
ATOM 2526 C C . LEU A 1 339 ? 5.508 -1.137 8.483 1.00 89.94 339 LEU A C 1
ATOM 2528 O O . LEU A 1 339 ? 6.025 -0.344 9.265 1.00 89.94 339 LEU A O 1
ATOM 2532 N N . ARG A 1 340 ? 6.160 -2.220 8.035 1.00 85.38 340 ARG A N 1
ATOM 2533 C CA . ARG A 1 340 ? 7.562 -2.538 8.384 1.00 85.38 340 ARG A CA 1
ATOM 2534 C C . ARG A 1 340 ? 8.516 -1.407 8.028 1.00 85.38 340 ARG A C 1
ATOM 2536 O O . ARG A 1 340 ? 9.516 -1.224 8.707 1.00 85.38 340 ARG A O 1
ATOM 2543 N N . HIS A 1 341 ? 8.185 -0.633 7.001 1.00 79.81 341 HIS A N 1
ATOM 2544 C CA . HIS A 1 341 ? 8.929 0.561 6.638 1.00 79.81 341 HIS A CA 1
ATOM 2545 C C . HIS A 1 341 ? 9.016 1.600 7.764 1.00 79.81 341 HIS A C 1
ATOM 2547 O O . HIS A 1 341 ? 10.027 2.283 7.908 1.00 79.81 341 HIS A O 1
ATOM 2553 N N . PHE A 1 342 ? 7.947 1.731 8.548 1.00 83.56 342 PHE A N 1
ATOM 2554 C CA . PHE A 1 342 ? 7.831 2.743 9.591 1.00 83.56 342 PHE A CA 1
ATOM 2555 C C . PHE A 1 342 ? 8.113 2.210 11.004 1.00 83.56 342 PHE A C 1
ATOM 2557 O O . PHE A 1 342 ? 7.972 2.966 11.968 1.00 83.56 342 PHE A O 1
ATOM 2564 N N . ASP A 1 343 ? 8.515 0.942 11.126 1.00 83.69 343 ASP A N 1
ATOM 2565 C CA . ASP A 1 343 ? 8.972 0.319 12.371 1.00 83.69 343 ASP A CA 1
ATOM 2566 C C . ASP A 1 343 ? 10.380 0.831 12.700 1.00 83.69 343 ASP A C 1
ATOM 2568 O O . ASP A 1 343 ? 11.400 0.311 12.241 1.00 83.69 343 ASP A O 1
ATOM 2572 N N . GLY A 1 344 ? 10.427 1.928 13.457 1.00 72.62 344 GLY A N 1
ATOM 2573 C CA . GLY A 1 344 ? 11.643 2.702 13.685 1.00 72.62 344 GLY A CA 1
ATOM 2574 C C . GLY A 1 344 ? 12.597 2.056 14.684 1.00 72.62 344 GLY A C 1
ATOM 2575 O O . GLY A 1 344 ? 13.733 2.518 14.824 1.00 72.62 344 GLY A O 1
ATOM 2576 N N . ASN A 1 345 ? 12.145 1.030 15.407 1.00 75.19 345 ASN A N 1
ATOM 2577 C CA . ASN A 1 345 ? 12.960 0.271 16.349 1.00 75.19 345 ASN A CA 1
ATOM 2578 C C . ASN A 1 345 ? 13.196 -1.192 15.900 1.00 75.19 345 ASN A C 1
ATOM 2580 O O . ASN A 1 345 ? 13.995 -1.892 16.532 1.00 75.19 345 ASN A O 1
ATOM 2584 N N . SER A 1 346 ? 12.548 -1.614 14.807 1.00 85.62 346 SER A N 1
ATOM 2585 C CA . SER A 1 346 ? 12.629 -2.940 14.189 1.00 85.62 346 SER A CA 1
ATOM 2586 C C . SER A 1 346 ? 12.254 -4.090 15.129 1.00 85.62 346 SER A C 1
ATOM 2588 O O . SER A 1 346 ? 12.843 -5.176 15.062 1.00 85.62 346 SER A O 1
ATOM 2590 N N . ASP A 1 347 ? 11.302 -3.869 16.035 1.00 83.62 347 ASP A N 1
ATOM 2591 C CA . ASP A 1 347 ? 10.820 -4.893 16.965 1.00 83.62 347 ASP A CA 1
ATOM 2592 C C . ASP A 1 347 ? 9.667 -5.744 16.402 1.00 83.62 347 ASP A C 1
ATOM 2594 O O . ASP A 1 347 ? 9.243 -6.718 17.038 1.00 83.62 347 ASP A O 1
ATOM 2598 N N . GLY A 1 348 ? 9.230 -5.448 15.173 1.00 87.50 348 GLY A N 1
ATOM 2599 C CA . GLY A 1 348 ? 8.163 -6.153 14.476 1.00 87.50 348 GLY A CA 1
ATOM 2600 C C . GLY A 1 348 ? 6.765 -5.675 14.864 1.00 87.50 348 GLY A C 1
ATOM 2601 O O . GLY A 1 348 ? 5.792 -6.397 14.613 1.00 87.50 348 GLY A O 1
ATOM 2602 N N . SER A 1 349 ? 6.652 -4.496 15.476 1.00 96.44 349 SER A N 1
ATOM 2603 C CA . SER A 1 349 ? 5.400 -3.906 15.929 1.00 96.44 349 SER A CA 1
ATOM 2604 C C . SER A 1 349 ? 5.404 -2.392 15.724 1.00 96.44 349 SER A C 1
ATOM 2606 O O . SER A 1 349 ? 6.321 -1.718 16.154 1.00 96.44 349 SER A O 1
ATOM 2608 N N . ILE A 1 350 ? 4.324 -1.835 15.163 1.00 97.81 350 ILE A N 1
ATOM 2609 C CA . ILE A 1 350 ? 4.096 -0.382 15.241 1.00 97.81 350 ILE A CA 1
ATOM 2610 C C . ILE A 1 350 ? 3.397 -0.069 16.555 1.00 97.81 350 ILE A C 1
ATOM 2612 O O . ILE A 1 350 ? 2.234 -0.445 16.743 1.00 97.81 350 ILE A O 1
ATOM 2616 N N . ASP A 1 351 ? 4.078 0.632 17.456 1.00 97.94 351 ASP A N 1
ATOM 2617 C CA . ASP A 1 351 ? 3.525 1.091 18.727 1.00 97.94 351 ASP A CA 1
ATOM 2618 C C . ASP A 1 351 ? 3.971 2.518 19.099 1.00 97.94 351 ASP A C 1
ATOM 2620 O O . ASP A 1 351 ? 4.548 3.250 18.304 1.00 97.94 351 ASP A O 1
ATOM 2624 N N . SER A 1 352 ? 3.660 2.971 20.318 1.00 97.00 352 SER A N 1
ATOM 2625 C CA . SER A 1 352 ? 4.014 4.322 20.787 1.00 97.00 352 SER A CA 1
ATOM 2626 C C . SER A 1 352 ? 5.518 4.659 20.797 1.00 97.00 352 SER A C 1
ATOM 2628 O O . SER A 1 352 ? 5.874 5.814 21.043 1.00 97.00 352 SER A O 1
ATOM 2630 N N . ALA A 1 353 ? 6.400 3.676 20.611 1.00 90.69 353 ALA A N 1
ATOM 2631 C CA . ALA A 1 353 ? 7.829 3.873 20.411 1.00 90.69 353 ALA A CA 1
ATOM 2632 C C . ALA A 1 353 ? 8.158 4.366 18.991 1.00 90.69 353 ALA A C 1
ATOM 2634 O O . ALA A 1 353 ? 9.201 5.001 18.807 1.00 90.69 353 ALA A O 1
ATOM 2635 N N . ASP A 1 354 ? 7.263 4.145 18.025 1.00 91.19 354 ASP A N 1
ATOM 2636 C CA . ASP A 1 354 ? 7.429 4.535 16.630 1.00 91.19 354 ASP A CA 1
ATOM 2637 C C . ASP A 1 354 ? 6.813 5.909 16.358 1.00 91.19 354 ASP A C 1
ATOM 2639 O O . ASP A 1 354 ? 5.647 6.151 16.681 1.00 91.19 354 ASP A O 1
ATOM 2643 N N . PRO A 1 355 ? 7.542 6.841 15.715 1.00 88.94 355 PRO A N 1
ATOM 2644 C CA . PRO A 1 355 ? 6.997 8.157 15.395 1.00 88.94 355 PRO A CA 1
ATOM 2645 C C . PRO A 1 355 ? 5.696 8.104 14.582 1.00 88.94 355 PRO A C 1
ATOM 2647 O O . PRO A 1 355 ? 4.784 8.884 14.860 1.00 88.94 355 PRO A O 1
ATOM 2650 N N . ILE A 1 356 ? 5.595 7.163 13.634 1.00 92.81 356 ILE A N 1
ATOM 2651 C CA . ILE A 1 356 ? 4.431 7.020 12.750 1.00 92.81 356 ILE A CA 1
ATOM 2652 C C . ILE A 1 356 ? 3.148 6.713 13.528 1.00 92.81 356 ILE A C 1
ATOM 2654 O O . ILE A 1 356 ? 2.072 7.117 13.108 1.00 92.81 356 ILE A O 1
ATOM 2658 N N . TYR A 1 357 ? 3.231 6.056 14.690 1.00 96.94 357 TYR A N 1
ATOM 2659 C CA . TYR A 1 357 ? 2.063 5.622 15.462 1.00 96.94 357 TYR A CA 1
ATOM 2660 C C . TYR A 1 357 ? 1.126 6.781 15.827 1.00 96.94 357 TYR A C 1
ATOM 2662 O O . TYR A 1 357 ? -0.089 6.607 15.931 1.00 96.94 357 TYR A O 1
ATOM 2670 N N . HIS A 1 358 ? 1.685 7.978 16.010 1.00 93.75 358 HIS A N 1
ATOM 2671 C CA . HIS A 1 358 ? 0.927 9.189 16.317 1.00 93.75 358 HIS A CA 1
ATOM 2672 C C . HIS A 1 358 ? 0.351 9.895 15.082 1.00 93.75 358 HIS A C 1
ATOM 2674 O O . HIS A 1 358 ? -0.454 10.811 15.239 1.00 93.75 358 HIS A O 1
ATOM 2680 N N . GLU A 1 359 ? 0.769 9.486 13.888 1.00 95.00 359 GLU A N 1
ATOM 2681 C CA . GLU A 1 359 ? 0.347 10.024 12.591 1.00 95.00 359 GLU A CA 1
ATOM 2682 C C . GLU A 1 359 ? -0.633 9.069 11.880 1.00 95.00 359 GLU A C 1
ATOM 2684 O O . GLU A 1 359 ? -1.395 9.508 11.023 1.00 95.00 359 GLU A O 1
ATOM 2689 N N . ILE A 1 360 ? -0.678 7.791 12.281 1.00 98.06 360 ILE A N 1
ATOM 2690 C CA . ILE A 1 360 ? -1.634 6.808 11.761 1.00 98.06 360 ILE A CA 1
ATOM 2691 C C . ILE A 1 360 ? -3.067 7.151 12.177 1.00 98.06 360 ILE A C 1
ATOM 2693 O O . ILE A 1 360 ? -3.391 7.341 13.358 1.00 98.06 360 ILE A O 1
ATOM 2697 N N . LEU A 1 361 ? -3.941 7.118 11.179 1.00 98.44 361 LEU A N 1
ATOM 2698 C CA . LEU A 1 361 ? -5.372 7.316 11.277 1.00 98.44 361 LEU A CA 1
ATOM 2699 C C . LEU A 1 361 ? -6.110 6.007 10.982 1.00 98.44 361 LEU A C 1
ATOM 2701 O O . LEU A 1 361 ? -5.696 5.190 10.164 1.00 98.44 361 LEU A O 1
ATOM 2705 N N . LEU A 1 362 ? -7.239 5.828 11.654 1.00 98.38 362 LEU A N 1
ATOM 2706 C CA . LEU A 1 362 ? -8.280 4.884 11.287 1.00 98.38 362 LEU A CA 1
ATOM 2707 C C . LEU A 1 362 ? -9.377 5.654 10.577 1.00 98.38 362 LEU A C 1
ATOM 2709 O O . LEU A 1 362 ? -9.967 6.560 11.175 1.00 98.38 362 LEU A O 1
ATOM 2713 N N . TRP A 1 363 ? -9.664 5.265 9.342 1.00 98.31 363 TRP A N 1
ATOM 2714 C CA . TRP A 1 363 ? -10.803 5.766 8.597 1.00 98.31 363 TRP A CA 1
ATOM 2715 C C . TRP A 1 363 ? -11.953 4.766 8.669 1.00 98.31 363 TRP A C 1
ATOM 2717 O O . TRP A 1 363 ? -11.972 3.742 7.987 1.00 98.31 363 TRP A O 1
ATOM 2727 N N . ASN A 1 364 ? -12.916 5.074 9.538 1.00 97.06 364 ASN A N 1
ATOM 2728 C CA . ASN A 1 364 ? -14.202 4.391 9.595 1.00 97.06 364 ASN A CA 1
ATOM 2729 C C . ASN A 1 364 ? -15.183 5.121 8.682 1.00 97.06 364 ASN A C 1
ATOM 2731 O O . ASN A 1 364 ? -15.850 6.054 9.132 1.00 97.06 364 ASN A O 1
ATOM 2735 N N . ASP A 1 365 ? -15.281 4.702 7.425 1.00 96.25 365 ASP A N 1
ATOM 2736 C CA . ASP A 1 365 ? -16.265 5.258 6.498 1.00 96.25 365 ASP A CA 1
ATOM 2737 C C . ASP A 1 365 ? -17.686 4.810 6.891 1.00 96.25 365 ASP A C 1
ATOM 2739 O O . ASP A 1 365 ? -18.198 3.769 6.474 1.00 96.25 365 ASP A O 1
ATOM 2743 N N . LEU A 1 366 ? -18.325 5.595 7.762 1.00 93.38 366 LEU A N 1
ATOM 2744 C CA . LEU A 1 366 ? -19.659 5.307 8.288 1.00 93.38 366 LEU A CA 1
ATOM 2745 C C . LEU A 1 366 ? -20.743 5.471 7.215 1.00 93.38 366 LEU A C 1
ATOM 2747 O O . LEU A 1 366 ? -21.821 4.880 7.341 1.00 93.38 366 LEU A O 1
ATOM 2751 N N . GLY A 1 367 ? -20.481 6.309 6.207 1.00 91.38 367 GLY A N 1
ATOM 2752 C CA . GLY A 1 367 ? -21.354 6.523 5.058 1.00 91.38 367 GLY A CA 1
ATOM 2753 C C . GLY A 1 367 ? -21.228 5.429 3.999 1.00 91.38 367 GLY A C 1
ATOM 2754 O O . GLY A 1 367 ? -22.217 5.139 3.321 1.00 91.38 367 GLY A O 1
ATOM 2755 N N . GLY A 1 368 ? -20.052 4.805 3.903 1.00 93.31 368 GLY A N 1
ATOM 2756 C CA . GLY A 1 368 ? -19.692 3.858 2.851 1.00 93.31 368 GLY A CA 1
ATOM 2757 C C . GLY A 1 368 ? -19.651 4.519 1.473 1.00 93.31 368 GLY A C 1
ATOM 2758 O O . GLY A 1 368 ? -20.050 3.887 0.497 1.00 93.31 368 GLY A O 1
ATOM 2759 N N . ASP A 1 369 ? -19.293 5.803 1.407 1.00 93.25 369 ASP A N 1
ATOM 2760 C CA . ASP A 1 369 ? -19.310 6.602 0.177 1.00 93.25 369 ASP A CA 1
ATOM 2761 C C . ASP A 1 369 ? -17.917 6.850 -0.418 1.00 93.25 369 ASP A C 1
ATOM 2763 O O . ASP A 1 369 ? -17.825 7.413 -1.511 1.00 93.25 369 ASP A O 1
ATOM 2767 N N . GLY A 1 370 ? -16.855 6.393 0.253 1.00 94.44 370 GLY A N 1
ATOM 2768 C CA . GLY A 1 370 ? -15.471 6.574 -0.179 1.00 94.44 370 GLY A CA 1
ATOM 2769 C C . GLY A 1 370 ? -14.969 8.007 -0.016 1.00 94.44 370 GLY A C 1
ATOM 2770 O O . GLY A 1 370 ? -13.920 8.342 -0.554 1.00 94.44 370 GLY A O 1
ATOM 2771 N N . ALA A 1 371 ? -15.683 8.875 0.708 1.00 95.50 371 ALA A N 1
ATOM 2772 C CA . ALA A 1 371 ? -15.303 10.271 0.889 1.00 95.50 371 ALA A CA 1
ATOM 2773 C C . ALA A 1 371 ? -14.973 10.573 2.355 1.00 95.50 371 ALA A C 1
ATOM 2775 O O . ALA A 1 371 ? -15.845 10.929 3.147 1.00 95.50 371 ALA A O 1
ATOM 2776 N N . SER A 1 372 ? -13.683 10.521 2.699 1.00 96.31 372 SER A N 1
ATOM 2777 C CA . SER A 1 372 ? -13.222 10.724 4.074 1.00 96.31 372 SER A CA 1
ATOM 2778 C C . SER A 1 372 ? -13.623 12.084 4.654 1.00 96.31 372 SER A C 1
ATOM 2780 O O . SER A 1 372 ? -13.317 13.155 4.111 1.00 96.31 372 SER A O 1
ATOM 2782 N N . GLN A 1 373 ? -14.223 12.049 5.845 1.00 93.12 373 GLN A N 1
ATOM 2783 C CA . GLN A 1 373 ? -14.550 13.232 6.637 1.00 93.12 373 GLN A CA 1
ATOM 2784 C C . GLN A 1 373 ? -13.754 13.265 7.950 1.00 93.12 373 GLN A C 1
ATOM 2786 O O . GLN A 1 373 ? -13.552 12.229 8.574 1.00 93.12 373 GLN A O 1
ATOM 2791 N N . PRO A 1 374 ? -13.397 14.448 8.487 1.00 93.19 374 PRO A N 1
ATOM 2792 C CA . PRO A 1 374 ? -12.680 14.534 9.764 1.00 93.19 374 PRO A CA 1
ATOM 2793 C C . PRO A 1 374 ? -13.382 13.846 10.947 1.00 93.19 374 PRO A C 1
ATOM 2795 O O . PRO A 1 374 ? -12.735 13.471 11.915 1.00 93.19 374 PRO A O 1
ATOM 2798 N N . SER A 1 375 ? -14.711 13.693 10.902 1.00 93.75 375 SER A N 1
ATOM 2799 C CA . SER A 1 375 ? -15.476 12.970 11.930 1.00 93.75 375 SER A CA 1
ATOM 2800 C C . SER A 1 375 ? -15.350 11.446 11.857 1.00 93.75 375 SER A C 1
ATOM 2802 O O . SER A 1 375 ? -15.769 10.767 12.792 1.00 93.75 375 SER A O 1
ATOM 2804 N N . GLU A 1 376 ? -14.825 10.924 10.753 1.00 96.62 376 GLU A N 1
ATOM 2805 C CA . GLU A 1 376 ? -14.630 9.497 10.469 1.00 96.62 376 GLU A CA 1
ATOM 2806 C C . GLU A 1 376 ? -13.188 9.049 10.726 1.00 96.62 376 GLU A C 1
ATOM 2808 O O . GLU A 1 376 ? -12.907 7.851 10.754 1.00 96.62 376 GLU A O 1
ATOM 2813 N N . LEU A 1 377 ? -12.291 10.014 10.953 1.00 97.62 377 LEU A N 1
ATOM 2814 C CA . LEU A 1 377 ? -10.874 9.803 11.203 1.00 97.62 377 LEU A CA 1
ATOM 2815 C C . LEU A 1 377 ? -10.577 9.832 12.700 1.00 97.62 377 LEU A C 1
ATOM 2817 O O . LEU A 1 377 ? -10.997 10.740 13.422 1.00 97.62 377 LEU A O 1
ATOM 2821 N N . ARG A 1 378 ? -9.837 8.831 13.176 1.00 97.38 378 ARG A N 1
ATOM 2822 C CA . ARG A 1 378 ? -9.402 8.730 14.577 1.00 97.38 378 ARG A CA 1
ATOM 2823 C C . ARG A 1 378 ? -7.980 8.207 14.661 1.00 97.38 378 ARG A C 1
ATOM 2825 O O . ARG A 1 378 ? -7.634 7.282 13.942 1.00 97.38 378 ARG A O 1
ATOM 2832 N N . GLY A 1 379 ? -7.176 8.732 15.580 1.00 98.00 379 GLY A N 1
ATOM 2833 C CA . GLY A 1 379 ? -5.843 8.173 15.829 1.00 98.00 379 GLY A CA 1
ATOM 2834 C C . GLY A 1 379 ? -5.909 6.793 16.498 1.00 98.00 379 GLY A C 1
ATOM 2835 O O . GLY A 1 379 ? -6.858 6.500 17.234 1.00 98.00 379 GLY A O 1
ATOM 2836 N N . LEU A 1 380 ? -4.869 5.968 16.325 1.00 98.38 380 LEU A N 1
ATOM 2837 C CA . LEU A 1 380 ? -4.780 4.627 16.934 1.00 98.38 380 LEU A CA 1
ATOM 2838 C C . LEU A 1 380 ? -5.063 4.638 18.443 1.00 98.38 380 LEU A C 1
ATOM 2840 O O . LEU A 1 380 ? -5.892 3.876 18.945 1.00 98.38 380 LEU A O 1
ATOM 2844 N N . GLN A 1 381 ? -4.419 5.554 19.171 1.00 97.00 381 GLN A N 1
ATOM 2845 C CA . GLN A 1 381 ? -4.589 5.665 20.618 1.00 97.00 381 GLN A CA 1
ATOM 2846 C C . GLN A 1 381 ? -6.020 6.061 21.013 1.00 97.00 381 GLN A C 1
ATOM 2848 O O . GLN A 1 381 ? -6.546 5.548 22.003 1.00 97.00 381 GLN A O 1
ATOM 2853 N N . GLU A 1 382 ? -6.660 6.955 20.254 1.00 97.31 382 GLU A N 1
ATOM 2854 C CA . GLU A 1 382 ? -8.048 7.375 20.495 1.00 97.31 382 GLU A CA 1
ATOM 2855 C C . GLU A 1 382 ? -9.033 6.228 20.250 1.00 97.31 382 GLU A C 1
ATOM 2857 O O . GLU A 1 382 ? -10.018 6.086 20.975 1.00 97.31 382 GLU A O 1
ATOM 2862 N N . ALA A 1 383 ? -8.729 5.366 19.278 1.00 97.19 383 ALA A N 1
ATOM 2863 C CA . ALA A 1 383 ? -9.464 4.139 18.996 1.00 97.19 383 ALA A CA 1
ATOM 2864 C C . ALA A 1 383 ? -9.163 2.994 19.984 1.00 97.19 383 ALA A C 1
ATOM 2866 O O . ALA A 1 383 ? -9.758 1.918 19.900 1.00 97.19 383 ALA A O 1
ATOM 2867 N N . GLY A 1 384 ? -8.264 3.212 20.947 1.00 97.94 384 GLY A N 1
ATOM 2868 C CA . GLY A 1 384 ? -7.896 2.215 21.946 1.00 97.94 384 GLY A CA 1
ATOM 2869 C C . GLY A 1 384 ? -7.003 1.100 21.407 1.00 97.94 384 GLY A C 1
ATOM 2870 O O . GLY A 1 384 ? -6.963 0.023 22.004 1.00 97.94 384 GLY A O 1
ATOM 2871 N N . ILE A 1 385 ? -6.289 1.341 20.310 1.00 98.69 385 ILE A N 1
ATOM 2872 C CA . ILE A 1 385 ? -5.265 0.443 19.774 1.00 98.69 385 ILE A CA 1
ATOM 2873 C C . ILE A 1 385 ? -3.948 0.735 20.490 1.00 98.69 385 ILE A C 1
ATOM 2875 O O . ILE A 1 385 ? -3.642 1.884 20.793 1.00 98.69 385 ILE A O 1
ATOM 2879 N N . ARG A 1 386 ? -3.213 -0.321 20.839 1.00 98.62 386 ARG A N 1
ATOM 2880 C CA . ARG A 1 386 ? -1.895 -0.253 21.474 1.00 98.62 386 ARG A CA 1
ATOM 2881 C C . ARG A 1 386 ? -0.783 -0.462 20.458 1.00 98.62 386 ARG A C 1
ATOM 2883 O O . ARG A 1 386 ? 0.194 0.272 20.504 1.00 98.62 386 ARG A O 1
ATOM 2890 N N . SER A 1 387 ? -0.921 -1.479 19.614 1.00 98.62 387 SER A N 1
ATOM 2891 C CA . SER A 1 387 ? 0.112 -1.853 18.655 1.00 98.62 387 SER A CA 1
ATOM 2892 C C . SER A 1 387 ? -0.440 -2.640 17.471 1.00 98.62 387 SER A C 1
ATOM 2894 O O . SER A 1 387 ? -1.483 -3.292 17.591 1.00 98.62 387 SER A O 1
ATOM 2896 N N . LEU A 1 388 ? 0.272 -2.591 16.346 1.00 98.75 388 LEU A N 1
ATOM 2897 C CA . LEU A 1 388 ? -0.006 -3.347 15.122 1.00 98.75 388 LEU A CA 1
ATOM 2898 C C . LEU A 1 388 ? 1.105 -4.384 14.908 1.00 98.75 388 LEU A C 1
ATOM 2900 O O . LEU A 1 388 ? 2.274 -4.014 14.885 1.00 98.75 388 LEU A O 1
ATOM 2904 N N . ASP A 1 389 ? 0.758 -5.662 14.749 1.00 98.00 389 ASP A N 1
ATOM 2905 C CA . ASP A 1 389 ? 1.732 -6.732 14.493 1.00 98.00 389 ASP A CA 1
ATOM 2906 C C . ASP A 1 389 ? 2.110 -6.784 13.006 1.00 98.00 389 ASP A C 1
ATOM 2908 O O . ASP A 1 389 ? 1.238 -6.760 12.132 1.00 98.00 389 ASP A O 1
ATOM 2912 N N . LEU A 1 390 ? 3.411 -6.874 12.722 1.00 94.56 390 LEU A N 1
ATOM 2913 C CA . LEU A 1 390 ? 3.956 -6.771 11.363 1.00 94.56 390 LEU A CA 1
ATOM 2914 C C . LEU A 1 390 ? 4.265 -8.120 10.704 1.00 94.56 390 LEU A C 1
ATOM 2916 O O . LEU A 1 390 ? 4.867 -8.157 9.624 1.00 94.56 390 LEU A O 1
ATOM 2920 N N . SER A 1 391 ? 3.864 -9.224 11.341 1.00 90.06 391 SER A N 1
ATOM 2921 C CA . SER A 1 391 ? 4.117 -10.599 10.904 1.00 90.06 391 SER A CA 1
ATOM 2922 C C . SER A 1 391 ? 2.818 -11.291 10.467 1.00 90.06 391 SER A C 1
ATOM 2924 O O . SER A 1 391 ? 2.313 -12.179 11.165 1.00 90.06 391 SER A O 1
ATOM 2926 N N . PRO A 1 392 ? 2.250 -10.924 9.301 1.00 93.38 392 PRO A N 1
ATOM 2927 C CA . PRO A 1 392 ? 1.020 -11.532 8.828 1.00 93.38 392 PRO A CA 1
ATOM 2928 C C . PRO A 1 392 ? 1.220 -13.001 8.457 1.00 93.38 392 PRO A C 1
ATOM 2930 O O . PRO A 1 392 ? 2.290 -13.449 8.038 1.00 93.38 392 PRO A O 1
ATOM 2933 N N . ARG A 1 393 ? 0.130 -13.759 8.538 1.00 88.94 393 ARG A N 1
ATOM 2934 C CA . ARG A 1 393 ? 0.035 -15.106 7.988 1.00 88.94 393 ARG A CA 1
ATOM 2935 C C . ARG A 1 393 ? -0.577 -15.049 6.593 1.00 88.94 393 ARG A C 1
ATOM 2937 O O . ARG A 1 393 ? -1.680 -14.538 6.419 1.00 88.94 393 ARG A O 1
ATOM 2944 N N . ALA A 1 394 ? 0.093 -15.683 5.640 1.00 82.25 394 ALA A N 1
ATOM 2945 C CA . ALA A 1 394 ? -0.431 -15.901 4.301 1.00 82.25 394 ALA A CA 1
ATOM 2946 C C . ALA A 1 394 ? -1.613 -16.894 4.270 1.00 82.25 394 ALA A C 1
ATOM 2948 O O . ALA A 1 394 ? -1.632 -17.905 4.991 1.00 82.25 394 ALA A O 1
ATOM 2949 N N . VAL A 1 395 ? -2.598 -16.614 3.416 1.00 79.19 395 VAL A N 1
ATOM 2950 C CA . VAL A 1 395 ? -3.796 -17.426 3.17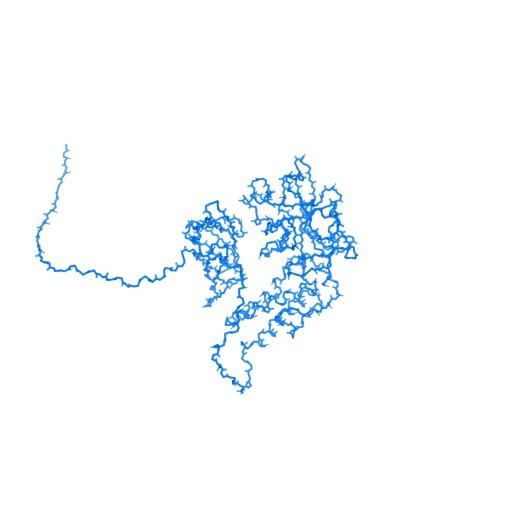1 1.00 79.19 395 VAL A CA 1
ATOM 2951 C C . VAL A 1 395 ? -4.020 -17.559 1.675 1.00 79.19 395 VAL A C 1
ATOM 2953 O O . VAL A 1 395 ? -4.028 -16.564 0.967 1.00 79.19 395 VAL A O 1
ATOM 2956 N N . GLU A 1 396 ? -4.246 -18.780 1.193 1.00 75.88 396 GLU A N 1
ATOM 2957 C CA . GLU A 1 396 ? -4.295 -19.051 -0.246 1.00 75.88 396 GLU A CA 1
ATOM 2958 C C . GLU A 1 396 ? -5.631 -19.636 -0.713 1.00 75.88 396 GLU A C 1
ATOM 2960 O O . GLU A 1 396 ? -6.404 -20.227 0.055 1.00 75.88 396 GLU A O 1
ATOM 2965 N N . GLY A 1 397 ? -5.863 -19.526 -2.024 1.00 69.25 397 GLY A N 1
ATOM 2966 C CA . GLY A 1 397 ? -6.995 -20.126 -2.718 1.00 69.25 397 GLY A CA 1
ATOM 2967 C C . GLY A 1 397 ? -8.339 -19.626 -2.192 1.00 69.25 397 GLY A C 1
ATOM 2968 O O . GLY A 1 397 ? -8.482 -18.487 -1.763 1.00 69.25 397 GLY A O 1
ATOM 2969 N N . ALA A 1 398 ? -9.344 -20.503 -2.180 1.00 74.81 398 ALA A N 1
ATOM 2970 C CA . ALA A 1 398 ? -10.697 -20.139 -1.756 1.00 74.81 398 ALA A CA 1
ATOM 2971 C C . ALA A 1 398 ? -10.795 -19.653 -0.296 1.00 74.81 398 ALA A C 1
ATOM 2973 O O . ALA A 1 398 ? -11.792 -19.036 0.060 1.00 74.81 398 ALA A O 1
ATOM 2974 N N . ALA A 1 399 ? -9.797 -19.935 0.549 1.00 82.44 399 ALA A N 1
ATOM 2975 C CA . ALA A 1 399 ? -9.764 -19.449 1.929 1.00 82.44 399 ALA A CA 1
ATOM 2976 C C . ALA A 1 399 ? -9.334 -17.977 2.036 1.00 82.44 399 ALA A C 1
ATOM 2978 O O . ALA A 1 399 ? -9.574 -17.361 3.071 1.00 82.44 399 ALA A O 1
ATOM 2979 N N . ALA A 1 400 ? -8.706 -17.434 0.991 1.00 83.56 400 ALA A N 1
ATOM 2980 C CA . ALA A 1 400 ? -8.368 -16.021 0.887 1.00 83.56 400 ALA A CA 1
ATOM 2981 C C . ALA A 1 400 ? -9.537 -15.184 0.352 1.00 83.56 400 ALA A C 1
ATOM 2983 O O . ALA A 1 400 ? -9.437 -13.971 0.331 1.00 83.56 400 ALA A O 1
ATOM 2984 N N . LEU A 1 401 ? -10.631 -15.796 -0.107 1.00 83.12 401 LEU A N 1
ATOM 2985 C CA . LEU A 1 401 ? -11.755 -15.067 -0.689 1.00 83.12 401 LEU A CA 1
ATOM 2986 C C . LEU A 1 401 ? -12.843 -14.818 0.351 1.00 83.12 401 LEU A C 1
ATOM 2988 O O . LEU A 1 401 ? -13.267 -15.741 1.053 1.00 83.12 401 LEU A O 1
ATOM 2992 N N . ASP A 1 402 ? -13.348 -13.589 0.394 1.00 88.06 402 ASP A N 1
ATOM 2993 C CA . ASP A 1 402 ? -14.574 -13.284 1.122 1.00 88.06 402 ASP A CA 1
ATOM 2994 C C . ASP A 1 402 ? -15.827 -13.756 0.350 1.00 88.06 402 ASP A C 1
ATOM 2996 O O . ASP A 1 402 ? -15.772 -14.315 -0.753 1.00 88.06 402 ASP A O 1
ATOM 3000 N N . VAL A 1 403 ? -17.007 -13.522 0.928 1.00 88.56 403 VAL A N 1
ATOM 3001 C CA . VAL A 1 403 ? -18.290 -13.926 0.325 1.00 88.56 403 VAL A CA 1
ATOM 3002 C C . VAL A 1 403 ? -18.644 -13.164 -0.962 1.00 88.56 403 VAL A C 1
ATOM 3004 O O . VAL A 1 403 ? -19.537 -13.588 -1.702 1.00 88.56 403 VAL A O 1
ATOM 3007 N N . HIS A 1 404 ? -17.967 -12.050 -1.239 1.00 87.50 404 HIS A N 1
ATOM 3008 C CA . HIS A 1 404 ? -18.159 -11.187 -2.402 1.00 87.50 404 HIS A CA 1
ATOM 3009 C C . HIS A 1 404 ? -17.045 -11.335 -3.457 1.00 87.50 404 HIS A C 1
ATOM 3011 O O . HIS A 1 404 ? -17.175 -10.829 -4.581 1.00 87.50 404 HIS A O 1
ATOM 3017 N N . GLY A 1 405 ? -16.016 -12.126 -3.150 1.00 83.12 405 GLY A N 1
ATOM 3018 C CA . GLY A 1 405 ? -14.860 -12.393 -3.993 1.00 83.12 405 GLY A CA 1
ATOM 3019 C C . GLY A 1 405 ? -13.756 -11.341 -3.894 1.00 83.12 405 GLY A C 1
ATOM 3020 O O . GLY A 1 405 ? -12.951 -11.281 -4.816 1.00 83.12 405 GLY A O 1
ATOM 3021 N N . ASN A 1 406 ? -13.740 -10.514 -2.847 1.00 87.31 406 ASN A N 1
ATOM 3022 C CA . ASN A 1 406 ? -12.557 -9.735 -2.478 1.00 87.31 406 ASN A CA 1
ATOM 3023 C C . ASN A 1 406 ? -11.499 -10.688 -1.905 1.00 87.31 406 ASN A C 1
ATOM 3025 O O . ASN A 1 406 ? -11.855 -11.693 -1.276 1.00 87.31 406 ASN A O 1
ATOM 3029 N N . THR A 1 407 ? -10.220 -10.387 -2.117 1.00 86.31 407 THR A N 1
ATOM 3030 C CA . THR A 1 407 ? -9.121 -11.263 -1.684 1.00 86.31 407 THR A CA 1
ATOM 3031 C C . THR A 1 407 ? -8.469 -10.707 -0.422 1.00 86.31 407 THR A C 1
ATOM 3033 O O . THR A 1 407 ? -8.159 -9.529 -0.345 1.00 86.31 407 THR A O 1
ATOM 3036 N N . ILE A 1 408 ? -8.237 -11.560 0.570 1.00 91.06 408 ILE A N 1
ATOM 3037 C CA . ILE A 1 408 ? -7.626 -11.252 1.865 1.00 91.06 408 ILE A CA 1
ATOM 3038 C C . ILE A 1 408 ? -6.436 -12.207 2.072 1.00 91.06 408 ILE A C 1
ATOM 3040 O O . ILE A 1 408 ? -6.529 -13.178 2.838 1.00 91.06 408 ILE A O 1
ATOM 3044 N N . PRO A 1 409 ? -5.334 -12.005 1.326 1.00 81.94 409 PRO A N 1
ATOM 3045 C CA . PRO A 1 409 ? -4.218 -12.943 1.271 1.00 81.94 409 PRO A CA 1
ATOM 3046 C C . PRO A 1 409 ? -3.321 -12.895 2.510 1.00 81.94 409 PRO A C 1
ATOM 3048 O O . PRO A 1 409 ? -2.670 -13.890 2.828 1.00 81.94 409 PRO A O 1
ATOM 3051 N N . LEU A 1 410 ? -3.281 -11.767 3.224 1.00 88.81 410 LEU A N 1
ATOM 3052 C CA . LEU A 1 410 ? -2.419 -11.564 4.386 1.00 88.81 410 LEU A CA 1
ATOM 3053 C C . LEU A 1 410 ? -3.262 -11.208 5.607 1.00 88.81 410 LEU A C 1
ATOM 3055 O O . LEU A 1 410 ? -4.007 -10.231 5.609 1.00 88.81 410 LEU A O 1
ATOM 3059 N N . GLN A 1 411 ? -3.140 -12.020 6.656 1.00 95.00 411 GLN A N 1
ATOM 3060 C CA . GLN A 1 411 ? -3.906 -11.876 7.891 1.00 95.00 411 GLN A CA 1
ATOM 3061 C C . GLN A 1 411 ? -2.962 -11.764 9.087 1.00 95.00 411 GLN A C 1
ATOM 3063 O O . GLN A 1 411 ? -2.322 -12.742 9.477 1.00 95.00 411 GLN A O 1
ATOM 3068 N N . GLY A 1 412 ? -2.884 -10.572 9.664 1.00 97.12 412 GLY A N 1
ATOM 3069 C CA . GLY A 1 412 ? -2.173 -10.247 10.895 1.00 97.12 412 GLY A CA 1
ATOM 3070 C C . GLY A 1 412 ? -3.129 -9.920 12.044 1.00 97.12 412 GLY A C 1
ATOM 3071 O O . GLY A 1 412 ? -4.321 -10.244 12.017 1.00 97.12 412 GLY A O 1
ATOM 3072 N N . THR A 1 413 ? -2.598 -9.284 13.086 1.00 98.38 413 THR A N 1
ATOM 3073 C CA . THR A 1 413 ? -3.385 -8.882 14.260 1.00 98.38 413 THR A CA 1
ATOM 3074 C C . THR A 1 413 ? -2.951 -7.526 14.793 1.00 98.38 413 THR A C 1
ATOM 3076 O O . THR A 1 413 ? -1.824 -7.100 14.576 1.00 98.38 413 THR A O 1
ATOM 3079 N N . PHE A 1 414 ? -3.820 -6.879 15.559 1.00 98.62 414 PHE A N 1
ATOM 3080 C CA . PHE A 1 414 ? -3.447 -5.744 16.399 1.00 98.62 414 PHE A CA 1
ATOM 3081 C C . PHE A 1 414 ? -3.847 -6.000 17.852 1.00 98.62 414 PHE A C 1
ATOM 3083 O O . PHE A 1 414 ? -4.737 -6.809 18.138 1.00 98.62 414 PHE A O 1
ATOM 3090 N N . GLU A 1 415 ? -3.191 -5.314 18.784 1.00 98.62 415 GLU A N 1
ATOM 3091 C CA . GLU A 1 415 ? -3.497 -5.383 20.211 1.00 98.62 415 GLU A CA 1
ATOM 3092 C C . GLU A 1 415 ? -4.135 -4.080 20.691 1.00 98.62 415 GLU A C 1
ATOM 3094 O O . GLU A 1 415 ? -3.699 -2.983 20.347 1.00 98.62 415 GLU A O 1
ATOM 3099 N N . ARG A 1 416 ? -5.178 -4.192 21.514 1.00 98.50 416 ARG A N 1
ATOM 3100 C CA . ARG A 1 416 ? -5.871 -3.058 22.129 1.00 98.50 416 ARG A CA 1
ATOM 3101 C C . ARG A 1 416 ? -5.253 -2.673 23.464 1.00 98.50 416 ARG A C 1
ATOM 3103 O O . ARG A 1 416 ? -4.579 -3.457 24.134 1.00 98.50 416 ARG A O 1
ATOM 3110 N N . LEU A 1 417 ? -5.557 -1.463 23.924 1.00 98.06 417 LEU A N 1
ATOM 3111 C CA . LEU A 1 417 ? -5.133 -0.965 25.232 1.00 98.06 417 LEU A CA 1
ATOM 3112 C C . LEU A 1 417 ? -5.659 -1.819 26.397 1.00 98.06 417 LEU A C 1
ATOM 3114 O O . LEU A 1 417 ? -4.999 -1.867 27.435 1.00 98.06 417 LEU A O 1
ATOM 3118 N N . ASP A 1 418 ? -6.774 -2.533 26.230 1.00 97.06 418 ASP A N 1
ATOM 3119 C CA . ASP A 1 418 ? -7.311 -3.471 27.227 1.00 97.06 418 ASP A CA 1
ATOM 3120 C C . ASP A 1 418 ? -6.672 -4.877 27.186 1.00 97.06 418 ASP A C 1
ATOM 3122 O O . ASP A 1 418 ? -6.974 -5.714 28.037 1.00 97.06 418 ASP A O 1
ATOM 3126 N N . GLY A 1 419 ? -5.750 -5.121 26.245 1.00 97.50 419 GLY A N 1
ATOM 3127 C CA . GLY A 1 419 ? -5.044 -6.389 26.053 1.00 97.50 419 GLY A CA 1
ATOM 3128 C C . GLY A 1 419 ? -5.781 -7.412 25.184 1.00 97.50 419 GLY A C 1
ATOM 3129 O O . GLY A 1 419 ? -5.274 -8.518 24.999 1.00 97.50 419 GLY A O 1
ATOM 3130 N N . THR A 1 420 ? -6.964 -7.087 24.656 1.00 97.94 420 THR A N 1
ATOM 3131 C CA . THR A 1 420 ? -7.619 -7.918 23.636 1.00 97.94 420 THR A CA 1
ATOM 3132 C C . THR A 1 420 ? -6.943 -7.745 22.275 1.00 97.94 420 THR A C 1
ATOM 3134 O O . THR A 1 420 ? -6.241 -6.762 22.032 1.00 97.94 420 THR A O 1
ATOM 3137 N N . ARG A 1 421 ? -7.127 -8.723 21.386 1.00 98.06 421 ARG A N 1
ATOM 3138 C CA . ARG A 1 421 ? -6.574 -8.716 20.027 1.00 98.06 421 ARG A CA 1
ATOM 3139 C C . ARG A 1 421 ? -7.685 -8.886 19.006 1.00 98.06 421 ARG A C 1
ATOM 3141 O O . ARG A 1 421 ? -8.667 -9.564 19.301 1.00 98.06 421 ARG A O 1
ATOM 3148 N N . SER A 1 422 ? -7.498 -8.291 17.837 1.00 98.38 422 SER A N 1
ATOM 3149 C CA . SER A 1 422 ? -8.398 -8.422 16.690 1.00 98.38 422 SER A CA 1
ATOM 3150 C C . SER A 1 422 ? -7.599 -8.508 15.389 1.00 98.38 422 SER A C 1
ATOM 3152 O O . SER A 1 422 ? -6.364 -8.465 15.412 1.00 98.38 422 SER A O 1
ATOM 3154 N N . SER A 1 423 ? -8.297 -8.671 14.271 1.00 97.88 423 SER A N 1
ATOM 3155 C CA . SER A 1 423 ? -7.690 -8.888 12.959 1.00 97.88 423 SER A CA 1
ATOM 3156 C C . SER A 1 423 ? -7.210 -7.577 12.332 1.00 97.88 423 SER A C 1
ATOM 3158 O O . SER A 1 423 ? -7.904 -6.564 12.368 1.00 97.88 423 SER A O 1
ATOM 3160 N N . LEU A 1 424 ? -6.028 -7.619 11.727 1.00 98.38 424 LEU A N 1
ATOM 3161 C CA . LEU A 1 424 ? -5.519 -6.617 10.790 1.00 98.38 424 LEU A CA 1
ATOM 3162 C C . LEU A 1 424 ? -5.232 -7.381 9.507 1.00 98.38 424 LEU A C 1
ATOM 3164 O O . LEU A 1 424 ? -4.525 -8.384 9.565 1.00 98.38 424 LEU A O 1
ATOM 3168 N N . VAL A 1 425 ? -5.794 -6.986 8.376 1.00 97.44 425 VAL A N 1
ATOM 3169 C CA . VAL A 1 425 ? -5.670 -7.771 7.145 1.00 97.44 425 VAL A CA 1
ATOM 3170 C C . VAL A 1 425 ? -5.381 -6.876 5.958 1.00 97.44 425 VAL A C 1
ATOM 3172 O O . VAL A 1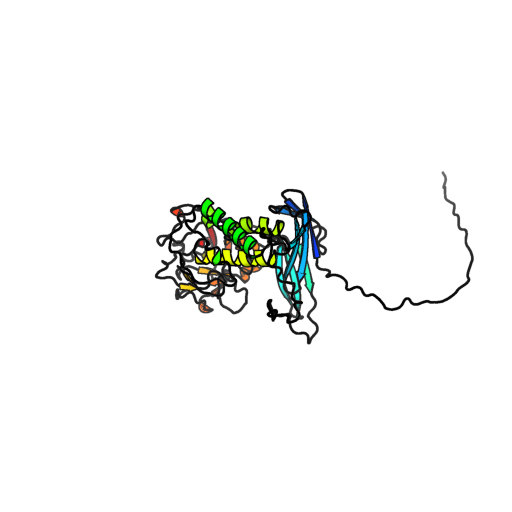 425 ? -5.777 -5.717 5.946 1.00 97.44 425 VAL A O 1
ATOM 3175 N N . ASP A 1 426 ? -4.709 -7.435 4.965 1.00 93.50 426 ASP A N 1
ATOM 3176 C CA . ASP A 1 426 ? -4.494 -6.787 3.679 1.00 93.50 426 ASP A CA 1
ATOM 3177 C C . ASP A 1 426 ? -5.616 -7.199 2.725 1.00 93.50 426 ASP A C 1
ATOM 3179 O O . ASP A 1 426 ? -5.821 -8.402 2.531 1.00 93.50 426 ASP A O 1
ATOM 3183 N N . VAL A 1 427 ? -6.388 -6.243 2.201 1.00 92.44 427 VAL A N 1
ATOM 3184 C CA . VAL A 1 427 ? -7.586 -6.525 1.394 1.00 92.44 427 VAL A CA 1
ATOM 3185 C C . VAL A 1 427 ? -7.400 -6.024 -0.025 1.00 92.44 427 VAL A C 1
ATOM 3187 O O . VAL A 1 427 ? -7.251 -4.839 -0.267 1.00 92.44 427 VAL A O 1
ATOM 3190 N N . PHE A 1 428 ? -7.526 -6.914 -0.994 1.00 87.62 428 PHE A N 1
ATOM 3191 C CA . PHE A 1 428 ? -7.590 -6.573 -2.404 1.00 87.62 428 PHE A CA 1
ATOM 3192 C C . PHE A 1 428 ? -9.061 -6.479 -2.798 1.00 87.62 428 PHE A C 1
ATOM 3194 O O . PHE A 1 428 ? -9.749 -7.490 -3.012 1.00 87.62 428 PHE A O 1
ATOM 3201 N N . PHE A 1 429 ? -9.566 -5.247 -2.816 1.00 88.19 429 PHE A N 1
ATOM 3202 C CA . PHE A 1 429 ? -10.936 -4.978 -3.220 1.00 88.19 429 PHE A CA 1
ATOM 3203 C C . PHE A 1 429 ? -11.118 -5.275 -4.699 1.00 88.19 429 PHE A C 1
ATOM 3205 O O . PHE A 1 429 ? -10.304 -4.915 -5.547 1.00 88.19 429 PHE A O 1
ATOM 3212 N N . ARG A 1 430 ? -12.254 -5.880 -5.036 1.00 83.62 430 ARG A N 1
ATOM 3213 C CA . ARG A 1 430 ? -12.686 -5.905 -6.429 1.00 83.62 430 ARG A CA 1
ATOM 3214 C C . ARG A 1 430 ? -13.038 -4.492 -6.863 1.00 83.62 430 ARG A C 1
ATOM 3216 O O . ARG A 1 430 ? -13.834 -3.852 -6.188 1.00 83.62 430 ARG A O 1
ATOM 3223 N N . PHE A 1 431 ? -12.571 -4.061 -8.023 1.00 79.56 431 PHE A N 1
ATOM 3224 C CA . PHE A 1 431 ? -12.948 -2.774 -8.599 1.00 79.56 431 PHE A CA 1
ATOM 3225 C C . PHE A 1 431 ? -13.389 -2.897 -10.058 1.00 79.56 431 PHE A C 1
ATOM 3227 O O . PHE A 1 431 ? -13.281 -3.960 -10.677 1.00 79.56 431 PHE A O 1
ATOM 3234 N N . ARG A 1 432 ? -13.987 -1.821 -10.567 1.00 69.56 432 ARG A N 1
ATOM 3235 C CA . ARG A 1 432 ? -14.275 -1.573 -11.971 1.00 69.56 432 ARG A CA 1
ATOM 3236 C C . ARG A 1 432 ? -13.628 -0.226 -12.340 1.00 69.56 432 ARG A C 1
ATOM 3238 O O . ARG A 1 432 ? -13.931 0.750 -11.653 1.00 69.56 432 ARG A O 1
ATOM 3245 N N . PRO A 1 433 ? -12.805 -0.194 -13.396 1.00 54.00 433 PRO A N 1
ATOM 3246 C CA . PRO A 1 433 ? -12.264 1.032 -13.985 1.00 54.00 433 PRO A CA 1
ATOM 3247 C C . PRO A 1 433 ? -13.331 2.023 -14.427 1.00 54.00 433 PRO A C 1
ATOM 3249 O O . PRO A 1 433 ? -14.420 1.565 -14.868 1.00 54.00 433 PRO A O 1
#